Protein 8GF3 (pdb70)

Sequence (353 aa):
MASPFVETAGTSSSFTLNGKEEFYFAGTNNYYFHYKSSKKMVVDDVFEEDMKKAMNLKVIRIWGFLDGQPQQENNTVMQPRPGIYDESGFSSKKLDYAIYKAGQTGIIKKLVIPFVNNWDDFGGMNQYVRWFQQADGHDAFYTHPDIKKEAYKNYVSYMMLNRVNTYNGVKKYKDDPAIMAWELANEPRVQSDDRTGNTLVEWADEMMSEFIKKSIDQNHLVAVGDEGFYHIEGHPDWHYNGGEEGVDWKRRLTALKHIIDYGTYHLYPDHWGKTAEWGNQWITDHICDGKEEIGKPVVLEEYGYQQDKSRRRDYVYRTWLEELIIEKQQSSGAGSQFWILTGIQQDDGTLYPDYDGFRIIVYPSSAASVISSEHAERMNEKKSAAS

Structure (mmCIF, N/CA/C/O backbone):
data_8GF3
#
_entry.id   8GF3
#
_cell.length_a   59.722
_cell.length_b   164.744
_cell.length_c   84.711
_cell.angle_alpha   90.00
_cell.angle_beta   90.00
_cell.angle_gamma   90.00
#
_symmetry.space_group_name_H-M   'C 2 2 21'
#
loop_
_entity.id
_entity.type
_entity.pdbx_description
1 polymer 'GH5 Mannanase'
2 non-polymer 2-AMINO-2-HYDROXYMETHYL-PROPANE-1,3-DIOL
3 non-polymer 1,2-ETHANEDIOL
4 non-polymer GLYCEROL
5 water water
#
loop_
_atom_site.group_PDB
_atom_site.id
_atom_site.type_symbol
_atom_site.label_atom_id
_atom_site.label_alt_id
_atom_site.label_comp_id
_atom_site.label_asym_id
_atom_site.label_entity_id
_atom_site.label_seq_id
_atom_site.pdbx_PDB_ins_code
_atom_site.Cartn_x
_atom_site.Cartn_y
_atom_site.Cartn_z
_atom_site.occupancy
_atom_site.B_iso_or_equiv
_atom_site.auth_seq_id
_atom_site.auth_comp_id
_atom_site.auth_asym_id
_atom_site.auth_atom_id
_atom_site.pdbx_PDB_model_num
ATOM 1 N N . MET A 1 1 ? 41.992 62.859 23.630 1.00 40.73 1 MET A N 1
ATOM 2 C CA . MET A 1 1 ? 41.105 61.690 23.756 1.00 40.76 1 MET A CA 1
ATOM 3 C C . MET A 1 1 ? 40.787 61.331 25.220 1.00 38.36 1 MET A C 1
ATOM 4 O O . MET A 1 1 ? 41.684 61.364 26.080 1.00 39.16 1 MET A O 1
ATOM 6 N N . ALA A 1 2 ? 39.524 60.983 25.502 1.00 33.48 2 ALA A N 1
ATOM 7 C CA . ALA A 1 2 ? 39.164 60.549 26.850 1.00 31.67 2 ALA A CA 1
ATOM 8 C C . ALA A 1 2 ? 39.930 59.280 27.209 1.00 30.93 2 ALA A C 1
ATOM 9 O O . ALA A 1 2 ? 40.102 58.381 26.380 1.00 31.87 2 ALA A O 1
ATOM 11 N N . SER A 1 3 ? 40.370 59.197 28.458 1.00 24.95 3 SER A N 1
ATOM 12 C CA . SER A 1 3 ? 41.196 58.089 28.932 1.00 22.45 3 SER A CA 1
ATOM 13 C C . SER A 1 3 ? 40.660 57.625 30.276 1.00 21.56 3 SER A C 1
ATOM 14 O O . SER A 1 3 ? 40.308 58.464 31.125 1.00 20.73 3 SER A O 1
ATOM 17 N N . PRO A 1 4 ? 40.675 56.310 30.554 1.00 21.79 4 PRO A N 1
ATOM 18 C CA . PRO A 1 4 ? 40.364 55.849 31.910 1.00 21.65 4 PRO A CA 1
ATOM 19 C C . PRO A 1 4 ? 41.507 56.026 32.870 1.00 16.83 4 PRO A C 1
ATOM 20 O O . PRO A 1 4 ? 41.284 55.826 34.061 1.00 17.84 4 PRO A O 1
ATOM 24 N N . PHE A 1 5 ? 42.713 56.415 32.397 1.00 16.58 5 PHE A N 1
ATOM 25 C CA . PHE A 1 5 ? 43.811 56.744 33.312 1.00 14.78 5 PHE A CA 1
ATOM 26 C C . PHE A 1 5 ? 43.744 58.218 33.657 1.00 13.96 5 PHE A C 1
ATOM 27 O O . PHE A 1 5 ? 43.473 59.052 32.780 1.00 15.22 5 PHE A O 1
ATOM 35 N N . VAL A 1 6 ? 44.074 58.559 34.908 1.00 13.63 6 VAL A N 1
ATOM 36 C CA . VAL A 1 6 ? 44.173 59.971 35.259 1.00 12.98 6 VAL A CA 1
ATOM 37 C C . VAL A 1 6 ? 45.301 60.570 34.454 1.00 13.74 6 VAL A C 1
ATOM 38 O O . VAL A 1 6 ? 46.390 59.977 34.347 1.00 14.02 6 VAL A O 1
ATOM 42 N N . GLU A 1 7 ? 45.049 61.731 33.862 1.00 13.41 7 GLU A N 1
ATOM 43 C CA . GLU A 1 7 ? 46.040 62.468 33.069 1.00 13.78 7 GLU A CA 1
ATOM 44 C C . GLU A 1 7 ? 46.112 63.888 33.592 1.00 13.89 7 GLU A C 1
ATOM 45 O O . GLU A 1 7 ? 45.439 64.242 34.555 1.00 14.82 7 GLU A O 1
ATOM 51 N N . THR A 1 8 ? 46.953 64.706 32.983 1.00 15.86 8 THR A N 1
ATOM 52 C CA . THR A 1 8 ? 46.995 66.124 33.351 1.00 15.59 8 THR A CA 1
ATOM 53 C C . THR A 1 8 ? 46.647 67.000 32.143 1.00 18.55 8 THR A C 1
ATOM 54 O O . THR A 1 8 ? 46.852 66.625 30.989 1.00 19.48 8 THR A O 1
ATOM 58 N N . ALA A 1 9 ? 46.108 68.191 32.425 1.00 18.08 9 ALA A N 1
ATOM 59 C CA . ALA A 1 9 ? 45.866 69.249 31.418 1.00 20.99 9 ALA A CA 1
ATOM 60 C C . ALA A 1 9 ? 46.124 70.575 32.138 1.00 19.30 9 ALA A C 1
ATOM 61 O O . ALA A 1 9 ? 45.325 70.970 32.991 1.00 20.67 9 ALA A O 1
ATOM 63 N N . GLY A 1 10 ? 47.286 71.173 31.922 1.00 19.80 10 GLY A N 1
ATOM 64 C CA . GLY A 1 10 ? 47.633 72.405 32.660 1.00 18.86 10 GLY A CA 1
ATOM 65 C C . GLY A 1 10 ? 47.735 72.140 34.146 1.00 17.10 10 GLY A C 1
ATOM 66 O O . GLY A 1 10 ? 48.439 71.205 34.567 1.00 18.25 10 GLY A O 1
ATOM 67 N N . THR A 1 11 ? 47.024 72.916 34.975 1.00 17.59 11 THR A N 1
ATOM 68 C CA . THR A 1 11 ? 47.083 72.788 36.434 1.00 17.18 11 THR A CA 1
ATOM 69 C C . THR A 1 11 ? 46.062 71.848 37.022 1.00 16.59 11 THR A C 1
ATOM 70 O O . THR A 1 11 ? 45.922 71.792 38.258 1.00 17.71 11 THR A O 1
ATOM 74 N N A SER A 1 12 ? 45.373 71.082 36.175 0.37 17.27 12 SER A N 1
ATOM 75 N N B SER A 1 12 ? 45.338 71.091 36.211 0.44 17.27 12 SER A N 1
ATOM 76 N N C SER A 1 12 ? 45.330 71.118 36.176 0.19 17.09 12 SER A N 1
ATOM 77 C CA A SER A 1 12 ? 44.311 70.185 36.592 0.37 17.24 12 SER A CA 1
ATOM 78 C CA B SER A 1 12 ? 44.390 70.157 36.788 0.44 17.20 12 SER A CA 1
ATOM 79 C CA C SER A 1 12 ? 44.291 70.186 36.589 0.19 17.14 12 SER A CA 1
ATOM 80 C C A SER A 1 12 ? 44.608 68.762 36.135 0.37 17.08 12 SER A C 1
ATOM 81 C C B SER A 1 12 ? 44.570 68.786 36.159 0.44 16.99 12 SER A C 1
ATOM 82 C C C SER A 1 12 ? 44.670 68.767 36.192 0.19 16.97 12 SER A C 1
ATOM 83 O O A SER A 1 12 ? 45.332 68.524 35.163 0.37 17.15 12 SER A O 1
ATOM 84 O O B SER A 1 12 ? 45.162 68.618 35.089 0.44 16.32 12 SER A O 1
ATOM 85 O O C SER A 1 12 ? 45.504 68.541 35.311 0.19 17.27 12 SER A O 1
ATOM 92 N N . PHE A 1 13 ? 44.024 67.810 36.849 1.00 16.75 13 PHE A N 1
ATOM 93 C CA . PHE A 1 13 ? 43.973 66.437 36.359 1.00 16.31 13 PHE A CA 1
ATOM 94 C C . PHE A 1 13 ? 42.739 66.268 35.479 1.00 17.34 13 PHE A C 1
ATOM 95 O O . PHE A 1 13 ? 41.780 67.060 35.548 1.00 17.78 13 PHE A O 1
ATOM 103 N N . THR A 1 14 ? 42.770 65.237 34.636 1.00 15.85 14 THR A N 1
ATOM 104 C CA . THR A 1 14 ? 41.591 64.842 33.873 1.00 16.46 14 THR A CA 1
ATOM 105 C C . THR A 1 14 ? 41.379 63.344 34.075 1.00 15.02 14 THR A C 1
ATOM 106 O O . THR A 1 14 ? 42.311 62.593 34.408 1.00 14.84 14 THR A O 1
ATOM 110 N N . LEU A 1 15 ? 40.146 62.929 33.851 1.00 15.17 15 LEU A N 1
ATOM 111 C CA . LEU A 1 15 ? 39.770 61.507 33.983 1.00 15.40 15 LEU A CA 1
ATOM 112 C C . LEU A 1 15 ? 38.542 61.307 33.121 1.00 16.77 15 LEU A C 1
ATOM 113 O O . LEU A 1 15 ? 37.553 62.038 33.265 1.00 17.62 15 LEU A O 1
ATOM 118 N N . ASN A 1 16 ? 38.596 60.355 32.200 1.00 18.92 16 ASN A N 1
ATOM 119 C CA . ASN A 1 16 ? 37.417 60.029 31.387 1.00 23.10 1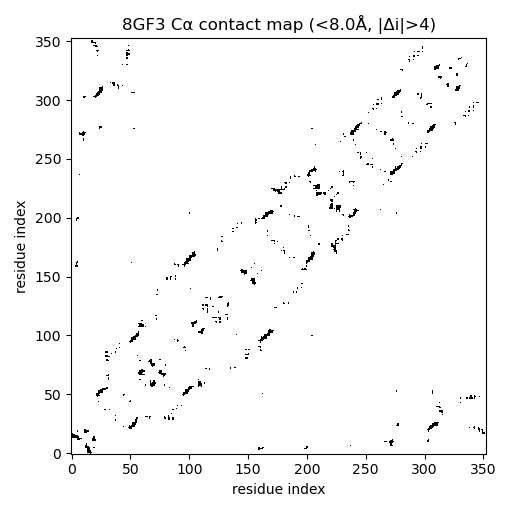6 ASN A CA 1
ATOM 120 C C . ASN A 1 16 ? 36.832 61.273 30.722 1.00 22.09 16 ASN A C 1
ATOM 121 O O . ASN A 1 16 ? 35.606 61.437 30.602 1.00 24.14 16 ASN A O 1
ATOM 126 N N . GLY A 1 17 ? 37.714 62.143 30.221 1.00 21.32 17 GLY A N 1
ATOM 127 C CA . GLY A 1 17 ? 37.264 63.274 29.424 1.00 23.20 17 GLY A CA 1
ATOM 128 C C . GLY A 1 17 ? 36.747 64.459 30.209 1.00 22.94 17 GLY A C 1
ATOM 129 O O . GLY A 1 17 ? 36.230 65.411 29.592 1.00 27.35 17 GLY A O 1
ATOM 130 N N . LYS A 1 18 ? 36.856 64.445 31.525 1.00 20.94 18 LYS A N 1
ATOM 131 C CA . LYS A 1 18 ? 36.415 65.552 32.363 1.00 22.29 18 LYS A CA 1
ATOM 132 C C . LYS A 1 18 ? 37.560 65.970 33.293 1.00 20.16 18 LYS A C 1
ATOM 133 O O . LYS A 1 18 ? 38.513 65.204 33.517 1.00 18.69 18 LYS A O 1
ATOM 135 N N A GLU A 1 19 ? 37.513 67.204 33.807 0.54 20.30 19 GLU A N 1
ATOM 136 N N B GLU A 1 19 ? 37.469 67.193 33.823 0.46 20.30 19 GLU A N 1
ATOM 137 C CA A GLU A 1 19 ? 38.480 67.571 34.837 0.54 21.25 19 GLU A CA 1
ATOM 138 C CA B GLU A 1 19 ? 38.378 67.590 34.888 0.46 20.65 19 GLU A CA 1
ATOM 139 C C A GLU A 1 19 ? 38.241 66.742 36.086 0.54 19.39 19 GLU A C 1
ATOM 140 C C B GLU A 1 19 ? 38.225 66.662 36.078 0.46 19.12 19 GLU A C 1
ATOM 141 O O A GLU A 1 19 ? 37.118 66.331 36.373 0.54 20.50 19 GLU A O 1
ATOM 142 O O B GLU A 1 19 ? 37.161 66.073 36.300 0.46 20.67 19 GLU A O 1
ATOM 153 N N . PHE A 1 20 ? 39.318 66.501 36.836 1.00 16.43 20 PHE A N 1
ATOM 154 C CA . PHE A 1 20 ? 39.324 65.616 38.004 1.00 15.83 20 PHE A CA 1
ATOM 155 C C . PHE A 1 20 ? 39.920 66.399 39.158 1.00 15.65 20 PHE A C 1
ATOM 156 O O . PHE A 1 20 ? 41.101 66.287 39.465 1.00 18.23 20 PHE A O 1
ATOM 164 N N . TYR A 1 21 ? 39.099 67.206 39.806 1.00 14.46 21 TYR A N 1
ATOM 165 C CA . TYR A 1 21 ? 39.433 67.822 41.098 1.00 13.40 21 TYR A CA 1
ATOM 166 C C . TYR A 1 21 ? 38.960 66.895 42.203 1.00 13.66 21 TYR A C 1
ATOM 167 O O . TYR A 1 21 ? 37.852 66.365 42.111 1.00 16.87 21 TYR A O 1
ATOM 176 N N . PHE A 1 22 ? 39.767 66.706 43.243 1.00 13.19 22 PHE A N 1
ATOM 177 C CA . PHE A 1 22 ? 39.400 65.683 44.205 1.00 12.53 22 PHE A CA 1
ATOM 178 C C . PHE A 1 22 ? 39.845 66.082 45.602 1.00 13.01 22 PHE A C 1
ATOM 179 O O . PHE A 1 22 ? 40.769 66.892 45.787 1.00 13.52 22 PHE A O 1
ATOM 187 N N . ALA A 1 23 ? 39.203 65.452 46.581 1.00 12.65 23 ALA A N 1
ATOM 188 C CA . ALA A 1 23 ? 39.737 65.284 47.912 1.00 11.90 23 ALA A CA 1
ATOM 189 C C . ALA A 1 23 ? 39.984 63.813 48.170 1.00 12.03 23 ALA A C 1
ATOM 190 O O . ALA A 1 23 ? 39.281 62.920 47.685 1.00 13.60 23 ALA A O 1
ATOM 192 N N . GLY A 1 24 ? 41.017 63.545 48.927 1.00 11.35 24 GLY A N 1
ATOM 193 C CA . GLY A 1 24 ? 41.428 62.170 49.176 1.00 11.61 24 GLY A CA 1
ATOM 194 C C . GLY A 1 24 ? 42.101 62.047 50.526 1.00 10.99 24 GLY A C 1
ATOM 195 O O . GLY A 1 24 ? 41.955 62.911 51.409 1.00 10.98 24 GLY A O 1
ATOM 196 N N . THR A 1 25 ? 42.852 60.947 50.688 1.00 10.26 25 THR A N 1
ATOM 197 C CA . THR A 1 25 ? 43.455 60.659 51.974 1.00 10.50 25 THR A CA 1
ATOM 198 C C . THR A 1 25 ? 44.681 59.771 51.799 1.00 9.98 25 THR A C 1
ATOM 199 O O . THR A 1 25 ? 45.147 59.552 50.671 1.00 10.42 25 THR A O 1
ATOM 203 N N . ASN A 1 26 ? 45.192 59.290 52.928 1.00 9.80 26 ASN A N 1
ATOM 204 C CA . ASN A 1 26 ? 46.347 58.412 53.016 1.00 10.25 26 ASN A CA 1
ATOM 205 C C . ASN A 1 26 ? 45.995 57.301 53.987 1.00 9.54 26 ASN A C 1
ATOM 206 O O . ASN A 1 26 ? 45.233 57.509 54.941 1.00 10.68 26 ASN A O 1
ATOM 211 N N . ASN A 1 27 ? 46.595 56.127 53.784 1.00 9.52 27 ASN A N 1
ATOM 212 C CA . ASN A 1 27 ? 46.544 55.062 54.788 1.00 10.25 27 ASN A CA 1
ATOM 213 C C . ASN A 1 27 ? 47.735 54.123 54.565 1.00 10.02 27 ASN A C 1
ATOM 214 O O . ASN A 1 27 ? 47.989 53.745 53.423 1.00 12.41 27 ASN A O 1
ATOM 219 N N . TYR A 1 28 ? 48.455 53.780 55.626 1.00 9.97 28 TYR A N 1
ATOM 220 C CA . TYR A 1 28 ? 49.684 52.998 55.489 1.00 11.15 28 TYR A CA 1
ATOM 221 C C . TYR A 1 28 ? 49.500 51.499 55.709 1.00 10.21 28 TYR A C 1
ATOM 222 O O . TYR A 1 28 ? 50.504 50.792 55.614 1.00 11.87 28 TYR A O 1
ATOM 231 N N . TYR A 1 29 ? 48.312 51.024 56.063 1.00 10.57 29 TYR A N 1
ATOM 232 C CA . TYR A 1 29 ? 48.159 49.634 56.484 1.00 10.76 29 TYR A CA 1
ATOM 233 C C . TYR A 1 29 ? 47.489 48.737 55.471 1.00 11.25 29 TYR A C 1
ATOM 234 O O . TYR A 1 29 ? 47.249 47.548 55.774 1.00 12.32 29 TYR A O 1
ATOM 243 N N . PHE A 1 30 ? 47.209 49.217 54.269 1.00 12.17 30 PHE A N 1
ATOM 244 C CA . PHE A 1 30 ? 46.517 48.376 53.295 1.00 14.11 30 PHE A CA 1
ATOM 245 C C . PHE A 1 30 ? 47.338 47.173 52.856 1.00 14.94 30 PHE A C 1
ATOM 246 O O . PHE A 1 30 ? 46.755 46.195 52.390 1.00 18.52 30 PHE A O 1
ATOM 254 N N . HIS A 1 31 ? 48.641 47.216 52.959 1.00 12.73 31 HIS A N 1
ATOM 255 C CA . HIS A 1 31 ? 49.481 46.123 52.509 1.00 12.78 31 HIS A CA 1
ATOM 256 C C . HIS A 1 31 ? 49.791 45.112 53.600 1.00 11.97 31 HIS A C 1
ATOM 257 O O . HIS A 1 31 ? 50.560 44.190 53.347 1.00 13.07 31 HIS A O 1
ATOM 264 N N . TYR A 1 32 ? 49.194 45.218 54.792 1.00 12.53 32 TYR A N 1
ATOM 265 C CA . TYR A 1 32 ? 49.357 44.161 55.784 1.00 13.36 32 TYR A CA 1
ATOM 266 C C . TYR A 1 32 ? 48.124 43.862 56.613 1.00 13.22 32 TYR A C 1
ATOM 267 O O . TYR A 1 32 ? 48.144 42.883 57.357 1.00 18.94 32 TYR A O 1
ATOM 276 N N . LYS A 1 33 ? 47.047 44.593 56.496 1.00 12.76 33 LYS A N 1
ATOM 277 C CA . LYS A 1 33 ? 45.845 44.309 57.275 1.00 12.64 33 LYS A CA 1
ATOM 278 C C . LYS A 1 33 ? 44.835 43.504 56.465 1.00 13.23 33 LYS A C 1
ATOM 279 O O . LYS A 1 33 ? 45.000 43.306 55.253 1.00 13.98 33 LYS A O 1
ATOM 285 N N A SER A 1 34 ? 43.781 43.050 57.149 0.96 12.34 34 SER A N 1
ATOM 286 N N B SER A 1 34 ? 43.772 43.073 57.136 0.04 12.83 34 SER A N 1
ATOM 287 C CA A SER A 1 34 ? 42.777 42.165 56.546 0.96 11.90 34 SER A CA 1
ATOM 288 C CA B SER A 1 34 ? 42.798 42.177 56.533 0.04 12.57 34 SER A CA 1
ATOM 289 C C A SER A 1 34 ? 41.954 42.898 55.486 0.96 11.75 34 SER A C 1
ATOM 290 C C B SER A 1 34 ? 41.962 42.902 55.478 0.04 12.48 34 SER A C 1
ATOM 291 O O A SER A 1 34 ? 41.800 44.123 55.501 0.96 12.60 34 SER A O 1
ATOM 292 O O B SER A 1 34 ? 41.943 44.131 55.383 0.04 12.53 34 SER A O 1
ATOM 297 N N . LYS A 1 35 ? 41.263 42.102 54.668 1.00 12.24 35 LYS A N 1
ATOM 298 C CA . LYS A 1 35 ? 40.311 42.646 53.729 1.00 12.95 35 LYS A CA 1
ATOM 299 C C . LYS A 1 35 ? 39.197 43.372 54.451 1.00 13.90 35 LYS A C 1
ATOM 300 O O . LYS A 1 35 ? 38.741 44.427 53.992 1.00 13.36 35 LYS A O 1
ATOM 306 N N . LYS A 1 36 ? 38.783 42.884 55.629 1.00 12.97 36 LYS A N 1
ATOM 307 C CA . LYS A 1 36 ? 37.732 43.579 56.382 1.00 13.14 36 LYS A CA 1
ATOM 308 C C . LYS A 1 36 ? 38.194 44.991 56.737 1.00 13.39 36 LYS A C 1
ATOM 309 O O . LYS A 1 36 ? 37.433 45.955 56.588 1.00 13.64 36 LYS A O 1
ATOM 315 N N . MET A 1 37 ? 39.445 45.149 57.213 1.00 12.45 37 MET A N 1
ATOM 316 C CA . MET A 1 37 ? 39.934 46.476 57.612 1.00 12.30 37 MET A CA 1
ATOM 317 C C . MET A 1 37 ? 40.108 47.377 56.397 1.00 11.21 37 MET A C 1
ATOM 318 O O . MET A 1 37 ? 39.756 48.570 56.451 1.00 11.86 37 MET A O 1
ATOM 323 N N A VAL A 1 38 ? 40.634 46.848 55.305 0.90 11.66 38 VAL A N 1
ATOM 324 N N B VAL A 1 38 ? 40.615 46.844 55.288 0.10 11.28 38 VAL A N 1
ATOM 325 C CA A VAL A 1 38 ? 40.837 47.620 54.084 0.90 11.13 38 VAL A CA 1
ATOM 326 C CA B VAL A 1 38 ? 40.829 47.693 54.119 0.10 11.28 38 VAL A CA 1
ATOM 327 C C A VAL A 1 38 ? 39.491 48.056 53.513 0.90 12.57 38 VAL A C 1
ATOM 328 C C B VAL A 1 38 ? 39.517 48.029 53.412 0.10 11.95 38 VAL A C 1
ATOM 329 O O A VAL A 1 38 ? 39.267 49.239 53.182 0.90 11.96 38 VAL A O 1
ATOM 330 O O B VAL A 1 38 ? 39.368 49.130 52.866 0.10 12.13 38 VAL A O 1
ATOM 337 N N . ASP A 1 39 ? 38.554 47.101 53.399 1.00 12.32 39 ASP A N 1
ATOM 338 C CA . ASP A 1 39 ? 37.238 47.406 52.859 1.00 12.43 39 ASP A CA 1
ATOM 339 C C . ASP A 1 39 ? 36.553 48.502 53.674 1.00 12.92 39 ASP A C 1
ATOM 340 O O . ASP A 1 39 ? 35.834 49.358 53.134 1.00 12.84 39 ASP A O 1
ATOM 345 N N . ASP A 1 40 ? 36.735 48.483 54.994 1.00 12.50 40 ASP A N 1
ATOM 346 C CA . ASP A 1 40 ? 36.082 49.492 55.814 1.00 12.55 40 ASP A CA 1
ATOM 347 C C . ASP A 1 40 ? 36.592 50.895 55.472 1.00 11.93 40 ASP A C 1
ATOM 348 O O . ASP A 1 40 ? 35.813 51.866 55.452 1.00 12.28 40 ASP A O 1
ATOM 353 N N . VAL A 1 41 ? 37.904 51.046 55.182 1.00 11.49 41 VAL A N 1
ATOM 354 C CA . VAL A 1 41 ? 38.435 52.367 54.797 1.00 10.88 41 VAL A CA 1
ATOM 355 C C . VAL A 1 41 ? 37.865 52.763 53.440 1.00 11.17 41 VAL A C 1
ATOM 356 O O . VAL A 1 41 ? 37.453 53.929 53.243 1.00 11.32 41 VAL A O 1
ATOM 360 N N . PHE A 1 42 ? 37.794 51.828 52.478 1.00 11.57 42 PHE A N 1
ATOM 361 C CA . PHE A 1 42 ? 37.172 52.172 51.196 1.00 12.44 42 PHE A CA 1
ATOM 362 C C . PHE A 1 42 ? 35.724 52.615 51.387 1.00 12.46 42 PHE A C 1
ATOM 363 O O . PHE A 1 42 ? 35.259 53.560 50.734 1.00 13.07 42 PHE A O 1
ATOM 371 N N A GLU A 1 43 ? 34.997 51.951 52.277 0.56 13.34 43 GLU A N 1
ATOM 372 N N B GLU A 1 43 ? 34.995 51.951 52.281 0.44 13.21 43 GLU A N 1
ATOM 373 C CA A GLU A 1 43 ? 33.609 52.324 52.517 0.56 14.57 43 GLU A CA 1
ATOM 374 C CA B GLU A 1 43 ? 33.607 52.326 52.526 0.44 14.39 43 GLU A CA 1
ATOM 375 C C A GLU A 1 43 ? 33.529 53.718 53.139 0.56 13.14 43 GLU A C 1
ATOM 376 C C B GLU A 1 43 ? 33.530 53.719 53.142 0.44 13.02 43 GLU A C 1
ATOM 377 O O A GLU A 1 43 ? 32.680 54.540 52.764 0.56 14.10 43 GLU A O 1
ATOM 378 O O B GLU A 1 43 ? 32.682 54.540 52.764 0.44 13.60 43 GLU A O 1
ATOM 389 N N . ASP A 1 44 ? 34.426 54.014 54.082 1.00 12.39 44 ASP A N 1
ATOM 390 C CA . ASP A 1 44 ? 34.493 55.382 54.608 1.00 13.41 44 ASP A CA 1
ATOM 391 C C . ASP A 1 44 ? 34.754 56.397 53.493 1.00 12.49 44 ASP A C 1
ATOM 392 O O . ASP A 1 44 ? 34.148 57.474 53.483 1.00 12.41 44 ASP A O 1
ATOM 397 N N . MET A 1 45 ? 35.642 56.066 52.553 1.00 12.74 45 MET A N 1
ATOM 398 C CA . MET A 1 45 ? 35.928 57.005 51.461 1.00 12.11 45 MET A CA 1
ATOM 399 C C . MET A 1 45 ? 34.679 57.296 50.661 1.00 11.88 45 MET A C 1
ATOM 400 O O . MET A 1 45 ? 34.417 58.451 50.288 1.00 13.01 45 MET A O 1
ATOM 405 N N A LYS A 1 46 ? 33.891 56.267 50.351 0.58 13.04 46 LYS A N 1
ATOM 406 N N B LYS A 1 46 ? 33.893 56.262 50.355 0.42 13.15 46 LYS A N 1
ATOM 407 C CA A LYS A 1 46 ? 32.688 56.521 49.576 0.58 13.32 46 LYS A CA 1
ATOM 408 C CA B LYS A 1 46 ? 32.679 56.480 49.583 0.42 13.85 46 LYS A CA 1
ATOM 409 C C A LYS A 1 46 ? 31.741 57.424 50.347 0.58 14.22 46 LYS A C 1
ATOM 410 C C B LYS A 1 46 ? 31.717 57.382 50.338 0.42 14.64 46 LYS A C 1
ATOM 411 O O A LYS A 1 46 ? 31.154 58.379 49.786 0.58 15.55 46 LYS A O 1
ATOM 412 O O B LYS A 1 46 ? 31.102 58.298 49.755 0.42 15.86 46 LYS A O 1
ATOM 423 N N . ALA A 1 47 ? 31.582 57.150 51.648 1.00 14.38 47 ALA A N 1
ATOM 424 C CA . ALA A 1 47 ? 30.677 57.981 52.451 1.00 15.06 47 ALA A CA 1
ATOM 425 C C . ALA A 1 47 ? 31.157 59.418 52.514 1.00 14.23 47 ALA A C 1
ATOM 426 O O . ALA A 1 47 ? 30.339 60.333 52.647 1.00 16.22 47 ALA A O 1
ATOM 428 N N . MET A 1 48 ? 32.476 59.637 52.453 1.00 12.55 48 MET A N 1
ATOM 429 C CA . MET A 1 48 ? 33.095 60.962 52.536 1.00 13.42 48 MET A CA 1
ATOM 430 C C . MET A 1 48 ? 33.326 61.601 51.181 1.00 13.16 48 MET A C 1
ATOM 431 O O . MET A 1 48 ? 33.909 62.708 51.125 1.00 13.38 48 MET A O 1
ATOM 436 N N . ASN A 1 49 ? 32.881 60.977 50.086 1.00 12.50 49 ASN A N 1
ATOM 437 C CA . ASN A 1 49 ? 33.055 61.511 48.731 1.00 12.28 49 ASN A CA 1
ATOM 438 C C . ASN A 1 49 ? 34.502 61.614 48.312 1.00 12.33 49 ASN A C 1
ATOM 439 O O . ASN A 1 49 ? 34.828 62.440 47.437 1.00 13.32 49 ASN A O 1
ATOM 444 N N . LEU A 1 50 ? 35.387 60.803 48.912 1.00 11.90 50 LEU A N 1
ATOM 445 C CA . LEU A 1 50 ? 36.804 60.862 48.564 1.00 11.90 50 LEU A CA 1
ATOM 446 C C . LEU A 1 50 ? 37.089 59.989 47.353 1.00 12.36 50 LEU A C 1
ATOM 447 O O . LEU A 1 50 ? 36.592 58.864 47.247 1.00 15.27 50 LEU A O 1
ATOM 452 N N . LYS A 1 51 ? 37.967 60.455 46.467 1.00 11.48 51 LYS A N 1
ATOM 453 C CA . LYS A 1 51 ? 38.245 59.775 45.218 1.00 12.25 51 LYS A CA 1
ATOM 454 C C . LYS A 1 51 ? 39.626 59.157 45.113 1.00 11.20 51 LYS A C 1
ATOM 455 O O . LYS A 1 51 ? 39.846 58.384 44.178 1.00 12.29 51 LYS A O 1
ATOM 461 N N . VAL A 1 52 ? 40.559 59.530 45.990 1.00 11.21 52 VAL A N 1
ATOM 462 C CA . VAL A 1 52 ? 41.964 59.138 45.830 1.00 11.26 52 VAL A CA 1
ATOM 463 C C . VAL A 1 52 ? 42.487 58.759 47.200 1.00 9.84 52 VAL A C 1
ATOM 464 O O . VAL A 1 52 ? 42.246 59.482 48.179 1.00 10.81 52 VAL A O 1
ATOM 468 N N . ILE A 1 53 ? 43.242 57.663 47.273 1.00 9.85 53 ILE A N 1
ATOM 469 C CA . ILE A 1 53 ? 43.970 57.341 48.495 1.00 9.88 53 ILE A CA 1
ATOM 470 C C . ILE A 1 53 ? 45.410 56.983 48.177 1.00 9.66 53 ILE A C 1
ATOM 471 O O . ILE A 1 53 ? 45.695 56.268 47.204 1.00 10.16 53 ILE A O 1
ATOM 476 N N . ARG A 1 54 ? 46.315 57.543 48.972 1.00 9.62 54 ARG A N 1
ATOM 477 C CA . ARG A 1 54 ? 47.743 57.293 48.888 1.00 9.85 54 ARG A CA 1
ATOM 478 C C . ARG A 1 54 ? 48.119 56.204 49.878 1.00 9.70 54 ARG A C 1
ATOM 479 O O . ARG A 1 54 ? 47.828 56.321 51.069 1.00 10.08 54 ARG A O 1
ATOM 487 N N . ILE A 1 55 ? 48.729 55.127 49.365 1.00 9.86 55 ILE A N 1
ATOM 488 C CA . ILE A 1 55 ? 49.039 53.951 50.194 1.00 10.11 55 ILE A CA 1
ATOM 489 C C . ILE A 1 55 ? 50.488 53.556 49.917 1.00 9.81 55 ILE A C 1
ATOM 490 O O . ILE A 1 55 ? 51.040 53.841 48.852 1.00 11.20 55 ILE A O 1
ATOM 495 N N . TRP A 1 56 ? 51.125 52.886 50.893 1.00 10.63 56 TRP A N 1
ATOM 496 C CA . 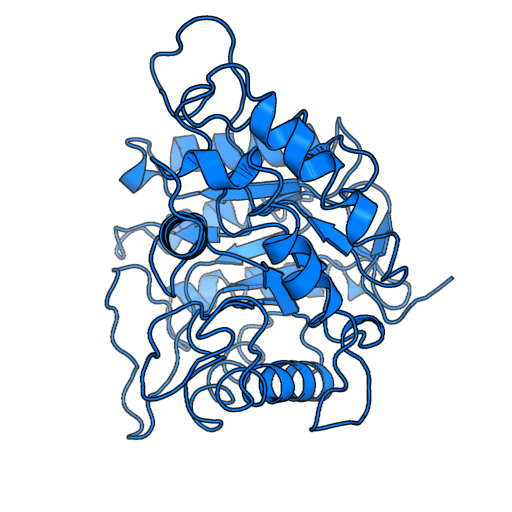TRP A 1 56 ? 52.507 52.491 50.684 1.00 10.84 56 TRP A CA 1
ATOM 497 C C . TRP A 1 56 ? 52.645 51.300 49.730 1.00 11.11 56 TRP A C 1
ATOM 498 O O . TRP A 1 56 ? 51.908 50.297 49.844 1.00 12.43 56 TRP A O 1
ATOM 509 N N . GLY A 1 57 ? 53.603 51.404 48.813 1.00 10.45 57 GLY A N 1
ATOM 510 C CA . GLY A 1 57 ? 53.934 50.296 47.928 1.00 11.38 57 GLY A CA 1
ATOM 511 C C . GLY A 1 57 ? 55.199 49.592 48.312 1.00 10.58 57 GLY A C 1
ATOM 512 O O . GLY A 1 57 ? 55.889 49.094 47.437 1.00 11.88 57 GLY A O 1
ATOM 513 N N . PHE A 1 58 ? 55.525 49.573 49.601 1.00 10.71 58 PHE A N 1
ATOM 514 C CA . PHE A 1 58 ? 56.816 49.065 50.071 1.00 10.70 58 PHE A CA 1
ATOM 515 C C . PHE A 1 58 ? 56.634 48.423 51.445 1.00 10.63 58 PHE A C 1
ATOM 516 O O . PHE A 1 58 ? 55.829 48.863 52.288 1.00 10.25 58 PHE A O 1
ATOM 524 N N . LEU A 1 59 ? 57.426 47.376 51.667 1.00 10.40 59 LEU A N 1
ATOM 525 C CA . LEU A 1 59 ? 57.516 46.739 52.983 1.00 9.81 59 LEU A CA 1
ATOM 526 C C . LEU A 1 59 ? 58.838 45.968 52.946 1.00 10.15 59 LEU A C 1
ATOM 527 O O . LEU A 1 59 ? 58.891 44.786 52.526 1.00 10.65 59 LEU A O 1
ATOM 532 N N . ASP A 1 60 ? 59.936 46.694 53.217 1.00 9.85 60 ASP A N 1
ATOM 533 C CA . ASP A 1 60 ? 61.299 46.270 52.927 1.00 10.09 60 ASP A CA 1
ATOM 534 C C . ASP A 1 60 ? 61.929 45.741 54.205 1.00 10.53 60 ASP A C 1
ATOM 535 O O . ASP A 1 60 ? 61.963 46.433 55.238 1.00 11.63 60 ASP A O 1
ATOM 540 N N . GLY A 1 61 ? 62.529 44.543 54.103 1.00 10.90 61 GLY A N 1
ATOM 541 C CA . GLY A 1 61 ? 63.305 44.024 55.231 1.00 12.30 61 GLY A CA 1
ATOM 542 C C . GLY A 1 61 ? 62.442 43.229 56.210 1.00 12.53 61 GLY A C 1
ATOM 543 O O . GLY A 1 61 ? 61.977 42.134 55.876 1.00 13.94 61 GLY A O 1
ATOM 544 N N . GLN A 1 62 ? 62.222 43.777 57.382 1.00 13.35 62 GLN A N 1
ATOM 545 C CA . GLN A 1 62 ? 61.526 43.075 58.451 1.00 15.52 62 GLN A CA 1
ATOM 546 C C . GLN A 1 62 ? 60.027 42.983 58.184 1.00 14.84 62 GLN A C 1
ATOM 547 O O . GLN A 1 62 ? 59.382 43.984 57.845 1.00 14.76 62 GLN A O 1
ATOM 553 N N . PRO A 1 63 ? 59.418 41.819 58.369 1.00 14.15 63 PRO A N 1
ATOM 554 C CA . PRO A 1 63 ? 57.961 41.729 58.189 1.00 13.92 63 PRO A CA 1
ATOM 555 C C . PRO A 1 63 ? 57.223 42.528 59.248 1.00 14.56 63 PRO A C 1
ATOM 556 O O . PRO A 1 63 ? 57.722 42.772 60.340 1.00 16.95 63 PRO A O 1
ATOM 560 N N A GLN A 1 64 ? 56.003 42.908 58.911 0.49 14.45 64 GLN A N 1
ATOM 561 N N B GLN A 1 64 ? 55.997 42.938 58.901 0.51 13.56 64 GLN A N 1
ATOM 562 C CA A GLN A 1 64 ? 55.084 43.479 59.873 0.49 15.90 64 GLN A CA 1
ATOM 563 C CA B GLN A 1 64 ? 55.032 43.524 59.823 0.51 14.36 64 GLN A CA 1
ATOM 564 C C A GLN A 1 64 ? 53.841 42.610 59.872 0.49 15.13 64 GLN A C 1
ATOM 565 C C B GLN A 1 64 ? 53.846 42.578 59.853 0.51 13.97 64 GLN A C 1
ATOM 566 O O A GLN A 1 64 ? 53.227 42.402 58.820 0.49 15.33 64 GLN A O 1
ATOM 567 O O B GLN A 1 64 ? 53.263 42.296 58.803 0.51 13.74 64 GLN A O 1
ATOM 578 N N . GLU A 1 65 ? 53.502 42.087 60.970 1.00 15.71 65 GLU A N 1
ATOM 579 C CA . GLU A 1 65 ? 52.359 41.142 61.111 1.00 16.76 65 GLU A CA 1
ATOM 580 C C . GLU A 1 65 ? 52.453 40.034 60.046 1.00 16.70 65 GLU A C 1
ATOM 581 O O . GLU A 1 65 ? 51.477 39.806 59.373 1.00 17.42 65 GLU A O 1
ATOM 587 N N A ASN A 1 66 ? 53.668 39.455 60.076 0.66 15.94 66 ASN A N 1
ATOM 588 N N B ASN A 1 66 ? 53.649 39.420 60.080 0.34 16.48 66 ASN A N 1
ATOM 589 C CA A ASN A 1 66 ? 53.954 38.303 59.220 0.66 16.63 66 ASN A CA 1
ATOM 590 C CA B ASN A 1 66 ? 53.853 38.268 59.200 0.34 17.25 66 ASN A CA 1
ATOM 591 C C A ASN A 1 66 ? 53.828 38.591 57.732 0.66 15.91 66 ASN A C 1
ATOM 592 C C B ASN A 1 66 ? 53.625 38.612 57.730 0.34 16.30 66 ASN A C 1
ATOM 593 O O A ASN A 1 66 ? 53.706 37.661 56.925 0.66 17.23 66 ASN A O 1
ATOM 594 O O B ASN A 1 66 ? 53.182 37.762 56.945 0.34 17.18 66 ASN A O 1
ATOM 603 N N . THR A 1 67 ? 53.919 39.863 57.336 1.00 13.94 67 THR A N 1
ATOM 604 C CA . THR A 1 67 ? 53.717 40.283 55.949 1.00 13.44 67 THR A CA 1
ATOM 605 C C . THR A 1 67 ? 54.944 41.086 55.525 1.00 11.52 67 THR A C 1
ATOM 606 O O . THR A 1 67 ? 55.454 41.927 56.282 1.00 12.36 67 THR A O 1
ATOM 610 N N . VAL A 1 68 ? 55.405 40.852 54.302 1.00 12.47 68 VAL A N 1
ATOM 611 C CA . VAL A 1 68 ? 56.567 41.555 53.780 1.00 12.10 68 VAL A CA 1
ATOM 612 C C . VAL A 1 68 ? 56.443 41.601 52.261 1.00 11.18 68 VAL A C 1
ATOM 613 O O . VAL A 1 68 ? 55.779 40.753 51.655 1.00 12.24 68 VAL A O 1
ATOM 617 N N . MET A 1 69 ? 57.102 42.595 51.634 1.00 11.13 69 MET A N 1
ATOM 618 C CA . MET A 1 69 ? 57.136 42.687 50.180 1.00 11.55 69 MET A CA 1
ATOM 619 C C . MET A 1 69 ? 58.513 42.403 49.625 1.00 11.11 69 MET A C 1
ATOM 620 O O . MET A 1 69 ? 58.641 41.685 48.622 1.00 12.47 69 MET A O 1
ATOM 625 N N . GLN A 1 70 ? 59.551 42.941 50.244 1.00 10.65 70 GLN A N 1
ATOM 626 C CA . GLN A 1 70 ? 60.932 42.708 49.781 1.00 11.20 70 GLN A CA 1
ATOM 627 C C . GLN A 1 70 ? 61.789 42.387 50.986 1.00 10.68 70 GLN A C 1
ATOM 628 O O . GLN A 1 70 ? 62.429 43.273 51.562 1.00 11.77 70 GLN A O 1
ATOM 634 N N . PRO A 1 71 ? 61.825 41.117 51.408 1.00 11.03 71 PRO A N 1
ATOM 635 C CA . PRO A 1 71 ? 62.601 40.786 52.630 1.00 11.71 71 PRO A CA 1
ATOM 636 C C . PRO A 1 71 ? 64.101 40.907 52.421 1.00 12.32 71 PRO A C 1
ATOM 637 O O . PRO A 1 71 ? 64.831 41.151 53.377 1.00 13.42 71 PRO A O 1
ATOM 641 N N . ARG A 1 72 ? 64.543 40.702 51.189 1.00 12.18 72 ARG A N 1
ATOM 642 C CA . ARG A 1 72 ? 65.973 40.804 50.813 1.00 12.65 72 ARG A CA 1
ATOM 643 C C . ARG A 1 72 ? 66.005 41.372 49.403 1.00 12.43 72 ARG A C 1
ATOM 644 O O . ARG A 1 72 ? 65.016 41.254 48.707 1.00 12.36 72 ARG A O 1
ATOM 652 N N . PRO A 1 73 ? 67.121 41.975 48.963 1.00 12.72 73 PRO A N 1
ATOM 653 C CA . PRO A 1 73 ? 67.117 42.618 47.638 1.00 12.97 73 PRO A CA 1
ATOM 654 C C . PRO A 1 73 ? 66.701 41.655 46.527 1.00 13.18 73 PRO A C 1
ATOM 655 O O . PRO A 1 73 ? 67.305 40.602 46.341 1.00 13.62 73 PRO A O 1
ATOM 659 N N . GLY A 1 74 ? 65.697 42.026 45.748 1.00 12.41 74 GLY A N 1
ATOM 660 C CA . GLY A 1 74 ? 65.304 41.205 44.621 1.00 12.76 74 GLY A CA 1
ATOM 661 C C . GLY A 1 74 ? 64.440 40.017 44.964 1.00 12.17 74 GLY A C 1
ATOM 662 O O . GLY A 1 74 ? 64.099 39.253 44.052 1.00 12.81 74 GLY A O 1
ATOM 663 N N . ILE A 1 75 ? 64.088 39.840 46.240 1.00 12.55 75 ILE A N 1
ATOM 664 C CA . ILE A 1 75 ? 63.246 38.725 46.673 1.00 12.48 75 ILE A CA 1
ATOM 665 C C . ILE A 1 75 ? 61.880 39.331 46.980 1.00 11.66 75 ILE A C 1
ATOM 666 O O . ILE A 1 75 ? 61.751 40.178 47.887 1.00 12.68 75 ILE A O 1
ATOM 671 N N . TYR A 1 76 ? 60.898 39.002 46.150 1.00 12.58 76 TYR A N 1
ATOM 672 C CA . TYR A 1 76 ? 59.604 39.693 46.149 1.00 12.83 76 TYR A CA 1
ATOM 673 C C . TYR A 1 76 ? 58.575 38.711 46.690 1.00 13.63 76 TYR A C 1
ATOM 674 O O . TYR A 1 76 ? 58.374 37.615 46.120 1.00 15.63 76 TYR A O 1
ATOM 683 N N . ASP A 1 77 ? 57.937 39.054 47.805 1.00 12.88 77 ASP A N 1
ATOM 684 C CA . ASP A 1 77 ? 57.166 38.094 48.610 1.00 13.41 77 ASP A CA 1
ATOM 685 C C . ASP A 1 77 ? 55.665 38.278 48.387 1.00 12.94 77 ASP A C 1
ATOM 686 O O . ASP A 1 77 ? 55.154 39.411 48.406 1.00 13.14 77 ASP A O 1
ATOM 691 N N . GLU A 1 78 ? 54.937 37.172 48.195 1.00 12.77 78 GLU A N 1
ATOM 692 C CA . GLU A 1 78 ? 53.520 37.216 47.947 1.00 13.01 78 GLU A CA 1
ATOM 693 C C . GLU A 1 78 ? 52.733 37.672 49.143 1.00 13.07 78 GLU A C 1
ATOM 694 O O . GLU A 1 78 ? 51.608 38.133 48.944 1.00 14.34 78 GLU A O 1
ATOM 700 N N . SER A 1 79 ? 53.245 37.576 50.371 1.00 13.47 79 SER A N 1
ATOM 701 C CA . SER A 1 79 ? 52.402 37.970 51.511 1.00 12.81 79 SER A CA 1
ATOM 702 C C . SER A 1 79 ? 51.986 39.445 51.409 1.00 13.24 79 SER A C 1
ATOM 703 O O . SER A 1 79 ? 50.796 39.789 51.461 1.00 14.73 79 SER A O 1
ATOM 706 N N . GLY A 1 80 ? 52.952 40.370 51.207 1.00 12.08 80 GLY A N 1
ATOM 707 C CA . GLY A 1 80 ? 52.601 41.794 51.046 1.00 11.75 80 GLY A CA 1
ATOM 708 C C . GLY A 1 80 ? 52.107 42.088 49.644 1.00 11.39 80 GLY A C 1
ATOM 709 O O . GLY A 1 80 ? 51.186 42.893 49.455 1.00 11.65 80 GLY A O 1
ATOM 710 N N . PHE A 1 81 ? 52.694 41.482 48.591 1.00 11.11 81 PHE A N 1
ATOM 711 C CA . PHE A 1 81 ? 52.223 41.814 47.249 1.00 11.24 81 PHE A CA 1
ATOM 712 C C . PHE A 1 81 ? 50.784 41.385 47.015 1.00 11.73 81 PHE A C 1
ATOM 713 O O . PHE A 1 81 ? 50.059 42.057 46.289 1.00 12.15 81 PHE A O 1
ATOM 721 N N A SER A 1 82 ? 50.338 40.262 47.601 0.71 10.78 82 SER A N 1
ATOM 722 N N B SER A 1 82 ? 50.349 40.263 47.613 0.29 13.33 82 SER A N 1
ATOM 723 C CA A SER A 1 82 ? 48.933 39.884 47.432 0.71 11.84 82 SER A CA 1
ATOM 724 C CA B SER A 1 82 ? 48.946 39.867 47.484 0.29 15.60 82 SER A CA 1
ATOM 725 C C A SER A 1 82 ? 47.988 40.923 48.032 0.71 9.97 82 SER A C 1
ATOM 726 C C B SER A 1 82 ? 48.023 40.902 48.110 0.29 13.91 82 SER A C 1
ATOM 727 O O A SER A 1 82 ? 46.875 41.129 47.540 0.71 11.51 82 SER A O 1
ATOM 728 O O B SER A 1 82 ? 46.905 41.126 47.632 0.29 13.82 82 SER A O 1
ATOM 733 N N A LYS A 1 83 ? 48.363 41.496 49.166 0.71 9.87 83 LYS A N 1
ATOM 734 N N B LYS A 1 83 ? 48.458 41.510 49.214 0.29 13.35 83 LYS A N 1
ATOM 735 C CA A LYS A 1 83 ? 47.548 42.543 49.761 0.71 10.98 83 LYS A CA 1
ATOM 736 C CA B LYS A 1 83 ? 47.668 42.557 49.847 0.29 12.22 83 LYS A CA 1
ATOM 737 C C A LYS A 1 83 ? 47.554 43.814 48.934 0.71 10.56 83 LYS A C 1
ATOM 738 C C B LYS A 1 83 ? 47.578 43.785 48.954 0.29 11.56 83 LYS A C 1
ATOM 739 O O A LYS A 1 83 ? 46.516 44.473 48.808 0.71 11.23 83 LYS A O 1
ATOM 740 O O B LYS A 1 83 ? 46.498 44.356 48.768 0.29 12.12 83 LYS A O 1
ATOM 751 N N . LEU A 1 84 ? 48.701 44.192 48.370 1.00 10.98 84 LEU A N 1
ATOM 752 C CA . LEU A 1 84 ? 48.680 45.333 47.449 1.00 10.59 84 LEU A CA 1
ATOM 753 C C . LEU A 1 84 ? 47.820 45.023 46.223 1.00 10.76 84 LEU A C 1
ATOM 754 O O . LEU A 1 84 ? 47.038 45.881 45.782 1.00 11.00 84 LEU A O 1
ATOM 759 N N . ASP A 1 85 ? 47.901 43.779 45.692 1.00 10.79 85 ASP A N 1
ATOM 760 C CA . ASP A 1 85 ? 47.033 43.400 44.586 1.00 10.94 85 ASP A CA 1
ATOM 761 C C . ASP A 1 85 ? 45.569 43.642 44.978 1.00 10.79 85 ASP A C 1
ATOM 762 O O . ASP A 1 85 ? 44.785 44.165 44.186 1.00 10.89 85 ASP A O 1
ATOM 767 N N . TYR A 1 86 ? 45.197 43.202 46.183 1.00 10.57 86 TYR A N 1
ATOM 768 C CA . TYR A 1 86 ? 43.801 43.326 46.619 1.00 11.36 86 TYR A CA 1
ATOM 769 C C . TYR A 1 86 ? 43.394 44.804 46.682 1.00 10.77 86 TYR A C 1
ATOM 770 O O . TYR A 1 86 ? 42.316 45.176 46.255 1.00 11.44 86 TYR A O 1
ATOM 779 N N . ALA A 1 87 ? 44.274 45.677 47.189 1.00 11.17 87 ALA A N 1
ATOM 780 C CA . ALA A 1 87 ? 43.937 47.097 47.262 1.00 11.04 87 ALA A CA 1
ATOM 781 C C . ALA A 1 87 ? 43.704 47.667 45.884 1.00 10.76 87 ALA A C 1
ATOM 782 O O . ALA A 1 87 ? 42.768 48.459 45.692 1.00 10.83 87 ALA A O 1
ATOM 784 N N . ILE A 1 88 ? 44.534 47.281 44.906 1.00 10.43 88 ILE A N 1
ATOM 785 C CA . ILE A 1 88 ? 44.358 47.766 43.548 1.00 10.33 88 ILE A CA 1
ATOM 786 C C . ILE A 1 88 ? 43.062 47.270 42.966 1.00 10.64 88 ILE A C 1
ATOM 787 O O . ILE A 1 88 ? 42.322 48.016 42.283 1.00 10.98 88 ILE A O 1
ATOM 792 N N . TYR A 1 89 ? 42.773 45.983 43.195 1.00 11.00 89 TYR A N 1
ATOM 793 C CA . TYR A 1 89 ? 41.522 45.372 42.724 1.00 10.72 89 TYR A CA 1
ATOM 794 C C . TYR A 1 89 ? 40.298 46.067 43.320 1.00 10.62 89 TYR A C 1
ATOM 795 O O . TYR A 1 89 ? 39.349 46.387 42.599 1.00 11.61 89 TYR A O 1
ATOM 804 N N . LYS A 1 90 ? 40.309 46.282 44.638 1.00 11.08 90 LYS A N 1
ATOM 805 C CA . LYS A 1 90 ? 39.188 46.904 45.335 1.00 11.27 90 LYS A CA 1
ATOM 806 C C . LYS A 1 90 ? 39.021 48.358 44.908 1.00 11.09 90 LYS A C 1
ATOM 807 O O . LYS A 1 90 ? 37.886 48.819 44.713 1.00 11.42 90 LYS A O 1
ATOM 813 N N . ALA A 1 91 ? 40.131 49.089 44.689 1.00 11.66 91 ALA A N 1
ATOM 814 C CA . ALA A 1 91 ? 40.029 50.446 44.152 1.00 11.73 91 ALA A CA 1
ATOM 815 C C . ALA A 1 91 ? 39.316 50.421 42.799 1.00 11.50 91 ALA A C 1
ATOM 816 O O . ALA A 1 91 ? 38.418 51.246 42.532 1.00 12.27 91 ALA A O 1
ATOM 818 N N . GLY A 1 92 ? 39.672 49.458 41.941 1.00 11.78 92 GLY A N 1
ATOM 819 C CA . GLY A 1 92 ? 39.027 49.364 40.652 1.00 11.90 92 GLY A CA 1
ATOM 820 C C . GLY A 1 92 ? 37.544 49.048 40.771 1.00 12.71 92 GLY A C 1
ATOM 821 O O . GLY A 1 92 ? 36.720 49.579 40.010 1.00 14.21 92 GLY A O 1
ATOM 822 N N . GLN A 1 93 ? 37.170 48.189 41.720 1.00 11.38 93 GLN A N 1
ATOM 823 C CA . GLN A 1 93 ? 35.763 47.857 41.900 1.00 11.89 93 GLN A CA 1
ATOM 824 C C . GLN A 1 93 ? 34.966 49.061 42.355 1.00 12.28 93 GLN A C 1
ATOM 825 O O . GLN A 1 93 ? 33.779 49.137 42.060 1.00 14.48 93 GLN A O 1
ATOM 831 N N . THR A 1 94 ? 35.555 49.963 43.146 1.00 13.02 94 THR A N 1
ATOM 832 C CA . THR A 1 94 ? 34.820 51.022 43.816 1.00 13.59 94 THR A CA 1
ATOM 833 C C . THR A 1 94 ? 35.005 52.379 43.143 1.00 14.99 94 THR A C 1
ATOM 834 O O . THR A 1 94 ? 34.477 53.368 43.641 1.00 16.85 94 THR A O 1
ATOM 838 N N . GLY A 1 95 ? 35.750 52.474 42.048 1.00 14.61 95 GLY A N 1
ATOM 839 C CA . GLY A 1 95 ? 35.935 53.754 41.385 1.00 15.78 95 GLY A CA 1
ATOM 840 C C . GLY A 1 95 ? 36.815 54.737 42.158 1.00 14.47 95 GLY A C 1
ATOM 841 O O . GLY A 1 95 ? 36.663 55.948 42.043 1.00 18.63 95 GLY A O 1
ATOM 842 N N A ILE A 1 96 ? 37.742 54.241 42.931 0.55 12.02 96 ILE A N 1
ATOM 843 N N B ILE A 1 96 ? 37.729 54.214 42.971 0.45 12.47 96 ILE A N 1
ATOM 844 C CA A ILE A 1 96 ? 38.717 55.054 43.631 0.55 10.66 96 ILE A CA 1
ATOM 845 C CA B ILE A 1 96 ? 38.664 54.961 43.808 0.45 11.71 96 ILE A CA 1
ATOM 846 C C A ILE A 1 96 ? 40.065 54.853 42.969 0.55 11.64 96 ILE A C 1
ATOM 847 C C B ILE A 1 96 ? 40.058 54.792 43.228 0.45 11.04 96 ILE A C 1
ATOM 848 O O A ILE A 1 96 ? 40.322 53.810 42.344 0.55 11.08 96 ILE A O 1
ATOM 849 O O B ILE A 1 96 ? 40.422 53.684 42.811 0.45 11.03 96 ILE A O 1
ATOM 858 N N A LYS A 1 97 ? 40.897 55.901 43.024 0.55 12.26 97 LYS A N 1
ATOM 859 N N B LYS A 1 97 ? 40.844 55.876 43.203 0.45 10.40 97 LYS A N 1
ATOM 860 C CA A LYS A 1 97 ? 42.254 55.863 42.485 0.55 11.98 97 LYS A CA 1
ATOM 861 C CA B LYS A 1 97 ? 42.184 55.846 42.610 0.45 10.95 97 LYS A CA 1
ATOM 862 C C A LYS A 1 97 ? 43.302 55.840 43.587 0.55 10.78 97 LYS A C 1
ATOM 863 C C B LYS A 1 97 ? 43.268 55.761 43.677 0.45 11.09 97 LYS A C 1
ATOM 864 O O A LYS A 1 97 ? 43.144 56.449 44.650 0.55 11.11 97 LYS A O 1
ATOM 865 O O B LYS A 1 97 ? 43.093 56.220 44.816 0.45 10.70 97 LYS A O 1
ATOM 876 N N . LEU A 1 98 ? 44.405 55.156 43.308 1.00 11.11 98 LEU A N 1
ATOM 877 C CA . LEU A 1 98 ? 45.529 54.999 44.224 1.00 10.52 98 LEU A CA 1
ATOM 878 C C . LEU A 1 98 ? 46.769 55.794 43.799 1.00 10.08 98 LEU A C 1
ATOM 879 O O . LEU A 1 98 ? 47.097 55.879 42.612 1.00 11.11 98 LEU A O 1
ATOM 884 N N . VAL A 1 99 ? 47.464 56.333 44.781 1.00 9.99 99 VAL A N 1
ATOM 885 C CA . VAL A 1 99 ? 48.785 56.911 44.586 1.00 9.68 99 VAL A CA 1
ATOM 886 C C . VAL A 1 99 ? 49.761 56.064 45.401 1.00 9.77 99 VAL A C 1
ATOM 887 O O . VAL A 1 99 ? 49.528 55.861 46.602 1.00 10.42 99 VAL A O 1
ATOM 891 N N . ILE A 1 100 ? 50.816 55.552 44.747 1.00 10.29 100 ILE A N 1
ATOM 892 C CA . ILE A 1 100 ? 51.638 54.521 45.397 1.00 10.39 100 ILE A CA 1
ATOM 893 C C . ILE A 1 100 ? 53.121 54.902 45.322 1.00 9.55 100 ILE A C 1
ATOM 894 O O . ILE A 1 100 ? 53.724 54.776 44.254 1.00 10.23 100 ILE A O 1
ATOM 899 N N . PRO A 1 101 ? 53.751 55.304 46.433 1.00 9.55 101 PRO A N 1
ATOM 900 C CA . PRO A 1 101 ? 55.210 55.475 46.451 1.00 9.55 101 PRO A CA 1
ATOM 901 C C . PRO A 1 101 ? 55.940 54.142 46.587 1.00 10.07 101 PRO A C 1
ATOM 902 O O . PRO A 1 101 ? 55.473 53.194 47.255 1.00 10.74 101 PRO A O 1
ATOM 906 N N . PHE A 1 102 ? 57.147 54.096 45.991 1.00 9.88 102 PHE A N 1
ATOM 907 C CA . PHE A 1 102 ? 57.947 52.867 45.916 1.00 9.84 102 PHE A CA 1
ATOM 908 C C . PHE A 1 102 ? 58.848 52.642 47.102 1.00 9.97 102 PHE A C 1
ATOM 909 O O . PHE A 1 102 ? 59.286 51.483 47.284 1.00 10.56 102 PHE A O 1
ATOM 917 N N . VAL A 1 103 ? 59.193 53.668 47.894 1.00 10.24 103 VAL A N 1
ATOM 918 C CA . VAL A 1 103 ? 60.116 53.493 49.026 1.00 10.39 103 VAL A CA 1
ATOM 919 C C . VAL A 1 103 ? 59.778 54.568 50.035 1.00 9.47 103 VAL A C 1
ATOM 920 O O . VAL A 1 103 ? 59.289 55.643 49.670 1.00 10.43 103 VAL A O 1
ATOM 924 N N . ASN A 1 104 ? 60.117 54.341 51.296 1.00 9.58 104 ASN A N 1
ATOM 925 C CA . ASN A 1 104 ? 59.965 55.359 52.343 1.00 10.63 104 ASN A CA 1
ATOM 926 C C . ASN A 1 104 ? 61.269 56.106 52.570 1.00 9.08 104 ASN A C 1
ATOM 927 O O . ASN A 1 104 ? 62.329 55.496 52.673 1.00 10.29 104 ASN A O 1
ATOM 932 N N . ASN A 1 105 ? 61.205 57.451 52.700 1.00 9.73 105 ASN A N 1
ATOM 933 C CA . ASN A 1 105 ? 62.378 58.145 53.232 1.00 9.43 105 ASN A CA 1
ATOM 934 C C . ASN A 1 105 ? 62.691 57.667 54.634 1.00 10.42 105 ASN A C 1
ATOM 935 O O . ASN A 1 105 ? 63.863 57.622 55.043 1.00 9.96 105 ASN A O 1
ATOM 940 N N . TRP A 1 106 ? 61.637 57.382 55.414 1.00 9.80 106 TRP A N 1
ATOM 941 C CA . TRP A 1 106 ? 61.719 57.056 56.839 1.00 9.97 106 TRP A CA 1
ATOM 942 C C . TRP A 1 106 ? 61.875 55.551 57.042 1.00 10.09 106 TRP A C 1
ATOM 943 O O . TRP A 1 106 ? 61.706 54.750 56.116 1.00 11.22 106 TRP A O 1
ATOM 954 N N . ASP A 1 107 ? 62.117 55.195 58.289 1.00 10.08 107 ASP A N 1
ATOM 955 C CA . ASP A 1 107 ? 62.467 53.800 58.566 1.00 10.52 107 ASP A CA 1
ATOM 956 C C . ASP A 1 107 ? 61.232 52.903 58.724 1.00 10.97 107 ASP A C 1
ATOM 957 O O . ASP A 1 107 ? 61.360 51.659 58.730 1.00 11.29 107 ASP A O 1
ATOM 962 N N . ASP A 1 108 ? 60.027 53.459 58.748 1.00 10.88 108 ASP A N 1
ATOM 963 C CA . ASP A 1 108 ? 58.828 52.640 58.874 1.00 11.31 108 ASP A CA 1
ATOM 964 C C . ASP A 1 108 ? 58.686 51.842 57.608 1.00 10.11 108 ASP A C 1
ATOM 965 O O . ASP A 1 108 ? 58.734 52.351 56.489 1.00 11.02 108 ASP A O 1
ATOM 970 N N . PHE A 1 109 ? 58.557 50.523 57.785 1.00 10.02 109 PHE A N 1
ATOM 971 C CA . PHE A 1 109 ? 58.458 49.596 56.645 1.00 9.68 109 PHE A CA 1
ATOM 972 C C . PHE A 1 109 ? 59.768 49.525 55.863 1.00 9.48 109 PHE A C 1
ATOM 973 O O . PHE A 1 109 ? 59.804 49.219 54.670 1.00 10.74 109 PHE A O 1
ATOM 981 N N . GLY A 1 110 ? 60.865 49.772 56.568 1.00 10.15 110 GLY A N 1
ATOM 982 C CA . GLY A 1 110 ? 62.222 49.514 56.108 1.00 10.57 110 GLY A CA 1
ATOM 983 C C . GLY A 1 110 ? 62.865 50.782 55.568 1.00 10.45 110 GLY A C 1
ATOM 984 O O . GLY A 1 110 ? 63.837 51.299 56.124 1.00 10.93 110 GLY A O 1
ATOM 985 N N . GLY A 1 111 ? 62.338 51.328 54.454 1.00 10.41 111 GLY A N 1
ATOM 986 C CA . GLY A 1 111 ? 62.811 52.626 53.950 1.00 10.99 111 GLY A CA 1
ATOM 987 C C . GLY A 1 111 ? 64.136 52.539 53.229 1.00 9.52 111 GLY A C 1
ATOM 988 O O . GLY A 1 111 ? 64.776 51.488 53.052 1.00 10.19 111 GLY A O 1
ATOM 989 N N . MET A 1 112 ? 64.614 53.735 52.858 1.00 9.75 112 MET A N 1
ATOM 990 C CA . MET A 1 112 ? 65.903 53.876 52.221 1.00 9.71 112 MET A CA 1
ATOM 991 C C . MET A 1 112 ? 66.991 53.293 53.096 1.00 9.39 112 MET A C 1
ATOM 992 O O . MET A 1 112 ? 67.965 52.700 52.573 1.00 10.45 112 MET A O 1
ATOM 997 N N . ASN A 1 113 ? 66.861 53.421 54.424 1.00 9.73 113 ASN A N 1
ATOM 998 C CA . ASN A 1 113 ? 67.877 52.880 55.318 1.00 9.89 113 ASN A CA 1
ATOM 999 C C . ASN A 1 113 ? 67.982 51.355 55.268 1.00 10.06 113 ASN A C 1
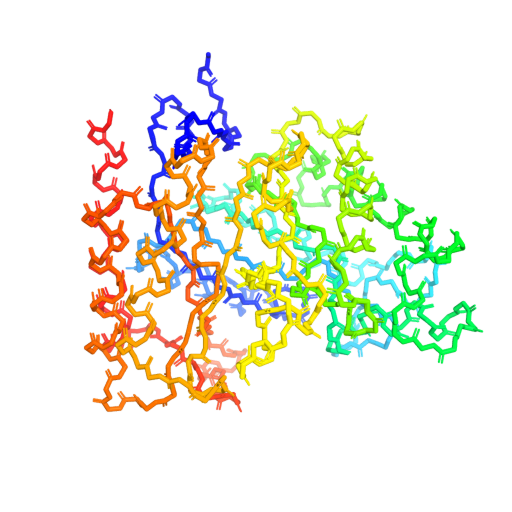ATOM 1000 O O . ASN A 1 113 ? 69.073 50.814 55.528 1.00 10.43 113 ASN A O 1
ATOM 1005 N N . GLN A 1 114 ? 66.888 50.654 54.955 1.00 9.99 114 GLN A N 1
ATOM 1006 C CA . GLN A 1 114 ? 66.988 49.213 54.717 1.00 10.47 114 GLN A CA 1
ATOM 1007 C C . GLN A 1 114 ? 67.869 48.930 53.491 1.00 10.04 114 GLN A C 1
ATOM 1008 O O . GLN A 1 114 ? 68.656 47.975 53.510 1.00 10.18 114 GLN A O 1
ATOM 1014 N N . TYR A 1 115 ? 67.756 49.738 52.419 1.00 10.38 115 TYR A N 1
ATOM 1015 C CA . TYR A 1 115 ? 68.655 49.551 51.281 1.00 10.08 115 TYR A CA 1
ATOM 1016 C C . TYR A 1 115 ? 70.095 49.844 51.676 1.00 10.17 115 TYR A C 1
ATOM 1017 O O . TYR A 1 115 ? 71.028 49.142 51.261 1.00 11.21 115 TYR A O 1
ATOM 1026 N N . VAL A 1 116 ? 70.304 50.901 52.474 1.00 10.68 116 VAL A N 1
ATOM 1027 C CA . VAL A 1 116 ? 71.648 51.238 52.954 1.00 11.14 116 VAL A CA 1
ATOM 1028 C C . VAL A 1 116 ? 72.233 50.046 53.733 1.00 10.88 116 VAL A C 1
ATOM 1029 O O . VAL A 1 116 ? 73.404 49.660 53.550 1.00 12.01 116 VAL A O 1
ATOM 1033 N N . ARG A 1 117 ? 71.414 49.432 54.595 1.00 11.28 117 ARG A N 1
ATOM 1034 C CA . ARG A 1 117 ? 71.864 48.283 55.364 1.00 11.61 117 ARG A CA 1
ATOM 1035 C C . ARG A 1 117 ? 72.181 47.091 54.453 1.00 11.89 117 ARG A C 1
ATOM 1036 O O . ARG A 1 117 ? 73.250 46.490 54.550 1.00 13.01 117 ARG A O 1
ATOM 1044 N N . TRP A 1 118 ? 71.270 46.757 53.542 1.00 11.79 118 TRP A N 1
ATOM 1045 C CA . TRP A 1 118 ? 71.499 45.623 52.648 1.00 10.96 118 TRP A CA 1
ATOM 1046 C C . TRP A 1 118 ? 72.803 45.782 51.865 1.00 11.55 118 TRP A C 1
ATOM 1047 O O . TRP A 1 118 ? 73.541 44.814 51.654 1.00 13.16 118 TRP A O 1
ATOM 1058 N N . PHE A 1 119 ? 73.081 46.991 51.391 1.00 12.15 119 PHE A N 1
ATOM 1059 C CA . PHE A 1 119 ? 74.205 47.276 50.506 1.00 11.94 119 PHE A CA 1
ATOM 1060 C C . PHE A 1 119 ? 75.414 47.804 51.230 1.00 14.51 119 PHE A C 1
ATOM 1061 O O . PHE A 1 119 ? 76.357 48.257 50.570 1.00 16.90 119 PHE A O 1
ATOM 1069 N N A GLN A 1 120 ? 75.446 47.712 52.557 0.56 15.21 120 GLN A N 1
ATOM 1070 N N B GLN A 1 120 ? 75.426 47.734 52.557 0.44 15.09 120 GLN A N 1
ATOM 1071 C CA A GLN A 1 120 ? 76.668 48.006 53.321 0.56 15.88 120 GLN A CA 1
ATOM 1072 C CA B GLN A 1 120 ? 76.651 47.976 53.310 0.44 15.98 120 GLN A CA 1
ATOM 1073 C C A GLN A 1 120 ? 77.147 49.444 53.146 0.56 15.63 120 GLN A C 1
ATOM 1074 C C B GLN A 1 120 ? 77.144 49.423 53.160 0.44 15.67 120 GLN A C 1
ATOM 1075 O O A GLN A 1 120 ? 78.340 49.709 53.197 0.56 16.83 120 GLN A O 1
ATOM 1076 O O B GLN A 1 120 ? 78.342 49.678 53.228 0.44 16.57 120 GLN A O 1
ATOM 1087 N N . ALA A 1 121 ? 76.226 50.393 52.999 1.00 13.96 121 ALA A N 1
ATOM 1088 C CA . ALA A 1 121 ? 76.602 51.793 52.816 1.00 12.82 121 ALA A CA 1
ATOM 1089 C C . ALA A 1 121 ? 76.657 52.471 54.171 1.00 12.86 121 ALA A C 1
ATOM 1090 O O . ALA A 1 121 ? 76.287 51.922 55.196 1.00 13.78 121 ALA A O 1
ATOM 1092 N N . ASP A 1 122 ? 77.118 53.713 54.169 1.00 12.59 122 ASP A N 1
ATOM 1093 C CA . ASP A 1 122 ? 77.529 54.358 55.417 1.00 12.78 122 ASP A CA 1
ATOM 1094 C C . ASP A 1 122 ? 76.537 55.382 55.935 1.00 11.37 122 ASP A C 1
ATOM 1095 O O . ASP A 1 122 ? 76.752 55.889 57.034 1.00 12.26 122 ASP A O 1
ATOM 1100 N N . GLY A 1 123 ? 75.423 55.607 55.249 1.00 11.92 123 GLY A N 1
ATOM 1101 C CA . GLY A 1 123 ? 74.414 56.524 55.790 1.00 12.48 123 GLY A CA 1
ATOM 1102 C C . GLY A 1 123 ? 73.248 56.639 54.829 1.00 10.80 123 GLY A C 1
ATOM 1103 O O . GLY A 1 123 ? 73.319 56.218 53.667 1.00 11.71 123 GLY A O 1
ATOM 1104 N N . HIS A 1 124 ? 72.145 57.210 55.355 1.00 10.61 124 HIS A N 1
ATOM 1105 C CA . HIS A 1 124 ? 70.882 57.329 54.633 1.00 10.37 124 HIS A CA 1
ATOM 1106 C C . HIS A 1 124 ? 71.052 57.818 53.205 1.00 10.45 124 HIS A C 1
ATOM 1107 O O . HIS A 1 124 ? 70.475 57.268 52.260 1.00 11.28 124 HIS A O 1
ATOM 1114 N N . ASP A 1 125 ? 71.795 58.912 53.032 1.00 11.12 125 ASP A N 1
ATOM 1115 C CA . ASP A 1 125 ? 71.781 59.584 51.734 1.00 12.34 125 ASP A CA 1
ATOM 1116 C C . ASP A 1 125 ? 72.565 58.845 50.664 1.00 11.25 125 ASP A C 1
ATOM 1117 O O . ASP A 1 125 ? 72.430 59.168 49.472 1.00 12.73 125 ASP A O 1
ATOM 1122 N N . ALA A 1 126 ? 73.291 57.783 51.042 1.00 11.72 126 ALA A N 1
ATOM 1123 C CA . ALA A 1 126 ? 73.895 56.910 50.034 1.00 12.97 126 ALA A CA 1
ATOM 1124 C C . ALA A 1 126 ? 72.853 56.292 49.129 1.00 12.06 126 ALA A C 1
ATOM 1125 O O . ALA A 1 126 ? 73.164 55.873 47.997 1.00 12.74 126 ALA A O 1
ATOM 1127 N N . PHE A 1 127 ? 71.606 56.155 49.617 1.00 11.79 127 PHE A N 1
ATOM 1128 C CA . PHE A 1 127 ? 70.538 55.594 48.807 1.00 11.84 127 PHE A CA 1
ATOM 1129 C C . PHE A 1 127 ? 70.436 56.265 47.446 1.00 11.81 127 PHE A C 1
ATOM 1130 O O . PHE A 1 127 ? 70.127 55.622 46.443 1.00 12.05 127 PHE A O 1
ATOM 1138 N N . TYR A 1 128 ? 70.695 57.580 47.371 1.00 11.26 128 TYR A N 1
ATOM 1139 C CA . TYR A 1 128 ? 70.442 58.333 46.147 1.00 11.85 128 TYR A CA 1
ATOM 1140 C C . TYR A 1 128 ? 71.598 58.255 45.169 1.00 13.40 128 TYR A C 1
ATOM 1141 O O . TYR A 1 128 ? 71.399 58.540 43.984 1.00 15.56 128 TYR A O 1
ATOM 1150 N N . THR A 1 129 ? 72.800 57.929 45.625 1.00 12.98 129 THR A N 1
ATOM 1151 C CA . THR A 1 129 ? 73.981 58.063 44.780 1.00 15.08 129 THR A CA 1
ATOM 1152 C C . THR A 1 129 ? 74.694 56.766 44.508 1.00 14.07 129 THR A C 1
ATOM 1153 O O . THR A 1 129 ? 75.436 56.681 43.528 1.00 16.22 129 THR A O 1
ATOM 1157 N N . HIS A 1 130 ? 74.560 55.762 45.362 1.00 12.26 130 HIS A N 1
ATOM 1158 C CA . HIS A 1 130 ? 75.346 54.544 45.131 1.00 12.87 130 HIS A CA 1
ATOM 1159 C C . HIS A 1 130 ? 74.734 53.751 44.005 1.00 12.91 130 HIS A C 1
ATOM 1160 O O . HIS A 1 130 ? 73.549 53.421 44.073 1.00 12.76 130 HIS A O 1
ATOM 1167 N N . PRO A 1 131 ? 75.509 53.399 42.976 1.00 14.49 131 PRO A N 1
ATOM 1168 C CA . PRO A 1 131 ? 74.913 52.631 41.861 1.00 14.62 131 PRO A CA 1
ATOM 1169 C C . PRO A 1 131 ? 74.253 51.323 42.268 1.00 13.95 131 PRO A C 1
ATOM 1170 O O . PRO A 1 131 ? 73.216 50.985 41.699 1.00 15.38 131 PRO A O 1
ATOM 1174 N N . ASP A 1 132 ? 74.780 50.603 43.244 1.00 14.47 132 ASP A N 1
ATOM 1175 C CA . ASP A 1 132 ? 74.187 49.298 43.657 1.00 15.02 132 ASP A CA 1
ATOM 1176 C C . ASP A 1 132 ? 72.769 49.544 44.211 1.00 12.63 132 ASP A C 1
ATOM 1177 O O . ASP A 1 132 ? 71.858 48.790 43.876 1.00 12.43 132 ASP A O 1
ATOM 1182 N N . ILE A 1 133 ? 72.626 50.588 45.031 1.00 12.42 133 ILE A N 1
ATOM 1183 C CA . ILE A 1 133 ? 71.315 50.857 45.605 1.00 11.54 133 ILE A CA 1
ATOM 1184 C C . ILE A 1 133 ? 70.352 51.365 44.549 1.00 11.55 133 ILE A C 1
ATOM 1185 O O . ILE A 1 133 ? 69.190 50.934 44.502 1.00 11.75 133 ILE A O 1
ATOM 1190 N N A LYS A 1 134 ? 70.820 52.239 43.656 0.58 11.78 134 LYS A N 1
ATOM 1191 N N B LYS A 1 134 ? 70.826 52.236 43.658 0.42 11.81 134 LYS A N 1
ATOM 1192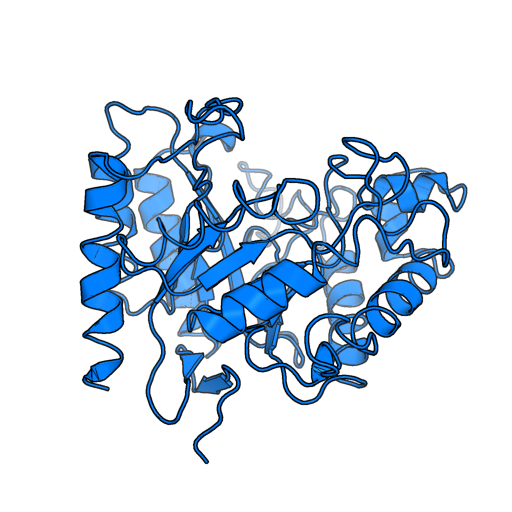 C CA A LYS A 1 134 ? 69.944 52.729 42.600 0.58 11.60 134 LYS A CA 1
ATOM 1193 C CA B LYS A 1 134 ? 69.970 52.740 42.592 0.42 11.73 134 LYS A CA 1
ATOM 1194 C C A LYS A 1 134 ? 69.452 51.575 41.735 0.58 11.08 134 LYS A C 1
ATOM 1195 C C B LYS A 1 134 ? 69.470 51.598 41.712 0.42 11.32 134 LYS A C 1
ATOM 1196 O O A LYS A 1 134 ? 68.269 51.524 41.362 0.58 11.60 134 LYS A O 1
ATOM 1197 O O B LYS A 1 134 ? 68.299 51.578 41.306 0.42 11.81 134 LYS A O 1
ATOM 1208 N N . GLU A 1 135 ? 70.332 50.613 41.432 1.00 12.35 135 GLU A N 1
ATOM 1209 C CA . GLU A 1 135 ? 69.895 49.479 40.615 1.00 13.07 135 GLU A CA 1
ATOM 1210 C C . GLU A 1 135 ? 68.921 48.571 41.372 1.00 11.42 135 GLU A C 1
ATOM 1211 O O . GLU A 1 135 ? 67.967 48.039 40.775 1.00 12.33 135 GLU A O 1
ATOM 1217 N N . ALA A 1 136 ? 69.102 48.419 42.690 1.00 11.47 136 ALA A N 1
ATOM 1218 C CA . ALA A 1 136 ? 68.139 47.634 43.453 1.00 11.14 136 ALA A CA 1
ATOM 1219 C C . ALA A 1 136 ? 66.781 48.314 43.446 1.00 10.52 136 ALA A C 1
ATOM 1220 O O . ALA A 1 136 ? 65.744 47.654 43.346 1.00 11.37 136 ALA A O 1
ATOM 1222 N N . TYR A 1 137 ? 66.745 49.646 43.610 1.00 10.69 137 TYR A N 1
ATOM 1223 C CA . TYR A 1 137 ? 65.498 50.394 43.553 1.00 11.49 137 TYR A CA 1
ATOM 1224 C C . TYR A 1 137 ? 64.866 50.216 42.176 1.00 11.28 137 TYR A C 1
ATOM 1225 O O . TYR A 1 137 ? 63.669 49.937 42.074 1.00 10.92 137 TYR A O 1
ATOM 1234 N N . LYS A 1 138 ? 65.645 50.356 41.102 1.00 11.23 138 LYS A N 1
ATOM 1235 C CA . LYS A 1 138 ? 65.115 50.143 39.757 1.00 11.88 138 LYS A CA 1
ATOM 1236 C C . LYS A 1 138 ? 64.550 48.739 39.594 1.00 11.25 138 LYS A C 1
ATOM 1237 O O . LYS A 1 138 ? 63.500 48.554 38.955 1.00 12.74 138 LYS A O 1
ATOM 1243 N N . ASN A 1 139 ? 65.256 47.716 40.104 1.00 11.98 139 ASN A N 1
ATOM 1244 C CA . ASN A 1 139 ? 64.748 46.363 39.945 1.00 12.34 139 ASN A CA 1
ATOM 1245 C C . ASN A 1 139 ? 63.425 46.206 40.668 1.00 11.99 139 ASN A C 1
ATOM 1246 O O . ASN A 1 139 ? 62.533 45.541 40.167 1.00 12.29 139 ASN A O 1
ATOM 1251 N N . TYR A 1 140 ? 63.280 46.818 41.842 1.00 11.58 140 TYR A N 1
ATOM 1252 C CA . TYR A 1 140 ? 62.021 46.747 42.564 1.00 11.86 140 TYR A CA 1
ATOM 1253 C C . TYR A 1 140 ? 60.909 47.449 41.807 1.00 11.73 140 TYR A C 1
ATOM 1254 O O . TYR A 1 140 ? 59.804 46.901 41.637 1.00 12.31 140 TYR A O 1
ATOM 1263 N N . VAL A 1 141 ? 61.205 48.648 41.295 1.00 11.87 141 VAL A N 1
ATOM 1264 C CA . VAL A 1 141 ? 60.206 49.400 40.522 1.00 12.33 141 VAL A CA 1
ATOM 1265 C C . VAL A 1 141 ? 59.775 48.591 39.308 1.00 12.01 141 VAL A C 1
ATOM 1266 O O . VAL A 1 141 ? 58.591 48.487 38.977 1.00 12.44 141 VAL A O 1
ATOM 1270 N N . SER A 1 142 ? 60.745 48.062 38.571 1.00 12.08 142 SER A N 1
ATOM 1271 C CA . SER A 1 142 ? 60.407 47.322 37.362 1.00 12.92 142 SER A CA 1
ATOM 1272 C C . SER A 1 142 ? 59.588 46.062 37.679 1.00 13.14 142 SER A C 1
ATOM 1273 O O . SER A 1 142 ? 58.648 45.723 36.955 1.00 13.61 142 SER A O 1
ATOM 1276 N N . TYR A 1 143 ? 59.920 45.382 38.781 1.00 12.79 143 TYR A N 1
ATOM 1277 C CA . TYR A 1 143 ? 59.110 44.240 39.193 1.00 12.79 143 TYR A CA 1
ATOM 1278 C C . TYR A 1 143 ? 57.678 44.678 39.459 1.00 12.40 143 TYR A C 1
ATOM 1279 O O . TYR A 1 143 ? 56.725 44.045 38.998 1.00 12.99 143 TYR A O 1
ATOM 1288 N N A MET A 1 144 ? 57.492 45.766 40.215 0.66 11.61 144 MET A N 1
ATOM 1289 N N B MET A 1 144 ? 57.508 45.774 40.196 0.34 12.26 144 MET A N 1
ATOM 1290 C CA A MET A 1 144 ? 56.144 46.196 40.533 0.66 12.34 144 MET A CA 1
ATOM 1291 C CA B MET A 1 144 ? 56.169 46.195 40.555 0.34 13.01 144 MET A CA 1
ATOM 1292 C C A MET A 1 144 ? 55.390 46.560 39.276 0.66 12.38 144 MET A C 1
ATOM 1293 C C B MET A 1 144 ? 55.379 46.609 39.323 0.34 12.46 144 MET A C 1
ATOM 1294 O O A MET A 1 144 ? 54.242 46.142 39.087 0.66 13.43 144 MET A O 1
ATOM 1295 O O B MET A 1 144 ? 54.206 46.245 39.181 0.34 12.11 144 MET A O 1
ATOM 1304 N N . LEU A 1 145 ? 55.998 47.388 38.424 1.00 12.56 145 LEU A N 1
ATOM 1305 C CA . LEU A 1 145 ? 55.262 47.861 37.249 1.00 12.14 145 LEU A CA 1
ATOM 1306 C C . LEU A 1 145 ? 54.790 46.687 36.405 1.00 11.98 145 LEU A C 1
ATOM 1307 O O . LEU A 1 145 ? 53.710 46.724 35.805 1.00 12.87 145 LEU A O 1
ATOM 1312 N N . ASN A 1 146 ? 55.600 45.638 36.326 1.00 13.04 146 ASN A N 1
ATOM 1313 C CA . ASN A 1 146 ? 55.318 44.472 35.489 1.00 13.06 146 ASN A CA 1
ATOM 1314 C C . ASN A 1 146 ? 54.545 43.379 36.200 1.00 13.64 146 ASN A C 1
ATOM 1315 O O . ASN A 1 146 ? 54.169 42.387 35.543 1.00 14.86 146 ASN A O 1
ATOM 1320 N N . ARG A 1 147 ? 54.262 43.540 37.488 1.00 12.80 147 ARG A N 1
ATOM 1321 C CA . ARG A 1 147 ? 53.604 42.442 38.196 1.00 13.46 147 ARG A CA 1
ATOM 1322 C C . ARG A 1 147 ? 52.179 42.246 37.728 1.00 13.51 147 ARG A C 1
ATOM 1323 O O . ARG A 1 147 ? 51.398 43.204 37.621 1.00 13.41 147 ARG A O 1
ATOM 1331 N N . VAL A 1 148 ? 51.792 40.996 37.518 1.00 13.03 148 VAL A N 1
ATOM 1332 C CA . VAL A 1 148 ? 50.408 40.644 37.227 1.00 14.42 148 VAL A CA 1
ATOM 1333 C C . VAL A 1 148 ? 49.622 40.585 38.529 1.00 13.26 148 VAL A C 1
ATOM 1334 O O . VAL A 1 148 ? 49.959 39.840 39.451 1.00 15.53 148 VAL A O 1
ATOM 1338 N N . ASN A 1 149 ? 48.591 41.421 38.647 1.00 12.13 149 ASN A N 1
ATOM 1339 C CA . ASN A 1 149 ? 47.749 41.417 39.830 1.00 11.84 149 ASN A CA 1
ATOM 1340 C C . ASN A 1 149 ? 46.999 40.079 39.916 1.00 11.96 149 ASN A C 1
ATOM 1341 O O . ASN A 1 149 ? 46.240 39.716 39.013 1.00 13.08 149 ASN A O 1
ATOM 1346 N N . THR A 1 150 ? 47.205 39.361 41.022 1.00 11.68 150 THR A N 1
ATOM 1347 C CA . THR A 1 150 ? 46.612 38.034 41.191 1.00 12.34 150 THR A CA 1
ATOM 1348 C C . THR A 1 150 ? 45.113 38.083 41.296 1.00 12.71 150 THR A C 1
ATOM 1349 O O . THR A 1 150 ? 44.490 37.019 41.108 1.00 14.38 150 THR A O 1
ATOM 1353 N N . TYR A 1 151 ? 44.504 39.240 41.529 1.00 11.63 151 TYR A N 1
ATOM 1354 C CA . TYR A 1 151 ? 43.048 39.342 41.621 1.00 12.70 151 TYR A CA 1
ATOM 1355 C C . TYR A 1 151 ? 42.379 39.600 40.288 1.00 13.09 151 TYR A C 1
ATOM 1356 O O . TYR A 1 151 ? 41.167 39.402 40.183 1.00 13.75 151 TYR A O 1
ATOM 1365 N N . ASN A 1 152 ? 43.100 40.025 39.249 1.00 13.13 152 ASN A N 1
ATOM 1366 C CA . ASN A 1 152 ? 42.427 40.318 37.989 1.00 13.82 152 ASN A CA 1
ATOM 1367 C C . ASN A 1 152 ? 43.229 40.045 36.735 1.00 14.69 152 ASN A C 1
ATOM 1368 O O . ASN A 1 152 ? 42.683 40.226 35.649 1.00 16.02 152 ASN A O 1
ATOM 1373 N N . GLY A 1 153 ? 44.458 39.574 36.821 1.00 13.60 153 GLY A N 1
ATOM 1374 C CA . GLY A 1 153 ? 45.261 39.306 35.656 1.00 14.11 153 GLY A CA 1
ATOM 1375 C C . GLY A 1 153 ? 45.797 40.510 34.920 1.00 15.18 153 GLY A C 1
ATOM 1376 O O . GLY A 1 153 ? 46.340 40.339 33.820 1.00 16.88 153 GLY A O 1
ATOM 1377 N N . VAL A 1 154 ? 45.676 41.727 35.493 1.00 14.26 154 VAL A N 1
ATOM 1378 C CA . VAL A 1 154 ? 46.113 42.961 34.835 1.00 13.61 154 VAL A CA 1
ATOM 1379 C C . VAL A 1 154 ? 47.451 43.372 35.471 1.00 12.47 154 VAL A C 1
ATOM 1380 O O . VAL A 1 154 ? 47.567 43.439 36.698 1.00 12.79 154 VAL A O 1
ATOM 1384 N N A LYS A 1 155 ? 48.448 43.666 34.639 0.23 12.98 155 LYS A N 1
ATOM 1385 N N B LYS A 1 155 ? 48.456 43.660 34.643 0.77 13.47 155 LYS A N 1
ATOM 1386 C CA A LYS A 1 155 ? 49.704 44.179 35.167 0.23 12.82 155 LYS A CA 1
ATOM 1387 C CA B LYS A 1 155 ? 49.710 44.161 35.184 0.77 12.61 155 LYS A CA 1
ATOM 1388 C C A LYS A 1 155 ? 49.479 45.538 35.826 0.23 12.27 155 LYS A C 1
ATOM 1389 C C B LYS A 1 155 ? 49.505 45.546 35.808 0.77 12.44 155 LYS A C 1
ATOM 1390 O O A LYS A 1 155 ? 48.627 46.326 35.398 0.23 12.28 155 LYS A O 1
ATOM 1391 O O B LYS A 1 155 ? 48.708 46.365 35.321 0.77 13.12 155 LYS A O 1
ATOM 1402 N N . TYR A 1 156 ? 50.251 45.820 36.881 1.00 11.73 156 TYR A N 1
ATOM 1403 C CA . TYR A 1 156 ? 50.088 47.113 37.547 1.00 11.74 156 TYR A CA 1
ATOM 1404 C C . TYR A 1 156 ? 50.213 48.279 36.553 1.00 11.90 156 TYR A C 1
ATOM 1405 O O . TYR A 1 156 ? 49.404 49.223 36.603 1.00 12.35 156 TYR A O 1
ATOM 1414 N N . LYS A 1 157 ? 51.182 48.225 35.632 1.00 12.31 157 LYS A N 1
ATOM 1415 C CA . LYS A 1 157 ? 51.382 49.343 34.694 1.00 12.53 157 LYS A CA 1
ATOM 1416 C C . LYS A 1 157 ? 50.201 49.540 33.757 1.00 13.19 157 LYS A C 1
ATOM 1417 O O . LYS A 1 157 ? 50.140 50.593 33.093 1.00 13.71 157 LYS A O 1
ATOM 1423 N N . ASP A 1 158 ? 49.289 48.558 33.679 1.00 12.02 158 ASP A N 1
ATOM 1424 C CA . ASP A 1 158 ? 48.115 48.649 32.820 1.00 14.11 158 ASP A CA 1
ATOM 1425 C C . ASP A 1 158 ? 46.815 48.910 33.576 1.00 13.82 158 ASP A C 1
ATOM 1426 O O . ASP A 1 158 ? 45.758 48.996 32.916 1.00 15.22 158 ASP A O 1
ATOM 1431 N N . ASP A 1 159 ? 46.853 49.135 34.888 1.00 12.20 159 ASP A N 1
ATOM 1432 C CA . ASP A 1 159 ? 45.615 49.188 35.647 1.00 12.70 159 ASP A CA 1
ATOM 1433 C C . ASP A 1 159 ? 45.218 50.643 35.884 1.00 11.94 159 ASP A C 1
ATOM 1434 O O . ASP A 1 159 ? 45.949 51.347 36.617 1.00 11.86 159 ASP A O 1
ATOM 1439 N N . PRO A 1 160 ? 44.070 51.107 35.354 1.00 12.38 160 PRO A N 1
ATOM 1440 C CA . PRO A 1 160 ? 43.663 52.515 35.575 1.00 12.73 160 PRO A CA 1
ATOM 1441 C C . PRO A 1 160 ? 43.163 52.816 36.973 1.00 12.54 160 PRO A C 1
ATOM 1442 O O . PRO A 1 160 ? 42.861 53.986 37.253 1.00 13.00 160 PRO A O 1
ATOM 1446 N N . ALA A 1 161 ? 43.064 51.850 37.879 1.00 12.09 161 ALA A N 1
ATOM 1447 C CA . ALA A 1 161 ? 42.767 52.159 39.271 1.00 11.51 161 ALA A CA 1
ATOM 1448 C C . ALA A 1 161 ? 43.935 52.848 39.962 1.00 11.20 161 ALA A C 1
ATOM 1449 O O . ALA A 1 161 ? 43.737 53.474 41.004 1.00 11.76 161 ALA A O 1
ATOM 1451 N N . ILE A 1 162 ? 45.137 52.754 39.415 1.00 11.03 162 ILE A N 1
ATOM 1452 C CA . ILE A 1 162 ? 46.281 53.500 39.929 1.00 11.51 162 ILE A CA 1
ATOM 1453 C C . ILE A 1 162 ? 46.336 54.854 39.221 1.00 11.29 162 ILE A C 1
ATOM 1454 O O . ILE A 1 162 ? 46.418 54.904 37.988 1.00 12.17 162 ILE A O 1
ATOM 1459 N N . MET A 1 163 ? 46.258 55.948 40.007 1.00 10.98 163 MET A N 1
ATOM 1460 C CA . MET A 1 163 ? 46.405 57.297 39.486 1.00 11.69 163 MET A CA 1
ATOM 1461 C C . MET A 1 163 ? 47.874 57.623 39.211 1.00 10.96 163 MET A C 1
ATOM 1462 O O . MET A 1 163 ? 48.178 58.274 38.208 1.00 12.36 163 MET A O 1
ATOM 1467 N N . ALA A 1 164 ? 48.756 57.308 40.146 1.00 10.66 164 ALA A N 1
ATOM 1468 C CA . ALA A 1 164 ? 50.136 57.744 39.996 1.00 10.92 164 ALA A CA 1
ATOM 1469 C C . ALA A 1 164 ? 51.063 56.833 40.766 1.00 10.85 164 ALA A C 1
ATOM 1470 O O . ALA A 1 164 ? 50.733 56.371 41.868 1.00 11.17 164 ALA A O 1
ATOM 1472 N N . TRP A 1 165 ? 52.271 56.671 40.215 1.00 11.03 165 TRP A N 1
ATOM 1473 C CA . TRP A 1 165 ? 53.410 56.167 40.962 1.00 10.94 165 TRP A CA 1
ATOM 1474 C C . TRP A 1 165 ? 54.123 57.352 41.596 1.00 10.91 165 TRP A C 1
ATOM 1475 O O . TRP A 1 165 ? 54.151 58.468 41.045 1.00 11.97 165 TRP A O 1
ATOM 1486 N N . GLU A 1 166 ? 54.755 57.088 42.729 1.00 10.02 166 GLU A N 1
ATOM 1487 C CA . GLU A 1 166 ? 55.551 58.139 43.402 1.00 10.27 166 GLU A CA 1
ATOM 1488 C C . GLU A 1 166 ? 56.941 57.592 43.699 1.00 9.47 166 GLU A C 1
ATOM 1489 O O . GLU A 1 166 ? 57.078 56.461 44.114 1.00 10.29 166 GLU A O 1
ATOM 1495 N N . LEU A 1 167 ? 57.935 58.436 43.473 1.00 10.08 167 LEU A N 1
ATOM 1496 C CA . LEU A 1 167 ? 59.306 57.957 43.639 1.00 10.01 167 LEU A CA 1
ATOM 1497 C C . LEU A 1 167 ? 59.559 57.530 45.077 1.00 9.61 167 LEU A C 1
ATOM 1498 O O . LEU A 1 167 ? 60.225 56.508 45.327 1.00 10.60 167 LEU A O 1
ATOM 1503 N N . ALA A 1 168 ? 59.079 58.296 46.061 1.00 9.99 168 ALA A N 1
ATOM 1504 C CA . ALA A 1 168 ? 59.353 57.996 47.462 1.00 9.99 168 ALA A CA 1
ATOM 1505 C C . ALA A 1 168 ? 58.348 58.724 48.334 1.00 10.23 168 ALA A C 1
ATOM 1506 O O . ALA A 1 168 ? 57.729 59.699 47.898 1.00 11.50 168 ALA A O 1
ATOM 1508 N N . ASN A 1 169 ? 58.198 58.292 49.577 1.00 9.73 169 ASN A N 1
ATOM 1509 C CA . ASN A 1 169 ? 57.450 59.057 50.576 1.00 10.13 169 ASN A CA 1
ATOM 1510 C C . ASN A 1 169 ? 58.425 60.028 51.247 1.00 9.74 169 ASN A C 1
ATOM 1511 O O . ASN A 1 169 ? 59.306 59.598 52.005 1.00 10.15 169 ASN A O 1
ATOM 1516 N N . GLU A 1 170 ? 58.231 61.334 51.020 1.00 9.79 170 GLU A N 1
ATOM 1517 C CA . GLU A 1 170 ? 58.979 62.377 51.728 1.00 9.59 170 GLU A CA 1
ATOM 1518 C C . GLU A 1 170 ? 60.497 62.270 51.577 1.00 9.45 170 GLU A C 1
ATOM 1519 O O . GLU A 1 170 ? 61.199 62.424 52.556 1.00 10.19 170 GLU A O 1
ATOM 1525 N N . PRO A 1 171 ? 61.019 62.024 50.381 1.00 9.86 171 PRO A N 1
ATOM 1526 C CA . PRO A 1 171 ? 62.493 61.949 50.235 1.00 9.77 171 PRO A CA 1
ATOM 1527 C C . PRO A 1 171 ? 63.156 63.248 50.691 1.00 10.39 171 PRO A C 1
ATOM 1528 O O . PRO A 1 171 ? 62.740 64.371 50.326 1.00 11.29 171 PRO A O 1
ATOM 1532 N N . ARG A 1 172 ? 64.198 63.086 51.482 1.00 10.54 172 ARG A N 1
ATOM 1533 C CA . ARG A 1 172 ? 65.062 64.191 51.902 1.00 11.51 172 ARG A CA 1
ATOM 1534 C C . ARG A 1 172 ? 66.522 63.780 51.672 1.00 11.24 172 ARG A C 1
ATOM 1535 O O . ARG A 1 172 ? 66.867 62.586 51.683 1.00 12.25 172 ARG A O 1
ATOM 1543 N N . VAL A 1 173 ? 67.367 64.775 51.445 1.00 12.56 173 VAL A N 1
ATOM 1544 C CA . VAL A 1 173 ? 68.820 64.592 51.341 1.00 12.93 173 VAL A CA 1
ATOM 1545 C C . VAL A 1 173 ? 69.456 65.665 52.209 1.00 14.49 173 VAL A C 1
ATOM 1546 O O . VAL A 1 173 ? 69.978 66.696 51.724 1.00 15.17 173 VAL A O 1
ATOM 1550 N N . GLN A 1 174 ? 69.442 65.462 53.511 1.00 14.54 174 GLN A N 1
ATOM 1551 C CA . GLN A 1 174 ? 69.904 66.504 54.423 1.00 17.77 174 GLN A CA 1
ATOM 1552 C C . GLN A 1 174 ? 71.352 66.804 54.243 1.00 17.31 174 GLN A C 1
ATOM 1553 O O . GLN A 1 174 ? 71.799 67.914 54.591 1.00 22.25 174 GLN A O 1
ATOM 1558 N N . SER A 1 175 ? 72.129 65.859 53.721 1.00 15.32 175 SER A N 1
ATOM 1559 C CA . SER A 1 175 ? 73.539 66.130 53.541 1.00 17.15 175 SER A CA 1
ATOM 1560 C C . SER A 1 175 ? 73.841 66.958 52.287 1.00 17.61 175 SER A C 1
ATOM 1561 O O . SER A 1 175 ? 75.009 67.275 52.063 1.00 20.18 175 SER A O 1
ATOM 1564 N N A ASP A 1 176 ? 72.877 67.297 51.437 0.35 17.24 176 ASP A N 1
ATOM 1565 N N B ASP A 1 176 ? 72.830 67.300 51.494 0.65 17.25 176 ASP A N 1
ATOM 1566 C CA A ASP A 1 176 ? 73.190 68.076 50.232 0.35 18.22 176 ASP A CA 1
ATOM 1567 C CA B ASP A 1 176 ? 72.999 68.049 50.255 0.65 18.26 176 ASP A CA 1
ATOM 1568 C C A ASP A 1 176 ? 72.315 69.327 50.181 0.35 19.64 176 ASP A C 1
ATOM 1569 C C B ASP A 1 176 ? 72.215 69.355 50.293 0.65 17.96 176 ASP A C 1
ATOM 1570 O O A ASP A 1 176 ? 71.197 69.286 49.660 0.35 20.60 176 ASP A O 1
ATOM 1571 O O B ASP A 1 176 ? 71.048 69.373 49.891 0.65 20.84 176 ASP A O 1
ATOM 1580 N N . ARG A 1 177 ? 72.878 70.440 50.656 1.00 22.98 177 ARG A N 1
ATOM 1581 C CA . ARG A 1 177 ? 72.180 71.734 50.704 1.00 29.33 177 ARG A CA 1
ATOM 1582 C C . ARG A 1 177 ? 71.835 72.291 49.328 1.00 25.53 177 ARG A C 1
ATOM 1583 O O . ARG A 1 177 ? 71.030 73.230 49.238 1.00 28.21 177 ARG A O 1
ATOM 1591 N N . THR A 1 178 ? 72.435 71.798 48.266 1.00 21.01 178 THR A N 1
ATOM 1592 C CA . THR A 1 178 ? 72.167 72.360 46.940 1.00 19.92 178 THR A CA 1
ATOM 1593 C C . THR A 1 178 ? 70.825 71.916 46.370 1.00 18.06 178 THR A C 1
ATOM 1594 O O . THR A 1 178 ? 70.266 72.607 45.520 1.00 19.49 178 THR A O 1
ATOM 1598 N N . GLY A 1 179 ? 70.296 70.764 46.802 1.00 16.42 179 GLY A N 1
ATOM 1599 C CA . GLY A 1 179 ? 69.132 70.127 46.193 1.00 15.69 179 GLY A CA 1
ATOM 1600 C C . GLY A 1 179 ? 69.463 69.350 44.923 1.00 15.44 179 GLY A C 1
ATOM 1601 O O . GLY A 1 179 ? 68.573 68.707 44.336 1.00 15.22 179 GLY A O 1
ATOM 1602 N N . ASN A 1 180 ? 70.736 69.349 44.507 1.00 15.10 180 ASN A N 1
ATOM 1603 C CA . ASN A 1 180 ? 71.095 68.683 43.258 1.00 16.50 180 ASN A CA 1
ATOM 1604 C C . ASN A 1 180 ? 70.934 67.179 43.333 1.00 14.60 180 ASN A C 1
ATOM 1605 O O . ASN A 1 180 ? 70.536 66.551 42.344 1.00 15.63 180 ASN A O 1
ATOM 1610 N N . THR A 1 181 ? 71.304 66.576 44.457 1.00 13.97 181 THR A N 1
ATOM 1611 C CA . THR A 1 181 ? 71.271 65.104 44.530 1.00 14.19 181 THR A CA 1
ATOM 1612 C C . THR A 1 181 ? 69.867 64.580 44.289 1.00 14.57 181 THR A C 1
ATOM 1613 O O . THR A 1 181 ? 69.681 63.651 43.488 1.00 14.89 181 THR A O 1
ATOM 1617 N N . LEU A 1 182 ? 68.868 65.157 44.971 1.00 12.71 182 LEU A N 1
ATOM 1618 C CA . LEU A 1 182 ? 67.523 64.647 44.807 1.00 12.22 182 LEU A CA 1
ATOM 1619 C C . LEU A 1 182 ? 66.978 64.959 43.424 1.00 12.33 182 LEU A C 1
ATOM 1620 O O . LEU A 1 182 ? 66.250 64.133 42.840 1.00 13.08 182 LEU A O 1
ATOM 1625 N N . VAL A 1 183 ? 67.312 66.121 42.867 1.00 13.38 183 VAL A N 1
ATOM 1626 C CA . VAL A 1 183 ? 66.848 66.414 41.507 1.00 13.83 183 VAL A CA 1
ATOM 1627 C C . VAL A 1 183 ? 67.414 65.410 40.502 1.00 13.78 183 VAL A C 1
ATOM 1628 O O . VAL A 1 183 ? 66.705 64.904 39.629 1.00 13.93 183 VAL A O 1
ATOM 1632 N N . GLU A 1 184 ? 68.704 65.117 40.611 1.00 14.00 184 GLU A N 1
ATOM 1633 C CA . GLU A 1 184 ? 69.328 64.171 39.685 1.00 14.45 184 GLU A CA 1
ATOM 1634 C C . GLU A 1 184 ? 68.731 62.774 39.846 1.00 13.34 184 GLU A C 1
ATOM 1635 O O . GLU A 1 184 ? 68.411 62.115 38.856 1.00 14.79 184 GLU A O 1
ATOM 1641 N N . TRP A 1 185 ? 68.545 62.332 41.089 1.00 12.96 185 TRP A N 1
ATOM 1642 C CA . TRP A 1 185 ? 67.949 61.022 41.322 1.00 13.18 185 TRP A CA 1
ATOM 1643 C C . TRP A 1 185 ? 66.533 60.979 40.800 1.00 13.43 185 TRP A C 1
ATOM 1644 O O . TRP A 1 185 ? 66.135 60.007 40.150 1.00 12.41 185 TRP A O 1
ATOM 1655 N N . ALA A 1 186 ? 65.756 62.028 41.060 1.00 12.41 186 ALA A N 1
ATOM 1656 C CA . ALA A 1 186 ? 64.364 62.046 40.629 1.00 12.78 186 ALA A CA 1
ATOM 1657 C C . ALA A 1 186 ? 64.264 62.088 39.126 1.00 12.84 186 ALA A C 1
ATOM 1658 O O . ALA A 1 186 ? 63.351 61.473 38.549 1.00 12.83 186 ALA A O 1
ATOM 1660 N N . ASP A 1 187 ? 65.178 62.792 38.460 1.00 13.22 187 ASP A N 1
ATOM 1661 C CA . ASP A 1 187 ? 65.189 62.812 36.997 1.00 13.87 187 ASP A CA 1
ATOM 1662 C C . ASP A 1 187 ? 65.431 61.401 36.460 1.00 13.23 187 ASP A C 1
ATOM 1663 O O . ASP A 1 187 ? 64.714 60.914 35.578 1.00 13.96 187 ASP A O 1
ATOM 1668 N N . GLU A 1 188 ? 66.440 60.721 37.020 1.00 14.32 188 GLU A N 1
ATOM 1669 C CA . GLU A 1 188 ? 66.754 59.375 36.562 1.00 14.47 188 GLU A CA 1
ATOM 1670 C C . GLU A 1 188 ? 65.588 58.417 36.802 1.00 12.86 188 GLU A C 1
ATOM 1671 O O . GLU A 1 188 ? 65.221 57.618 35.913 1.00 13.98 188 GLU A O 1
ATOM 1677 N N A MET A 1 189 ? 64.979 58.465 37.987 0.50 12.78 189 MET A N 1
ATOM 1678 N N B MET A 1 189 ? 65.019 58.441 38.008 0.50 12.55 189 MET A N 1
ATOM 1679 C CA A MET A 1 189 ? 63.992 57.441 38.342 0.50 12.60 189 MET A CA 1
ATOM 1680 C CA B MET A 1 189 ? 64.000 57.451 38.347 0.50 12.32 189 MET A CA 1
ATOM 1681 C C A MET A 1 189 ? 62.630 57.688 37.725 0.50 13.27 189 MET A C 1
ATOM 1682 C C B MET A 1 189 ? 62.719 57.687 37.572 0.50 11.27 189 MET A C 1
ATOM 1683 O O A MET A 1 189 ? 61.885 56.738 37.463 0.50 13.16 189 MET A O 1
ATOM 1684 O O B MET A 1 189 ? 62.118 56.737 37.054 0.50 9.53 189 MET A O 1
ATOM 1693 N N . SER A 1 190 ? 62.269 58.957 37.492 1.00 12.02 190 SER A N 1
ATOM 1694 C CA . SER A 1 190 ? 61.053 59.238 36.748 1.00 11.81 190 SER A CA 1
ATOM 1695 C C . SER A 1 190 ? 61.200 58.871 35.289 1.00 13.71 190 SER A C 1
ATOM 1696 O O . SER A 1 190 ? 60.283 58.306 34.685 1.00 14.14 190 SER A O 1
ATOM 1699 N N . GLU A 1 191 ? 62.356 59.165 34.695 1.00 12.89 191 GLU A N 1
ATOM 1700 C CA . GLU A 1 191 ? 62.607 58.682 33.335 1.00 14.77 191 GLU A CA 1
ATOM 1701 C C . GLU A 1 191 ? 62.510 57.156 33.248 1.00 13.55 191 GLU A C 1
ATOM 1702 O O . GLU A 1 191 ? 61.930 56.608 32.309 1.00 14.47 191 GLU A O 1
ATOM 1708 N N . PHE A 1 192 ? 63.099 56.456 34.222 1.00 13.42 192 PHE A N 1
ATOM 1709 C CA . PHE A 1 192 ? 63.060 54.987 34.225 1.00 14.08 192 PHE A CA 1
ATOM 1710 C C . PHE A 1 192 ? 61.615 54.489 34.265 1.00 14.10 192 PHE A C 1
ATOM 1711 O O . PHE A 1 192 ? 61.240 53.587 33.504 1.00 14.32 192 PHE A O 1
ATOM 1719 N N . ILE A 1 193 ? 60.787 55.025 35.172 1.00 13.14 193 ILE A N 1
ATOM 1720 C CA . ILE A 1 193 ? 59.403 54.566 35.257 1.00 13.18 193 ILE A CA 1
ATOM 1721 C C . ILE A 1 193 ? 58.688 54.801 33.932 1.00 12.84 193 ILE A C 1
ATOM 1722 O O . ILE A 1 193 ? 57.979 53.917 33.433 1.00 13.59 193 ILE A O 1
ATOM 1727 N N A LYS A 1 194 ? 58.869 55.998 33.346 0.66 14.34 194 LYS A N 1
ATOM 1728 N N B LYS A 1 194 ? 58.867 55.995 33.353 0.34 13.97 194 LYS A N 1
ATOM 1729 C CA A LYS A 1 194 ? 58.175 56.320 32.108 0.66 14.63 194 LYS A CA 1
ATOM 1730 C CA B LYS A 1 194 ? 58.175 56.332 32.119 0.34 14.45 194 LYS A CA 1
ATOM 1731 C C A LYS A 1 194 ? 58.653 55.450 30.954 0.66 14.96 194 LYS A C 1
ATOM 1732 C C B LYS A 1 194 ? 58.685 55.533 30.927 0.34 14.48 194 LYS A C 1
ATOM 1733 O O A LYS A 1 194 ? 57.876 55.190 30.027 0.66 16.42 194 LYS A O 1
ATOM 1734 O O B LYS A 1 194 ? 57.969 55.450 29.922 0.34 15.46 194 LYS A O 1
ATOM 1745 N N . SER A 1 195 ? 59.892 54.953 31.018 1.00 14.62 195 SER A N 1
ATOM 1746 C CA . SER A 1 195 ? 60.389 54.074 29.956 1.00 16.29 195 SER A CA 1
ATOM 1747 C C . SER A 1 195 ? 59.653 52.733 29.940 1.00 16.76 195 SER A C 1
ATOM 1748 O O . SER A 1 195 ? 59.700 52.013 28.946 1.00 19.49 195 SER A O 1
ATOM 1751 N N . ILE A 1 196 ? 59.034 52.367 31.049 1.00 14.38 196 ILE A N 1
ATOM 1752 C CA . ILE A 1 196 ? 58.289 51.106 31.199 1.00 14.31 196 ILE A CA 1
ATOM 1753 C C . ILE A 1 196 ? 56.783 51.319 31.124 1.00 14.71 196 ILE A C 1
ATOM 1754 O O . ILE A 1 196 ? 56.059 50.559 30.465 1.00 17.21 196 ILE A O 1
ATOM 1759 N N . ASP A 1 197 ? 56.278 52.310 31.836 1.00 14.36 197 ASP A N 1
ATOM 1760 C CA . ASP A 1 197 ? 54.842 52.548 31.987 1.00 14.00 197 ASP A CA 1
ATOM 1761 C C . ASP A 1 197 ? 54.499 53.871 31.299 1.00 15.39 197 ASP A C 1
ATOM 1762 O O . ASP A 1 197 ? 54.835 54.959 31.796 1.00 15.60 197 ASP A O 1
ATOM 1767 N N . GLN A 1 198 ? 53.824 53.755 30.152 1.00 16.66 198 GLN A N 1
ATOM 1768 C CA . GLN A 1 198 ? 53.372 54.898 29.391 1.00 19.09 198 GLN A CA 1
ATOM 1769 C C . GLN A 1 198 ? 51.920 55.235 29.663 1.00 18.47 198 GLN A C 1
ATOM 1770 O O . GLN A 1 198 ? 51.378 56.091 28.978 1.00 20.21 198 GLN A O 1
ATOM 1776 N N . ASN A 1 199 ? 51.303 54.620 30.672 1.00 13.50 199 ASN A N 1
ATOM 1777 C CA . ASN A 1 199 ? 49.919 54.933 31.015 1.00 14.15 199 ASN A CA 1
ATOM 1778 C C . ASN A 1 199 ? 49.805 55.885 32.191 1.00 13.67 199 ASN A C 1
ATOM 1779 O O . ASN A 1 199 ? 48.842 56.672 32.252 1.00 14.17 199 ASN A O 1
ATOM 1784 N N . HIS A 1 200 ? 50.662 55.788 33.192 1.00 12.25 200 HIS A N 1
ATOM 1785 C CA . HIS A 1 200 ? 50.442 56.418 34.494 1.00 11.92 200 HIS A CA 1
ATOM 1786 C C . HIS A 1 200 ? 51.251 57.691 34.699 1.00 11.55 200 HIS A C 1
ATOM 1787 O O . HIS A 1 200 ? 52.384 57.847 34.219 1.00 13.71 200 HIS A O 1
ATOM 1794 N N . LEU A 1 201 ? 50.696 58.538 35.557 1.00 12.11 201 LEU A N 1
ATOM 1795 C CA . LEU A 1 201 ? 51.386 59.709 36.074 1.00 12.27 201 LEU A CA 1
ATOM 1796 C C . LEU A 1 201 ? 52.470 59.281 37.040 1.00 11.41 201 LEU A C 1
ATOM 1797 O O . LEU A 1 201 ? 52.385 58.228 37.696 1.00 11.48 201 LEU A O 1
ATOM 1802 N N . VAL A 1 202 ? 53.467 60.164 37.195 1.00 11.75 202 VAL A N 1
ATOM 1803 C CA . VAL A 1 202 ? 54.559 60.001 38.160 1.00 11.79 202 VAL A CA 1
ATOM 1804 C C . VAL A 1 202 ? 54.732 61.319 38.916 1.00 10.79 202 VAL A C 1
ATOM 1805 O O . VAL A 1 202 ? 54.752 62.414 38.300 1.00 11.55 202 VAL A O 1
ATOM 1809 N N . ALA A 1 203 ? 54.878 61.216 40.236 1.00 10.76 203 ALA A N 1
ATOM 1810 C CA . ALA A 1 203 ? 55.212 62.365 41.076 1.00 11.39 203 ALA A CA 1
ATOM 1811 C C . ALA A 1 203 ? 56.377 61.977 41.993 1.00 10.61 203 ALA A C 1
ATOM 1812 O O . ALA A 1 203 ? 56.717 60.793 42.148 1.00 10.89 203 ALA A O 1
ATOM 1814 N N . VAL A 1 204 ? 57.020 62.982 42.581 1.00 11.05 204 VAL A N 1
ATOM 1815 C CA . VAL A 1 204 ? 58.165 62.745 43.442 1.00 10.57 204 VAL A CA 1
ATOM 1816 C C . VAL A 1 204 ? 57.758 62.202 44.807 1.00 10.37 204 VAL A C 1
ATOM 1817 O O . VAL A 1 204 ? 58.335 61.231 45.314 1.00 11.69 204 VAL A O 1
ATOM 1821 N N . GLY A 1 205 ? 56.751 62.834 45.435 1.00 10.16 205 GLY A N 1
ATOM 1822 C CA . GLY A 1 205 ? 56.365 62.553 46.792 1.00 10.38 205 GLY A CA 1
ATOM 1823 C C . GLY A 1 205 ? 57.075 63.348 47.854 1.00 9.98 205 GLY A C 1
ATOM 1824 O O . GLY A 1 205 ? 56.930 63.055 49.058 1.00 10.58 205 GLY A O 1
ATOM 1825 N N . ASP A 1 206 ? 57.819 64.366 47.451 1.00 10.55 206 ASP A N 1
ATOM 1826 C CA . ASP A 1 206 ? 58.474 65.248 48.411 1.00 10.78 206 ASP A CA 1
ATOM 1827 C C . ASP A 1 206 ? 57.466 66.156 49.120 1.00 10.91 206 ASP A C 1
ATOM 1828 O O . ASP A 1 206 ? 56.298 66.333 48.705 1.00 10.85 206 ASP A O 1
ATOM 1833 N N . GLU A 1 207 ? 57.965 66.792 50.200 1.00 10.85 207 GLU A N 1
ATOM 1834 C CA . GLU A 1 207 ? 57.148 67.621 51.076 1.00 10.68 207 GLU A CA 1
ATOM 1835 C C . GLU A 1 207 ? 56.922 69.039 50.580 1.00 10.07 207 GLU A C 1
ATOM 1836 O O . GLU A 1 207 ? 56.097 69.749 51.170 1.00 10.61 207 GLU A O 1
ATOM 1842 N N . GLY A 1 208 ? 57.611 69.465 49.523 1.00 10.26 208 GLY A N 1
ATOM 1843 C CA . GLY A 1 208 ? 57.316 70.779 48.934 1.00 11.67 208 GLY A CA 1
ATOM 1844 C C . GLY A 1 208 ? 58.269 71.890 49.340 1.00 11.91 208 GLY A C 1
ATOM 1845 O O . GLY A 1 208 ? 58.062 73.057 48.971 1.00 11.52 208 GLY A O 1
ATOM 1846 N N . PHE A 1 209 ? 59.308 71.580 50.117 1.00 11.75 209 PHE A N 1
ATOM 1847 C CA . PHE A 1 209 ? 60.222 72.633 50.583 1.00 11.50 209 PHE A CA 1
ATOM 1848 C C . PHE A 1 209 ? 60.892 73.329 49.413 1.00 12.61 209 PHE A C 1
ATOM 1849 O O . PHE A 1 209 ? 61.230 72.740 48.384 1.00 13.16 209 PHE A O 1
ATOM 1857 N N . TYR A 1 210 ? 61.070 74.632 49.589 1.00 12.72 210 TYR A N 1
ATOM 1858 C CA . TYR A 1 210 ? 61.753 75.462 48.608 1.00 12.75 210 TYR A CA 1
ATOM 1859 C C . TYR A 1 210 ? 63.256 75.493 48.850 1.00 14.64 210 TYR A C 1
ATOM 1860 O O . TYR A 1 210 ? 63.743 75.258 49.946 1.00 18.20 210 TYR A O 1
ATOM 1869 N N . HIS A 1 211 ? 64.012 75.744 47.801 1.00 17.03 211 HIS A N 1
ATOM 1870 C CA . HIS A 1 211 ? 65.437 76.055 47.935 1.00 19.03 211 HIS A CA 1
ATOM 1871 C C . HIS A 1 211 ? 65.589 77.560 48.016 1.00 25.49 211 HIS A C 1
ATOM 1872 O O . HIS A 1 211 ? 65.481 78.249 47.009 1.00 29.92 211 HIS A O 1
ATOM 1879 N N . ILE A 1 212 ? 65.850 78.051 49.206 1.00 31.06 212 ILE A N 1
ATOM 1880 C CA . ILE A 1 212 ? 66.042 79.473 49.450 1.00 34.94 212 ILE A CA 1
ATOM 1881 C C . ILE A 1 212 ? 67.549 79.672 49.591 1.00 41.67 212 ILE A C 1
ATOM 1882 O O . ILE A 1 212 ? 68.190 79.022 50.428 1.00 41.83 212 ILE A O 1
ATOM 1887 N N . GLU A 1 213 ? 68.143 80.496 48.734 1.00 47.40 213 GLU A N 1
ATOM 1888 C CA . GLU A 1 213 ? 69.602 80.545 48.737 1.00 52.89 213 GLU A CA 1
ATOM 1889 C C . GLU A 1 213 ? 70.117 81.288 49.970 1.00 54.45 213 GLU A C 1
ATOM 1890 O O . GLU A 1 213 ? 69.398 82.055 50.621 1.00 54.20 213 GLU A O 1
ATOM 1896 N N . GLY A 1 214 ? 71.380 81.029 50.297 1.00 54.60 214 GLY A N 1
ATOM 1897 C CA . GLY A 1 214 ? 71.968 81.526 51.519 1.00 54.54 214 GLY A CA 1
ATOM 1898 C C . GLY A 1 214 ? 71.698 80.575 52.667 1.00 53.92 214 GLY A C 1
ATOM 1899 O O . GLY A 1 214 ? 71.793 79.344 52.525 1.00 54.62 214 GLY A O 1
ATOM 1900 N N . HIS A 1 215 ? 71.323 81.140 53.808 1.00 52.05 215 HIS A N 1
ATOM 1901 C CA . HIS A 1 215 ? 71.128 80.371 55.034 1.00 50.42 215 HIS A CA 1
ATOM 1902 C C . HIS A 1 215 ? 69.848 80.794 55.729 1.00 45.69 215 HIS A C 1
ATOM 1903 O O . HIS A 1 215 ? 69.878 81.483 56.757 1.00 44.74 215 HIS A O 1
ATOM 1910 N N . PRO A 1 216 ? 68.689 80.385 55.192 1.00 41.60 216 PRO A N 1
ATOM 1911 C CA . PRO A 1 216 ? 67.414 80.810 55.783 1.00 39.79 216 PRO A CA 1
ATOM 1912 C C . PRO A 1 216 ? 67.290 80.313 57.217 1.00 38.69 216 PRO A C 1
ATOM 1913 O O . PRO A 1 216 ? 67.816 79.252 57.581 1.00 39.04 216 PRO A O 1
ATOM 1917 N N . ASP A 1 217 ? 66.603 81.113 58.039 1.00 33.94 217 ASP A N 1
ATOM 1918 C CA . ASP A 1 217 ? 66.376 80.724 59.428 1.00 31.40 217 ASP A CA 1
ATOM 1919 C C . ASP A 1 217 ? 65.571 79.425 59.539 1.00 27.30 217 ASP A C 1
ATOM 1920 O O . ASP A 1 217 ? 65.836 78.615 60.436 1.00 28.01 217 ASP A O 1
ATOM 1925 N N . TRP A 1 218 ? 64.591 79.211 58.653 1.00 23.51 218 TRP A N 1
ATOM 1926 C CA . TRP A 1 218 ? 63.749 78.009 58.695 1.00 19.78 218 TRP A CA 1
ATOM 1927 C C . TRP A 1 218 ? 64.426 76.980 57.810 1.00 19.76 218 TRP A C 1
ATOM 1928 O O . TRP A 1 218 ? 64.342 77.045 56.565 1.00 20.21 218 TRP A O 1
ATOM 1939 N N . HIS A 1 219 ? 65.115 76.024 58.473 1.00 20.07 219 HIS A N 1
ATOM 1940 C CA . HIS A 1 219 ? 66.069 75.156 57.796 1.00 22.30 219 HIS A CA 1
ATOM 1941 C C . HIS A 1 219 ? 65.389 74.231 56.797 1.00 21.34 219 HIS A C 1
ATOM 1942 O O . HIS A 1 219 ? 66.065 73.716 55.886 1.00 24.19 219 HIS A O 1
ATOM 1949 N N . TYR A 1 220 ? 64.071 74.020 56.928 1.00 18.01 220 TYR A N 1
ATOM 1950 C CA . TYR A 1 220 ? 63.354 73.155 55.983 1.00 16.74 220 TYR A CA 1
ATOM 1951 C C . TYR A 1 220 ? 63.473 73.650 54.547 1.00 17.61 220 TYR A C 1
ATOM 1952 O O . TYR A 1 220 ? 63.539 72.830 53.620 1.00 18.43 220 TYR A O 1
ATOM 1961 N N . ASN A 1 221 ? 63.565 74.972 54.336 1.00 17.92 221 ASN A N 1
ATOM 1962 C CA . ASN A 1 221 ? 63.668 75.558 52.980 1.00 17.33 221 ASN A CA 1
ATOM 1963 C C . ASN A 1 221 ? 65.125 75.668 52.491 1.00 22.09 221 ASN A C 1
ATOM 1964 O O . ASN A 1 221 ? 65.688 76.741 52.222 1.00 28.12 221 ASN A O 1
ATOM 1969 N N . GLY A 1 222 ? 65.689 74.525 52.225 1.00 22.50 222 GLY A N 1
ATOM 1970 C CA . GLY A 1 222 ? 67.017 74.433 51.662 1.00 27.44 222 GLY A CA 1
ATOM 1971 C C . GLY A 1 222 ? 67.720 73.271 52.323 1.00 27.55 222 GLY A C 1
ATOM 1972 O O . GLY A 1 222 ? 68.293 72.380 51.637 1.00 28.15 222 GLY A O 1
ATOM 1973 N N . GLY A 1 223 ? 67.645 73.239 53.664 1.00 23.25 223 GLY A N 1
ATOM 1974 C CA . GLY A 1 223 ? 68.425 72.325 54.493 1.00 22.28 223 GLY A CA 1
ATOM 1975 C C . GLY A 1 223 ? 68.005 70.871 54.448 1.00 19.94 223 GLY A C 1
ATOM 1976 O O . GLY A 1 223 ? 68.721 70.014 54.979 1.00 24.88 223 GLY A O 1
ATOM 1977 N N A GLU A 1 224 ? 66.879 70.554 53.826 0.42 17.57 224 GLU A N 1
ATOM 1978 N N B GLU A 1 224 ? 66.891 70.536 53.817 0.58 16.93 224 GLU A N 1
ATOM 1979 C CA A GLU A 1 224 ? 66.484 69.160 53.713 0.42 17.32 224 GLU A CA 1
ATOM 1980 C CA B GLU A 1 224 ? 66.510 69.136 53.722 0.58 17.09 224 GLU A CA 1
ATOM 1981 C C A GLU A 1 224 ? 66.932 68.538 52.411 0.42 14.66 224 GLU A C 1
ATOM 1982 C C B GLU A 1 224 ? 66.852 68.550 52.375 0.58 14.54 224 GLU A C 1
ATOM 1983 O O A GLU A 1 224 ? 66.648 67.369 52.182 0.42 16.07 224 GLU A O 1
ATOM 1984 O O B GLU A 1 224 ? 66.410 67.431 52.071 0.58 14.97 224 GLU A O 1
ATOM 1995 N N . GLY A 1 225 ? 67.567 69.278 51.517 1.00 14.31 225 GLY A N 1
ATOM 1996 C CA . GLY A 1 225 ? 67.953 68.730 50.227 1.00 14.89 225 GLY A CA 1
ATOM 1997 C C . GLY A 1 225 ? 66.843 68.696 49.214 1.00 13.58 225 GLY A C 1
ATOM 1998 O O . GLY A 1 225 ? 67.012 68.074 48.147 1.00 14.18 225 GLY A O 1
ATOM 1999 N N . VAL A 1 226 ? 65.725 69.350 49.496 1.00 13.27 226 VAL A N 1
ATOM 2000 C CA . VAL A 1 226 ? 64.537 69.336 48.645 1.00 12.86 226 VAL A CA 1
ATOM 2001 C C . VAL A 1 226 ? 64.433 70.708 47.969 1.00 13.27 226 VAL A C 1
ATOM 2002 O O . VAL A 1 226 ? 64.396 71.748 48.656 1.00 15.14 226 VAL A O 1
ATOM 2006 N N . ASP A 1 227 ? 64.366 70.720 46.638 1.00 12.64 227 ASP A N 1
ATOM 2007 C CA . ASP A 1 227 ? 64.162 71.951 45.845 1.00 12.98 227 ASP A CA 1
ATOM 2008 C C . ASP A 1 227 ? 62.890 71.658 45.031 1.00 12.17 227 ASP A C 1
ATOM 2009 O O . ASP A 1 227 ? 62.926 71.147 43.900 1.00 12.94 227 ASP A O 1
ATOM 2014 N N . TRP A 1 228 ? 61.730 72.015 45.601 1.00 12.24 228 TRP A N 1
ATOM 2015 C CA . TRP A 1 228 ? 60.475 71.577 45.038 1.00 12.41 228 TRP A CA 1
ATOM 2016 C C . TRP A 1 228 ? 60.222 72.185 43.669 1.00 12.29 228 TRP A C 1
ATOM 2017 O O . TRP A 1 228 ? 59.658 71.532 42.786 1.00 12.55 228 TRP A O 1
ATOM 2028 N N . LYS A 1 229 ? 60.617 73.447 43.454 1.00 13.17 229 LYS A N 1
ATOM 2029 C CA . LYS A 1 229 ? 60.338 74.019 42.131 1.00 13.95 229 LYS A CA 1
ATOM 2030 C C . LYS A 1 229 ? 61.103 73.254 41.046 1.00 13.79 229 LYS A C 1
ATOM 2031 O O . LYS A 1 229 ? 60.560 72.989 39.955 1.00 14.88 229 LYS A O 1
ATOM 2037 N N A ARG A 1 230 ? 62.363 72.875 41.319 0.59 14.13 230 ARG A N 1
ATOM 2038 N N B ARG A 1 230 ? 62.364 72.883 41.314 0.41 14.07 230 ARG A N 1
ATOM 2039 C CA A ARG A 1 230 ? 63.139 72.137 40.321 0.59 14.83 230 ARG A CA 1
ATOM 2040 C CA B ARG A 1 230 ? 63.123 72.126 40.318 0.41 14.59 230 ARG A CA 1
ATOM 2041 C C A ARG A 1 230 ? 62.623 70.711 40.156 0.59 13.71 230 ARG A C 1
ATOM 2042 C C B ARG A 1 230 ? 62.561 70.721 40.153 0.41 13.72 230 ARG A C 1
ATOM 2043 O O A ARG A 1 230 ? 62.601 70.187 39.042 0.59 14.96 230 ARG A O 1
ATOM 2044 O O B ARG A 1 230 ? 62.419 70.230 39.032 0.41 13.87 230 ARG A O 1
ATOM 2059 N N . LEU A 1 231 ? 62.232 70.062 41.263 1.00 12.89 231 LEU A N 1
ATOM 2060 C CA . LEU A 1 231 ? 61.681 68.703 41.184 1.00 12.70 231 LEU A CA 1
ATOM 2061 C C . LEU A 1 231 ? 60.406 68.702 40.366 1.00 13.25 231 LEU A C 1
ATOM 2062 O O . LEU A 1 231 ? 60.230 67.835 39.488 1.00 13.62 231 LEU A O 1
ATOM 2067 N N . THR A 1 232 ? 59.506 69.680 40.612 1.00 13.22 232 THR A N 1
ATOM 2068 C CA . THR A 1 232 ? 58.219 69.686 39.920 1.00 13.12 232 THR A CA 1
ATOM 2069 C C . THR A 1 232 ? 58.393 69.976 38.451 1.00 13.26 232 THR A C 1
ATOM 2070 O O . THR A 1 232 ? 57.584 69.522 37.637 1.00 14.89 232 THR A O 1
ATOM 2074 N N . ALA A 1 233 ? 59.449 70.733 38.093 1.00 14.11 233 ALA A N 1
ATOM 2075 C CA . ALA A 1 233 ? 59.689 71.097 36.710 1.00 14.47 233 ALA A CA 1
ATOM 2076 C C . ALA A 1 233 ? 60.358 69.973 35.905 1.00 13.71 233 ALA A C 1
ATOM 2077 O O . ALA A 1 233 ? 60.492 70.111 34.673 1.00 16.75 233 ALA A O 1
ATOM 2079 N N . LEU A 1 234 ? 60.721 68.838 36.523 1.00 14.16 234 LEU A N 1
ATOM 2080 C CA . LEU A 1 234 ? 61.395 67.774 35.773 1.00 14.36 234 LEU A CA 1
ATOM 2081 C C . LEU A 1 234 ? 60.479 67.238 34.677 1.00 13.87 234 LEU A C 1
ATOM 2082 O O . LEU A 1 234 ? 59.258 67.135 34.848 1.00 14.51 234 LEU A O 1
ATOM 2087 N N . LYS A 1 235 ? 61.065 66.881 33.541 1.00 15.26 235 LYS A N 1
ATOM 2088 C CA . LYS A 1 235 ? 60.280 66.513 32.364 1.00 16.75 235 LYS A CA 1
ATOM 2089 C C . LYS A 1 235 ? 59.331 65.355 32.620 1.00 16.16 235 LYS A C 1
ATOM 2090 O O . LYS A 1 235 ? 58.192 65.363 32.114 1.00 17.32 235 LYS A O 1
ATOM 2096 N N . HIS A 1 236 ? 59.773 64.344 33.375 1.00 13.85 236 HIS A N 1
ATOM 2097 C CA . HIS A 1 236 ? 58.967 63.139 33.553 1.00 13.52 236 HIS A CA 1
ATOM 2098 C C . HIS A 1 236 ? 58.221 63.120 34.861 1.00 13.07 236 HIS A C 1
ATOM 2099 O O . HIS A 1 236 ? 57.743 62.058 35.287 1.00 15.13 236 HIS A O 1
ATOM 2106 N N A ILE A 1 237 ? 58.088 64.280 35.497 0.67 12.74 237 ILE A N 1
ATOM 2107 N N B ILE A 1 237 ? 58.063 64.286 35.494 0.33 12.72 237 ILE A N 1
ATOM 2108 C CA A ILE A 1 237 ? 57.232 64.466 36.665 0.67 12.25 237 ILE A CA 1
ATOM 2109 C CA B ILE A 1 237 ? 57.233 64.466 36.687 0.33 12.41 237 ILE A CA 1
ATOM 2110 C C A ILE A 1 237 ? 55.961 65.173 36.196 0.67 12.36 237 ILE A C 1
ATOM 2111 C C B ILE A 1 237 ? 55.967 65.213 36.275 0.33 12.61 237 ILE A C 1
ATOM 2112 O O A ILE A 1 237 ? 56.027 66.195 35.496 0.67 14.82 237 ILE A O 1
ATOM 2113 O O B ILE A 1 237 ? 56.038 66.341 35.763 0.33 13.94 237 ILE A O 1
ATOM 2122 N N . ASP A 1 238 ? 54.808 64.613 36.527 1.00 11.88 238 ASP A N 1
ATOM 2123 C CA . ASP A 1 238 ? 53.560 65.163 35.984 1.00 12.60 238 ASP A CA 1
ATOM 2124 C C . ASP A 1 238 ? 52.859 66.165 36.896 1.00 11.95 238 ASP A C 1
ATOM 2125 O O . ASP A 1 238 ? 52.069 66.998 36.414 1.00 12.65 238 ASP A O 1
ATOM 2130 N N . TYR A 1 239 ? 53.120 66.121 38.199 1.00 11.82 239 TYR A N 1
ATOM 2131 C CA . TYR A 1 239 ? 52.476 67.030 39.131 1.00 11.34 239 TYR A CA 1
ATOM 2132 C C . TYR A 1 239 ? 53.382 67.216 40.329 1.00 11.53 239 TYR A C 1
ATOM 2133 O O . TYR A 1 239 ? 54.223 66.359 40.607 1.00 11.54 239 TYR A O 1
ATOM 2142 N N . GLY A 1 240 ? 53.236 68.354 41.021 1.00 11.17 240 GLY A N 1
ATOM 2143 C CA . GLY A 1 240 ? 53.992 68.579 42.228 1.00 11.27 240 GLY A CA 1
ATOM 2144 C C . GLY A 1 240 ? 53.269 68.150 43.471 1.00 10.48 240 GLY A C 1
ATOM 2145 O O . GLY A 1 240 ? 52.037 68.255 43.555 1.00 11.46 240 GLY A O 1
ATOM 2146 N N . THR A 1 241 ? 54.036 67.664 44.456 1.00 10.33 241 THR A N 1
ATOM 2147 C CA . THR A 1 241 ? 53.479 67.255 45.728 1.00 10.54 241 THR A CA 1
ATOM 2148 C C . THR A 1 241 ? 53.973 68.184 46.824 1.00 10.27 241 THR A C 1
ATOM 2149 O O . THR A 1 241 ? 55.120 68.635 46.801 1.00 11.14 241 THR A O 1
ATOM 2153 N N . TYR A 1 242 ? 53.106 68.470 47.788 1.00 10.31 242 TYR A N 1
ATOM 2154 C CA . TYR A 1 242 ? 53.556 69.258 48.947 1.00 10.78 242 TYR A CA 1
ATOM 2155 C C . TYR A 1 242 ? 52.776 68.742 50.151 1.00 9.89 242 TYR A C 1
ATOM 2156 O O . TYR A 1 242 ? 51.621 68.290 50.009 1.00 10.36 242 TYR A O 1
ATOM 2165 N N . HIS A 1 243 ? 53.428 68.705 51.315 1.00 10.43 243 HIS A N 1
ATOM 2166 C CA . HIS A 1 243 ? 52.855 68.192 52.559 1.00 9.64 243 HIS A CA 1
ATOM 2167 C C . HIS A 1 243 ? 52.775 69.366 53.544 1.00 10.20 243 HIS A C 1
ATOM 2168 O O . HIS A 1 243 ? 53.351 70.417 53.285 1.00 10.88 243 HIS A O 1
ATOM 2175 N N . LEU A 1 244 ? 52.034 69.196 54.626 1.00 10.16 244 LEU A N 1
ATOM 2176 C CA . LEU A 1 244 ? 51.833 70.337 55.512 1.00 10.51 244 LEU A CA 1
ATOM 2177 C C . LEU A 1 244 ? 51.589 69.847 56.929 1.00 9.94 244 LEU A C 1
ATOM 2178 O O . LEU A 1 244 ? 50.529 69.280 57.235 1.00 10.80 244 LEU A O 1
ATOM 2183 N N . TYR A 1 245 ? 52.547 70.116 57.818 1.00 10.45 245 TYR A N 1
ATOM 2184 C CA . TYR A 1 245 ? 52.459 69.745 59.232 1.00 11.54 245 TYR A CA 1
ATOM 2185 C C . TYR A 1 245 ? 53.009 70.919 60.030 1.00 11.95 245 TYR A C 1
ATOM 2186 O O . TYR A 1 245 ? 54.155 70.889 60.517 1.00 12.38 245 TYR A O 1
ATOM 2195 N N . PRO A 1 246 ? 52.237 72.015 60.129 1.00 12.41 246 PRO A N 1
ATOM 2196 C CA . PRO A 1 246 ? 52.855 73.259 60.624 1.00 16.22 246 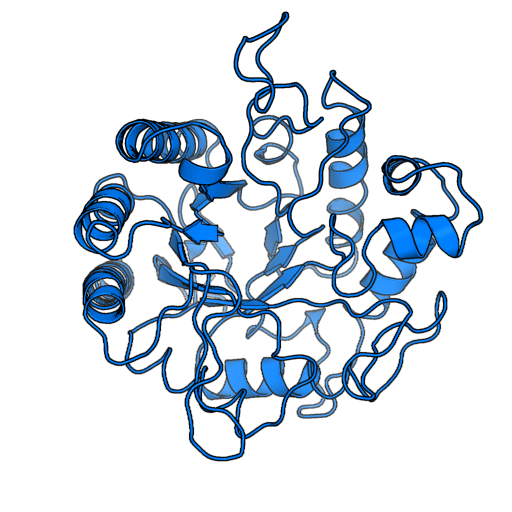PRO A CA 1
ATOM 2197 C C . PRO A 1 246 ? 53.270 73.117 62.052 1.00 19.04 246 PRO A C 1
ATOM 2198 O O . PRO A 1 246 ? 54.261 73.749 62.452 1.00 20.42 246 PRO A O 1
ATOM 2202 N N . ASP A 1 247 ? 52.597 72.269 62.841 1.00 21.09 247 ASP A N 1
ATOM 2203 C CA . ASP A 1 247 ? 52.941 72.156 64.247 1.00 26.87 247 ASP A CA 1
ATOM 2204 C C . ASP A 1 247 ? 54.354 71.661 64.372 1.00 24.76 247 ASP A C 1
ATOM 2205 O O . ASP A 1 247 ? 55.186 72.328 65.019 1.00 25.00 247 ASP A O 1
ATOM 2210 N N . HIS A 1 248 ? 54.612 70.476 63.762 1.00 23.76 248 HIS A N 1
ATOM 2211 C CA . HIS A 1 248 ? 55.903 69.789 63.696 1.00 27.92 248 HIS A CA 1
ATOM 2212 C C . HIS A 1 248 ? 56.969 70.742 63.288 1.00 19.83 248 HIS A C 1
ATOM 2213 O O . HIS A 1 248 ? 58.101 70.659 63.757 1.00 23.02 248 HIS A O 1
ATOM 2220 N N . TRP A 1 249 ? 56.668 71.562 62.291 1.00 16.50 249 TRP A N 1
ATOM 2221 C CA . TRP A 1 249 ? 57.710 72.347 61.637 1.00 15.75 249 TRP A CA 1
ATOM 2222 C C . TRP A 1 249 ? 57.950 73.652 62.358 1.00 14.58 249 TRP A C 1
ATOM 2223 O O . TRP A 1 249 ? 58.756 74.446 61.888 1.00 15.00 249 TRP A O 1
ATOM 2234 N N . GLY A 1 250 ? 57.298 73.890 63.503 1.00 14.64 250 GLY A N 1
ATOM 2235 C CA . GLY A 1 250 ? 57.483 75.133 64.239 1.00 15.32 250 GLY A CA 1
ATOM 2236 C C . GLY A 1 250 ? 56.760 76.313 63.625 1.00 14.75 250 GLY A C 1
ATOM 2237 O O . GLY A 1 250 ? 57.180 77.440 63.859 1.00 17.11 250 GLY A O 1
ATOM 2238 N N . LYS A 1 251 ? 55.686 76.093 62.869 1.00 14.82 251 LYS A N 1
ATOM 2239 C CA . LYS A 1 251 ? 54.906 77.091 62.147 1.00 14.47 251 LYS A CA 1
ATOM 2240 C C . LYS A 1 251 ? 53.479 77.099 62.695 1.00 15.66 251 LYS A C 1
ATOM 2241 O O . LYS A 1 251 ? 53.091 76.318 63.569 1.00 20.47 251 LYS A O 1
ATOM 2247 N N . THR A 1 252 ? 52.637 77.938 62.131 1.00 14.57 252 THR A N 1
ATOM 2248 C CA . THR A 1 252 ? 51.252 78.091 62.576 1.00 14.07 252 THR A CA 1
ATOM 2249 C C . THR A 1 252 ? 50.304 77.673 61.448 1.00 13.95 252 THR A C 1
ATOM 2250 O O . THR A 1 252 ? 50.696 77.504 60.308 1.00 14.29 252 THR A O 1
ATOM 2254 N N . ALA A 1 253 ? 49.001 77.612 61.782 1.00 14.76 253 ALA A N 1
ATOM 2255 C CA . ALA A 1 253 ? 47.982 77.310 60.765 1.00 15.79 253 ALA A CA 1
ATOM 2256 C C . ALA A 1 253 ? 47.944 78.401 59.710 1.00 15.07 253 ALA A C 1
ATOM 2257 O O . ALA A 1 253 ? 47.771 78.118 58.524 1.00 14.21 253 ALA A O 1
ATOM 2259 N N . GLU A 1 254 ? 48.149 79.670 60.132 1.00 15.30 254 GLU A N 1
ATOM 2260 C CA . GLU A 1 254 ? 48.133 80.766 59.176 1.00 16.85 254 GLU A CA 1
ATOM 2261 C C . GLU A 1 254 ? 49.330 80.734 58.253 1.00 14.87 254 GLU A C 1
ATOM 2262 O O . GLU A 1 254 ? 49.195 81.004 57.061 1.00 15.06 254 GLU A O 1
ATOM 2268 N N . TRP A 1 255 ? 50.508 80.352 58.766 1.00 15.07 255 TRP A N 1
ATOM 2269 C CA . TRP A 1 255 ? 51.613 80.059 57.862 1.00 14.41 255 TRP A CA 1
ATOM 2270 C C . TRP A 1 255 ? 51.221 78.971 56.868 1.00 12.75 255 TRP A C 1
ATOM 2271 O O . TRP A 1 255 ? 51.563 79.047 55.676 1.00 12.98 255 TRP A O 1
ATOM 2282 N N . GLY A 1 256 ? 50.480 77.958 57.334 1.00 12.27 256 GLY A N 1
ATOM 2283 C CA . GLY A 1 256 ? 49.996 76.899 56.439 1.00 12.16 256 GLY A CA 1
ATOM 2284 C C . GLY A 1 256 ? 49.105 77.423 55.324 1.00 10.90 256 GLY A C 1
ATOM 2285 O O . GLY A 1 256 ? 49.176 76.969 54.170 1.00 11.71 256 GLY A O 1
ATOM 2286 N N . ASN A 1 257 ? 48.270 78.448 55.628 1.00 11.49 257 ASN A N 1
ATOM 2287 C CA . ASN A 1 257 ? 47.448 79.065 54.583 1.00 12.37 257 ASN A CA 1
ATOM 2288 C C . ASN A 1 257 ? 48.354 79.592 53.476 1.00 11.33 257 ASN A C 1
ATOM 2289 O O . ASN A 1 257 ? 48.111 79.394 52.283 1.00 12.17 257 ASN A O 1
ATOM 2294 N N . GLN A 1 258 ? 49.409 80.337 53.884 1.00 12.70 258 GLN A N 1
ATOM 2295 C CA . GLN A 1 258 ? 50.330 80.935 52.925 1.00 13.23 258 GLN A CA 1
ATOM 2296 C C . GLN A 1 258 ? 51.114 79.865 52.160 1.00 12.07 258 GLN A C 1
ATOM 2297 O O . GLN A 1 258 ? 51.362 80.001 50.949 1.00 12.63 258 GLN A O 1
ATOM 2303 N N . TRP A 1 259 ? 51.447 78.741 52.829 1.00 11.96 259 TRP A N 1
ATOM 2304 C CA . TRP A 1 259 ? 52.164 77.638 52.190 1.00 12.05 259 TRP A CA 1
ATOM 2305 C C . TRP A 1 259 ? 51.315 77.033 51.082 1.00 11.79 259 TRP A C 1
ATOM 2306 O O . TRP A 1 259 ? 51.813 76.723 49.994 1.00 11.71 259 TRP A O 1
ATOM 2317 N N . ILE A 1 260 ? 50.009 76.849 51.353 1.00 11.59 260 ILE A N 1
ATOM 2318 C CA . ILE A 1 260 ? 49.108 76.317 50.329 1.00 12.28 260 ILE A CA 1
ATOM 2319 C C . ILE A 1 260 ? 49.012 77.298 49.180 1.00 11.63 260 ILE A C 1
ATOM 2320 O O . ILE A 1 260 ? 49.194 76.932 48.020 1.00 12.75 260 ILE A O 1
ATOM 2325 N N . THR A 1 261 ? 48.743 78.584 49.484 1.00 12.53 261 THR A N 1
ATOM 2326 C CA . THR A 1 261 ? 48.625 79.574 48.430 1.00 12.62 261 THR A CA 1
ATOM 2327 C C . THR A 1 261 ? 49.896 79.615 47.583 1.00 12.01 261 THR A C 1
ATOM 2328 O O . THR A 1 261 ? 49.826 79.648 46.353 1.00 12.85 261 THR A O 1
ATOM 2332 N N . ASP A 1 262 ? 51.068 79.585 48.225 1.00 12.47 262 ASP A N 1
ATOM 2333 C CA . ASP A 1 262 ? 52.327 79.644 47.460 1.00 12.89 262 ASP A CA 1
ATOM 2334 C C . ASP A 1 262 ? 52.480 78.443 46.528 1.00 11.89 262 ASP A C 1
ATOM 2335 O O . ASP A 1 262 ? 52.917 78.584 45.370 1.00 12.55 262 ASP A O 1
ATOM 2340 N N . HIS A 1 263 ? 52.157 77.227 47.017 1.00 11.92 263 HIS A N 1
ATOM 2341 C CA . HIS A 1 263 ? 52.328 76.058 46.150 1.00 11.72 263 HIS A CA 1
ATOM 2342 C C . HIS A 1 263 ? 51.320 76.044 45.021 1.00 11.55 263 HIS A C 1
ATOM 2343 O O . HIS A 1 263 ? 51.668 75.691 43.895 1.00 12.01 263 HIS A O 1
ATOM 2350 N N . ILE A 1 264 ? 50.061 76.436 45.288 1.00 11.65 264 ILE A N 1
ATOM 2351 C CA . ILE A 1 264 ? 49.081 76.502 44.194 1.00 12.90 264 ILE A CA 1
ATOM 2352 C C . ILE A 1 264 ? 49.545 77.526 43.157 1.00 13.46 264 ILE A C 1
ATOM 2353 O O . ILE A 1 264 ? 49.495 77.280 41.931 1.00 13.57 264 ILE A O 1
ATOM 2358 N N . CYS A 1 265 ? 49.955 78.729 43.618 1.00 12.20 265 CYS A N 1
ATOM 2359 C CA . CYS A 1 265 ? 50.490 79.741 42.708 1.00 12.79 265 CYS A CA 1
ATOM 2360 C C . CYS A 1 265 ? 51.653 79.206 41.892 1.00 12.68 265 CYS A C 1
ATOM 2361 O O . CYS A 1 265 ? 51.707 79.408 40.676 1.00 13.16 265 CYS A O 1
ATOM 2364 N N . ASP A 1 266 ? 52.587 78.508 42.536 1.00 12.91 266 ASP A N 1
ATOM 2365 C CA . ASP A 1 266 ? 53.718 77.999 41.765 1.00 13.17 266 ASP A CA 1
ATOM 2366 C C . ASP A 1 266 ? 53.278 76.936 40.766 1.00 13.89 266 ASP A C 1
ATOM 2367 O O . ASP A 1 266 ? 53.844 76.875 39.686 1.00 14.60 266 ASP A O 1
ATOM 2372 N N . GLY A 1 267 ? 52.225 76.156 41.067 1.00 12.77 267 GLY A N 1
ATOM 2373 C CA . GLY A 1 267 ? 51.692 75.269 40.042 1.00 13.65 267 GLY A CA 1
ATOM 2374 C C . GLY A 1 267 ? 51.162 76.053 38.850 1.00 13.01 267 GLY A C 1
ATOM 2375 O O . GLY A 1 267 ? 51.359 75.649 37.695 1.00 13.91 267 GLY A O 1
ATOM 2376 N N . LYS A 1 268 ? 50.486 77.204 39.103 1.00 13.69 268 LYS A N 1
ATOM 2377 C CA . LYS A 1 268 ? 50.015 78.021 37.973 1.00 13.11 268 LYS A CA 1
ATOM 2378 C C . LYS A 1 268 ? 51.199 78.536 37.146 1.00 13.33 268 LYS A C 1
ATOM 2379 O O . LYS A 1 268 ? 51.127 78.646 35.912 1.00 15.22 268 LYS A O 1
ATOM 2385 N N A GLU A 1 269 ? 52.299 78.905 37.805 0.58 13.24 269 GLU A N 1
ATOM 2386 N N B GLU A 1 269 ? 52.284 78.898 37.829 0.42 13.54 269 GLU A N 1
ATOM 2387 C CA A GLU A 1 269 ? 53.417 79.481 37.051 0.58 14.20 269 GLU A CA 1
ATOM 2388 C CA B GLU A 1 269 ? 53.445 79.473 37.157 0.42 14.62 269 GLU A CA 1
ATOM 2389 C C A GLU A 1 269 ? 54.188 78.398 36.317 0.58 13.70 269 GLU A C 1
ATOM 2390 C C B GLU A 1 269 ? 54.181 78.412 36.353 0.42 14.30 269 GLU A C 1
ATOM 2391 O O A GLU A 1 269 ? 54.583 78.596 35.175 0.58 16.05 269 GLU A O 1
ATOM 2392 O O B GLU A 1 269 ? 54.546 78.648 35.205 0.42 15.77 269 GLU A O 1
ATOM 2403 N N . ILE A 1 270 ? 54.366 77.212 36.928 1.00 15.50 270 ILE A N 1
ATOM 2404 C CA . ILE A 1 270 ? 55.073 76.114 36.255 1.00 16.66 270 ILE A CA 1
ATOM 2405 C C . ILE A 1 270 ? 54.150 75.489 35.191 1.00 16.36 270 ILE A C 1
ATOM 2406 O O . ILE A 1 270 ? 54.619 74.954 34.177 1.00 18.85 270 ILE A O 1
ATOM 2411 N N . GLY A 1 271 ? 52.833 75.548 35.392 1.00 16.20 271 GLY A N 1
ATOM 2412 C CA . GLY A 1 271 ? 51.902 74.926 34.471 1.00 16.29 271 GLY A CA 1
ATOM 2413 C C . GLY A 1 271 ? 51.664 73.442 34.708 1.00 14.79 271 GLY A C 1
ATOM 2414 O O . GLY A 1 271 ? 51.396 72.713 33.752 1.00 15.56 271 GLY A O 1
ATOM 2415 N N . LYS A 1 272 ? 51.690 72.993 35.955 1.00 13.40 272 LYS A N 1
ATOM 2416 C CA . LYS A 1 272 ? 51.383 71.594 36.279 1.00 12.60 272 LYS A CA 1
ATOM 2417 C C . LYS A 1 272 ? 50.478 71.596 37.494 1.00 12.13 272 LYS A C 1
ATOM 2418 O O . LYS A 1 272 ? 50.489 72.549 38.298 1.00 12.85 272 LYS A O 1
ATOM 2424 N N . PRO A 1 273 ? 49.697 70.537 37.665 1.00 12.55 273 PRO A N 1
ATOM 2425 C CA . PRO A 1 273 ? 48.892 70.428 38.890 1.00 11.47 273 PRO A CA 1
ATOM 2426 C C . PRO A 1 273 ? 49.773 70.280 40.113 1.00 11.15 273 PRO A C 1
ATOM 2427 O O . PRO A 1 273 ? 50.898 69.757 40.028 1.00 11.59 273 PRO A O 1
ATOM 2431 N N . VAL A 1 274 ? 49.241 70.674 41.267 1.00 11.54 274 VAL A N 1
ATOM 2432 C CA . VAL A 1 274 ? 49.881 70.430 42.545 1.00 11.36 274 VAL A CA 1
ATOM 2433 C C . VAL A 1 274 ? 48.870 69.879 43.521 1.00 10.87 274 VAL A C 1
ATOM 2434 O O . VAL A 1 274 ? 47.691 70.259 43.516 1.00 11.76 274 VAL A O 1
ATOM 2438 N N . VAL A 1 275 ? 49.331 68.952 44.355 1.00 10.83 275 VAL A N 1
ATOM 2439 C CA . VAL A 1 275 ? 48.474 68.270 45.311 1.00 10.93 275 VAL A CA 1
ATOM 2440 C C . VAL A 1 275 ? 49.046 68.415 46.720 1.00 10.30 275 VAL A C 1
ATOM 2441 O O . VAL A 1 275 ? 50.220 68.070 46.962 1.00 10.80 275 VAL A O 1
ATOM 2445 N N . LEU A 1 276 ? 48.209 68.877 47.663 1.00 10.62 276 LEU A N 1
ATOM 2446 C CA . LEU A 1 276 ? 48.553 68.913 49.089 1.00 10.73 276 LEU A CA 1
ATOM 2447 C C . LEU A 1 276 ? 48.332 67.499 49.623 1.00 9.86 276 LEU A C 1
ATOM 2448 O O . LEU A 1 276 ? 47.287 67.152 50.174 1.00 11.49 276 LEU A O 1
ATOM 2453 N N . GLU A 1 277 ? 49.227 66.609 49.410 1.00 11.14 277 GLU A N 1
ATOM 2454 C CA . GLU A 1 277 ? 49.263 65.120 49.399 1.00 11.97 277 GLU A CA 1
ATOM 2455 C C . GLU A 1 277 ? 49.214 64.594 50.843 1.00 9.87 277 GLU A C 1
ATOM 2456 O O . GLU A 1 277 ? 48.814 63.460 51.017 1.00 10.33 277 GLU A O 1
ATOM 2462 N N . GLU A 1 278 ? 49.715 65.371 51.816 1.00 9.87 278 GLU A N 1
ATOM 2463 C CA . GLU A 1 278 ? 49.522 65.041 53.220 1.00 9.38 278 GLU A CA 1
ATOM 2464 C C . GLU A 1 278 ? 49.272 66.369 53.922 1.00 9.67 278 GLU A C 1
ATOM 2465 O O . GLU A 1 278 ? 50.011 67.335 53.692 1.00 10.47 278 GLU A O 1
ATOM 2471 N N . TYR A 1 279 ? 48.313 66.404 54.820 1.00 10.31 279 TYR A N 1
ATOM 2472 C CA . TYR A 1 279 ? 48.175 67.538 55.725 1.00 10.49 279 TYR A CA 1
ATOM 2473 C C . TYR A 1 279 ? 47.587 67.054 57.032 1.00 10.61 279 TYR A C 1
ATOM 2474 O O . TYR A 1 279 ? 46.801 66.086 57.050 1.00 10.92 279 TYR A O 1
ATOM 2483 N N . GLY A 1 280 ? 47.961 67.728 58.121 1.00 10.79 280 GLY A N 1
ATOM 2484 C CA . GLY A 1 280 ? 47.434 67.388 59.424 1.00 12.68 280 GLY A CA 1
ATOM 2485 C C . GLY A 1 280 ? 47.672 68.520 60.396 1.00 12.47 280 GLY A C 1
ATOM 2486 O O . GLY A 1 280 ? 48.605 69.314 60.228 1.00 14.84 280 GLY A O 1
ATOM 2487 N N . TYR A 1 281 ? 46.843 68.588 61.422 1.00 12.87 281 TYR A N 1
ATOM 2488 C CA . TYR A 1 281 ? 46.955 69.620 62.448 1.00 14.82 281 TYR A CA 1
ATOM 2489 C C . TYR A 1 281 ? 46.647 68.946 63.775 1.00 16.59 281 TYR A C 1
ATOM 2490 O O . TYR A 1 281 ? 45.610 68.296 63.912 1.00 17.94 281 TYR A O 1
ATOM 2499 N N A GLN A 1 282 ? 47.512 69.199 64.762 0.46 20.65 282 GLN A N 1
ATOM 2500 N N B GLN A 1 282 ? 47.532 69.114 64.764 0.54 21.40 282 GLN A N 1
ATOM 2501 C CA A GLN A 1 282 ? 47.503 68.419 65.999 0.46 21.73 282 GLN A CA 1
ATOM 2502 C CA B GLN A 1 282 ? 47.400 68.280 65.963 0.54 23.23 282 GLN A CA 1
ATOM 2503 C C A GLN A 1 282 ? 46.328 68.757 66.909 0.46 23.36 282 GLN A C 1
ATOM 2504 C C B GLN A 1 282 ? 46.338 68.740 66.966 0.54 23.89 282 GLN A C 1
ATOM 2505 O O A GLN A 1 282 ? 45.707 67.857 67.486 0.46 24.56 282 GLN A O 1
ATOM 2506 O O B GLN A 1 282 ? 45.791 67.890 67.678 0.54 24.72 282 GLN A O 1
ATOM 2515 N N . ASP A 1 283 ? 46.031 70.040 67.086 1.00 21.80 283 ASP A N 1
ATOM 2516 C CA . ASP A 1 283 ? 45.061 70.459 68.106 1.00 21.27 283 ASP A CA 1
ATOM 2517 C C . ASP A 1 283 ? 43.661 70.120 67.613 1.00 20.51 283 ASP A C 1
ATOM 2518 O O . ASP A 1 283 ? 43.121 70.788 66.733 1.00 18.92 283 ASP A O 1
ATOM 2523 N N . LYS A 1 284 ? 43.072 69.055 68.144 1.00 22.86 284 LYS A N 1
ATOM 2524 C CA . LYS A 1 284 ? 41.774 68.621 67.621 1.00 22.80 284 LYS A CA 1
ATOM 2525 C C . LYS A 1 284 ? 40.656 69.638 67.877 1.00 23.77 284 LYS A C 1
ATOM 2526 O O . LYS A 1 284 ? 39.644 69.625 67.164 1.00 24.64 284 LYS A O 1
ATOM 2532 N N . SER A 1 285 ? 40.807 70.506 68.885 1.00 22.87 285 SER A N 1
ATOM 2533 C CA . SER A 1 285 ? 39.812 71.518 69.152 1.00 23.92 285 SER A CA 1
ATOM 2534 C C . SER A 1 285 ? 39.819 72.619 68.102 1.00 22.29 285 SER A C 1
ATOM 2535 O O . SER A 1 285 ? 38.859 73.383 68.040 1.00 22.14 285 SER A O 1
ATOM 2538 N N . ARG A 1 286 ? 40.892 72.749 67.316 1.00 18.97 286 ARG A N 1
ATOM 2539 C CA . ARG A 1 286 ? 40.963 73.751 66.262 1.00 18.11 286 ARG A CA 1
ATOM 2540 C C . ARG A 1 286 ? 41.055 73.158 64.878 1.00 13.70 286 ARG A C 1
ATOM 2541 O O . ARG A 1 286 ? 40.961 73.899 63.885 1.00 14.39 286 ARG A O 1
ATOM 2549 N N A ARG A 1 287 ? 41.268 71.843 64.757 0.57 13.90 287 ARG A N 1
ATOM 2550 N N B ARG A 1 287 ? 41.248 71.840 64.764 0.43 14.34 287 ARG A N 1
ATOM 2551 C CA A ARG A 1 287 ? 41.537 71.298 63.426 0.57 13.66 287 ARG A CA 1
ATOM 2552 C CA B ARG A 1 287 ? 41.526 71.274 63.446 0.43 14.18 287 ARG A CA 1
ATOM 2553 C C A ARG A 1 287 ? 40.364 71.442 62.468 0.57 14.22 287 ARG A C 1
ATOM 2554 C C B ARG A 1 287 ? 40.363 71.425 62.474 0.43 14.34 287 ARG A C 1
ATOM 2555 O O A ARG A 1 287 ? 40.588 71.561 61.269 0.57 13.71 287 ARG A O 1
ATOM 2556 O O B ARG A 1 287 ? 40.597 71.548 61.275 0.43 13.85 287 ARG A O 1
ATOM 2571 N N . ASP A 1 288 ? 39.110 71.421 62.951 1.00 13.10 288 ASP A N 1
ATOM 2572 C CA . ASP A 1 288 ? 37.992 71.537 62.005 1.00 13.63 288 ASP A CA 1
ATOM 2573 C C . ASP A 1 288 ? 38.058 72.894 61.295 1.00 14.10 288 ASP A C 1
ATOM 2574 O O . ASP A 1 288 ? 37.952 72.965 60.069 1.00 13.97 288 ASP A O 1
ATOM 2579 N N . TYR A 1 289 ? 38.285 73.970 62.061 1.00 13.22 289 TYR A N 1
ATOM 2580 C CA . TYR A 1 289 ? 38.399 75.295 61.453 1.00 14.42 289 TYR A CA 1
ATOM 2581 C C . TYR A 1 289 ? 39.640 75.385 60.566 1.00 13.80 289 TYR A C 1
ATOM 2582 O O . TYR A 1 289 ? 39.605 75.939 59.459 1.00 13.37 289 TYR A O 1
ATOM 2591 N N . VAL A 1 290 ? 40.755 74.840 61.034 1.00 12.82 290 VAL A N 1
ATOM 2592 C CA . VAL A 1 290 ? 41.995 74.911 60.265 1.00 14.17 290 VAL A CA 1
ATOM 2593 C C . VAL A 1 290 ? 41.859 74.171 58.937 1.00 12.85 290 VAL A C 1
ATOM 2594 O O . VAL A 1 290 ? 42.231 74.677 57.870 1.00 13.00 290 VAL A O 1
ATOM 2598 N N . TYR A 1 291 ? 41.312 72.948 58.985 1.00 12.81 291 TYR A N 1
ATOM 2599 C CA . TYR A 1 291 ? 41.110 72.183 57.752 1.00 11.59 291 TYR A CA 1
ATOM 2600 C C . TYR A 1 291 ? 40.103 72.867 56.852 1.00 12.08 291 TYR A C 1
ATOM 2601 O O . TYR A 1 291 ? 40.288 72.914 55.625 1.00 12.64 291 TYR A O 1
ATOM 2610 N N . ARG A 1 292 ? 39.009 73.403 57.435 1.00 12.70 292 ARG A N 1
ATOM 2611 C CA . ARG A 1 292 ? 38.045 74.083 56.579 1.00 13.03 292 ARG A CA 1
ATOM 2612 C C . ARG A 1 292 ? 38.723 75.200 55.795 1.00 13.35 292 ARG A C 1
ATOM 2613 O O . ARG A 1 292 ? 38.457 75.396 54.603 1.00 13.48 292 ARG A O 1
ATOM 2621 N N . THR A 1 293 ? 39.553 75.980 56.487 1.00 13.50 293 THR A N 1
ATOM 2622 C CA . THR A 1 293 ? 40.219 77.128 55.885 1.00 13.73 293 THR A CA 1
ATOM 2623 C C . THR A 1 293 ? 41.215 76.668 54.825 1.00 12.83 293 THR A C 1
ATOM 2624 O O . THR A 1 293 ? 41.281 77.212 53.732 1.00 13.36 293 THR A O 1
ATOM 2628 N N . TRP A 1 294 ? 42.025 75.642 55.131 1.00 12.34 294 TRP A N 1
ATOM 2629 C CA . TRP A 1 294 ? 42.958 75.136 54.131 1.00 12.44 294 TRP A CA 1
ATOM 2630 C C . TRP A 1 294 ? 42.229 74.634 52.899 1.00 11.76 294 TRP A C 1
ATOM 2631 O O . TRP A 1 294 ? 42.674 74.882 51.755 1.00 12.89 294 TRP A O 1
ATOM 2642 N N . LEU A 1 295 ? 41.149 73.843 53.100 1.00 11.91 295 LEU A N 1
ATOM 2643 C CA . LEU A 1 295 ? 40.466 73.254 51.962 1.00 12.42 295 LEU A CA 1
ATOM 2644 C C . LEU A 1 295 ? 39.734 74.302 51.141 1.00 12.30 295 LEU A C 1
ATOM 2645 O O . LEU A 1 295 ? 39.608 74.164 49.909 1.00 14.18 295 LEU A O 1
ATOM 2650 N N A GLU A 1 296 ? 39.263 75.380 51.776 0.56 12.74 296 GLU A N 1
ATOM 2651 N N B GLU A 1 296 ? 39.250 75.369 51.787 0.44 13.20 296 GLU A N 1
ATOM 2652 C CA A GLU A 1 296 ? 38.632 76.438 51.002 0.56 14.25 296 GLU A CA 1
ATOM 2653 C CA B GLU A 1 296 ? 38.649 76.475 51.052 0.44 14.75 296 GLU A CA 1
ATOM 2654 C C A GLU A 1 296 ? 39.644 77.155 50.130 0.56 13.88 296 GLU A C 1
ATOM 2655 C C B GLU A 1 296 ? 39.659 77.100 50.112 0.44 14.17 296 GLU A C 1
ATOM 2656 O O A GLU A 1 296 ? 39.277 77.622 49.055 0.56 14.51 296 GLU A O 1
ATOM 2657 O O B GLU A 1 296 ? 39.312 77.471 48.988 0.44 15.40 296 GLU A O 1
ATOM 2668 N N . LEU A 1 297 ? 40.905 77.260 50.563 1.00 13.83 297 LEU A N 1
ATOM 2669 C CA . LEU A 1 297 ? 41.930 77.811 49.673 1.00 15.51 297 LEU A CA 1
ATOM 2670 C C . LEU A 1 297 ? 42.108 76.906 48.467 1.00 14.16 297 LEU A C 1
ATOM 2671 O O . LEU A 1 297 ? 42.218 77.373 47.320 1.00 15.10 297 LEU A O 1
ATOM 2676 N N A ILE A 1 298 ? 42.218 75.578 48.724 0.59 13.65 298 ILE A N 1
ATOM 2677 N N B ILE A 1 298 ? 42.157 75.591 48.683 0.41 14.18 298 ILE A N 1
ATOM 2678 C CA A ILE A 1 298 ? 42.324 74.616 47.628 0.59 14.39 298 ILE A CA 1
ATOM 2679 C CA B ILE A 1 298 ? 42.356 74.740 47.520 0.41 14.84 298 ILE A CA 1
ATOM 2680 C C A ILE A 1 298 ? 41.187 74.834 46.629 0.59 14.14 298 ILE A C 1
ATOM 2681 C C B ILE A 1 298 ? 41.164 74.831 46.582 0.41 14.33 298 ILE A C 1
ATOM 2682 O O A ILE A 1 298 ? 41.397 74.859 45.410 0.59 15.54 298 ILE A O 1
ATOM 2683 O O B ILE A 1 298 ? 41.321 74.804 45.354 0.41 14.39 298 ILE A O 1
ATOM 2692 N N . GLU A 1 299 ? 39.959 74.945 47.132 1.00 14.60 299 GLU A N 1
ATOM 2693 C CA . GLU A 1 299 ? 38.806 75.051 46.253 1.00 15.92 299 GLU A CA 1
ATOM 2694 C C . GLU A 1 299 ? 38.822 76.387 45.485 1.00 16.89 299 GLU A C 1
ATOM 2695 O O . GLU A 1 299 ? 38.732 76.423 44.246 1.00 19.11 299 GLU A O 1
ATOM 2701 N N . LYS A 1 300 ? 38.984 77.506 46.213 1.00 16.54 300 LYS A N 1
ATOM 2702 C CA . LYS A 1 300 ? 38.832 78.832 45.617 1.00 17.96 300 LYS A CA 1
ATOM 2703 C C . LYS A 1 300 ? 39.988 79.185 44.703 1.00 17.82 300 LYS A C 1
ATOM 2704 O O . LYS A 1 300 ? 39.788 79.887 43.719 1.00 20.13 300 LYS A O 1
ATOM 2710 N N A GLN A 1 301 ? 41.200 78.706 44.996 0.69 15.56 301 GLN A N 1
ATOM 2711 N N B GLN A 1 301 ? 41.190 78.688 44.993 0.31 18.15 301 GLN A N 1
ATOM 2712 C CA A GLN A 1 301 ? 42.374 79.006 44.181 0.69 16.50 301 GLN A CA 1
ATOM 2713 C CA B GLN A 1 301 ? 4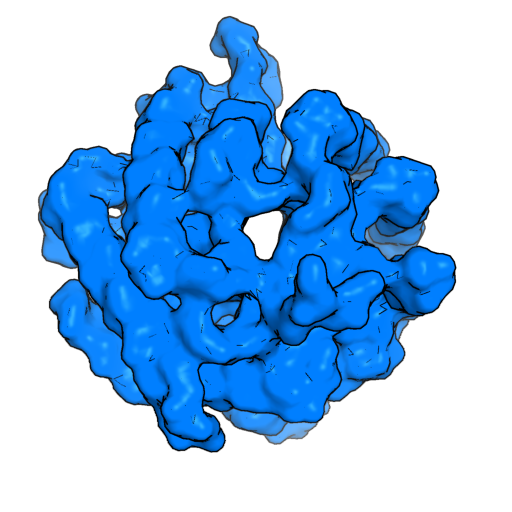2.375 78.963 44.191 0.31 20.35 301 GLN A CA 1
ATOM 2714 C C A GLN A 1 301 ? 42.651 77.938 43.138 0.69 15.85 301 GLN A C 1
ATOM 2715 C C B GLN A 1 301 ? 42.612 77.931 43.105 0.31 18.62 301 GLN A C 1
ATOM 2716 O O A GLN A 1 301 ? 43.697 77.983 42.477 0.69 16.22 301 GLN A O 1
ATOM 2717 O O B GLN A 1 301 ? 43.627 78.013 42.400 0.31 19.07 301 GLN A O 1
ATOM 2728 N N A SER A 1 302 ? 41.733 76.980 42.975 0.69 15.62 302 SER A N 1
ATOM 2729 N N B SER A 1 302 ? 41.714 76.957 42.965 0.31 17.38 302 SER A N 1
ATOM 2730 C CA A SER A 1 302 ? 41.840 75.986 41.910 0.69 15.53 302 SER A CA 1
ATOM 2731 C CA B SER A 1 302 ? 41.811 75.957 41.908 0.31 15.95 302 SER A CA 1
ATOM 2732 C C A SER A 1 302 ? 43.076 75.096 42.048 0.69 15.61 302 SER A C 1
ATOM 2733 C C B SER A 1 302 ? 43.050 75.074 42.045 0.31 15.44 302 SER A C 1
ATOM 2734 O O A SER A 1 302 ? 43.712 74.739 41.065 0.69 16.10 302 SER A O 1
ATOM 2735 O O B SER A 1 302 ? 43.684 74.719 41.054 0.31 15.53 302 SER A O 1
ATOM 2740 N N . GLY A 1 303 ? 43.399 74.702 43.271 1.00 14.01 303 GLY A N 1
ATOM 2741 C CA . GLY A 1 303 ? 44.364 73.618 43.434 1.00 12.89 303 GLY A CA 1
ATOM 2742 C C . GLY A 1 303 ? 43.764 72.309 42.939 1.00 12.40 303 GLY A C 1
ATOM 2743 O O . GLY A 1 303 ? 42.557 72.072 43.025 1.00 14.13 303 GLY A O 1
ATOM 2744 N N . ALA A 1 304 ? 44.631 71.431 42.444 1.00 12.72 304 ALA A N 1
ATOM 2745 C CA . ALA A 1 304 ? 44.106 70.215 41.829 1.00 13.25 304 ALA A CA 1
ATOM 2746 C C . ALA A 1 304 ? 43.487 69.267 42.853 1.00 12.65 304 ALA A C 1
ATOM 2747 O O . ALA A 1 304 ? 42.513 68.569 42.538 1.00 13.57 304 ALA A O 1
ATOM 2749 N N . GLY A 1 305 ? 44.035 69.189 44.055 1.00 12.16 305 GLY A N 1
ATOM 2750 C CA . GLY A 1 305 ? 43.487 68.291 45.057 1.00 12.07 305 GLY A CA 1
ATOM 2751 C C . GLY A 1 305 ? 44.290 68.319 46.334 1.00 11.01 305 GLY A C 1
ATOM 2752 O O . GLY A 1 305 ? 45.243 69.108 46.510 1.00 11.47 305 GLY A O 1
ATOM 2753 N N . SER A 1 306 ? 43.891 67.448 47.267 1.00 10.46 306 SER A N 1
ATOM 2754 C CA . SER A 1 306 ? 44.497 67.374 48.580 1.00 10.49 306 SER A CA 1
ATOM 2755 C C . SER A 1 306 ? 44.179 65.999 49.128 1.00 10.71 306 SER A C 1
ATOM 2756 O O . SER A 1 306 ? 43.199 65.347 48.712 1.00 11.38 306 SER A O 1
ATOM 2759 N N . GLN A 1 307 ? 44.978 65.569 50.114 1.00 11.08 307 GLN A N 1
ATOM 2760 C CA . GLN A 1 307 ? 44.804 64.244 50.730 1.00 10.50 307 GLN A CA 1
ATOM 2761 C C . GLN A 1 307 ? 45.206 64.393 52.197 1.00 10.53 307 GLN A C 1
ATOM 2762 O O . GLN A 1 307 ? 46.354 64.681 52.520 1.00 11.04 307 GLN A O 1
ATOM 2768 N N . PHE A 1 308 ? 44.260 64.203 53.093 1.00 10.31 308 PHE A N 1
ATOM 2769 C CA . PHE A 1 308 ? 44.565 64.337 54.532 1.00 10.21 308 PHE A CA 1
ATOM 2770 C C . PHE A 1 308 ? 45.289 63.113 55.085 1.00 9.99 308 PHE A C 1
ATOM 2771 O O . PHE A 1 308 ? 45.152 62.027 54.551 1.00 10.00 308 PHE A O 1
ATOM 2779 N N . TRP A 1 309 ? 46.063 63.358 56.125 1.00 9.72 309 TRP A N 1
ATOM 2780 C CA . TRP A 1 309 ? 46.668 62.265 56.908 1.00 9.89 309 TRP A CA 1
ATOM 2781 C C . TRP A 1 309 ? 45.941 62.317 58.258 1.00 10.32 309 TRP A C 1
ATOM 2782 O O . TRP A 1 309 ? 46.047 63.330 58.902 1.00 11.02 309 TRP A O 1
ATOM 2793 N N . ILE A 1 310 ? 45.173 61.297 58.649 1.00 10.35 310 ILE A N 1
ATOM 2794 C CA . ILE A 1 310 ? 45.103 59.914 58.088 1.00 9.86 310 ILE A CA 1
ATOM 2795 C C . ILE A 1 310 ? 43.685 59.378 58.308 1.00 11.09 310 ILE A C 1
ATOM 2796 O O . ILE A 1 310 ? 43.120 59.660 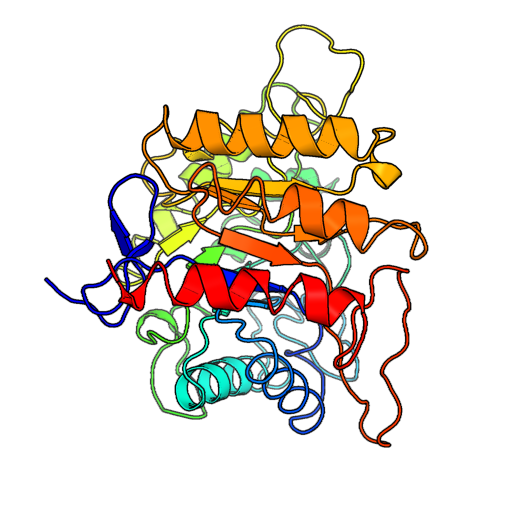59.353 1.00 11.17 310 ILE A O 1
ATOM 2801 N N . LEU A 1 311 ? 43.138 58.670 57.319 1.00 10.50 311 LEU A N 1
ATOM 2802 C CA . LEU A 1 311 ? 41.851 58.004 57.513 1.00 10.78 311 LEU A CA 1
ATOM 2803 C C . LEU A 1 311 ? 42.105 56.582 57.984 1.00 10.28 311 LEU A C 1
ATOM 2804 O O . LEU A 1 311 ? 42.743 55.804 57.261 1.00 11.25 311 LEU A O 1
ATOM 2809 N N . THR A 1 312 ? 41.600 56.234 59.167 1.00 11.16 312 THR A N 1
ATOM 2810 C CA . THR A 1 312 ? 41.645 54.840 59.603 1.00 11.43 312 THR A CA 1
ATOM 2811 C C . THR A 1 312 ? 40.224 54.429 59.981 1.00 11.64 312 THR A C 1
ATOM 2812 O O . THR A 1 312 ? 39.366 55.271 60.293 1.00 12.11 312 THR A O 1
ATOM 2816 N N . GLY A 1 313 ? 39.993 53.107 59.953 1.00 11.61 313 GLY A N 1
ATOM 2817 C CA . GLY A 1 313 ? 38.670 52.523 60.137 1.00 12.48 313 GLY A CA 1
ATOM 2818 C C . GLY A 1 313 ? 38.615 51.596 61.315 1.00 12.11 313 GLY A C 1
ATOM 2819 O O . GLY A 1 313 ? 39.300 51.790 62.321 1.00 12.91 313 GLY A O 1
ATOM 2820 N N . ILE A 1 314 ? 37.780 50.569 61.205 1.00 12.74 314 ILE A N 1
ATOM 2821 C CA . ILE A 1 314 ? 37.668 49.556 62.252 1.00 14.12 314 ILE A CA 1
ATOM 2822 C C . ILE A 1 314 ? 38.817 48.564 62.183 1.00 14.76 314 ILE A C 1
ATOM 2823 O O . ILE A 1 314 ? 39.483 48.378 61.152 1.00 15.27 314 ILE A O 1
ATOM 2828 N N A GLN A 1 315 ? 39.034 47.905 63.303 0.78 15.56 315 GLN A N 1
ATOM 2829 N N B GLN A 1 315 ? 39.027 47.890 63.307 0.22 16.86 315 GLN A N 1
ATOM 2830 C CA A GLN A 1 315 ? 39.854 46.698 63.355 0.78 16.55 315 GLN A CA 1
ATOM 2831 C CA B GLN A 1 315 ? 39.854 46.696 63.378 0.22 18.69 315 GLN A CA 1
ATOM 2832 C C A GLN A 1 315 ? 39.002 45.460 63.159 0.78 18.46 315 GLN A C 1
ATOM 2833 C C B GLN A 1 315 ? 39.007 45.454 63.122 0.22 19.95 315 GLN A C 1
ATOM 2834 O O A GLN A 1 315 ? 37.780 45.538 63.046 0.78 19.81 315 GLN A O 1
ATOM 2835 O O B GLN A 1 315 ? 37.797 45.525 62.897 0.22 20.80 315 GLN A O 1
ATOM 2846 N N . ASP A 1 316 ? 39.652 44.287 63.164 1.00 19.94 316 ASP A N 1
ATOM 2847 C CA . ASP A 1 316 ? 38.924 43.054 62.923 1.00 21.23 316 ASP A CA 1
ATOM 2848 C C . ASP A 1 316 ? 37.887 42.785 63.988 1.00 20.55 316 ASP A C 1
ATOM 2849 O O . ASP A 1 316 ? 36.885 42.141 63.701 1.00 23.09 316 ASP A O 1
ATOM 2854 N N . ASP A 1 317 ? 38.075 43.295 65.203 1.00 20.11 317 ASP A N 1
ATOM 2855 C CA . ASP A 1 317 ? 37.060 43.086 66.234 1.00 20.92 317 ASP A CA 1
ATOM 2856 C C . ASP A 1 317 ? 35.967 44.147 66.218 1.00 19.91 317 ASP A C 1
ATOM 2857 O O . ASP A 1 317 ? 35.112 44.149 67.113 1.00 21.82 317 ASP A O 1
ATOM 2862 N N . GLY A 1 318 ? 35.965 45.039 65.230 1.00 18.43 318 GLY A N 1
ATOM 2863 C CA . GLY A 1 318 ? 34.927 46.048 65.116 1.00 18.39 318 GLY A CA 1
ATOM 2864 C C . GLY A 1 318 ? 35.187 47.350 65.832 1.00 18.94 318 GLY A C 1
ATOM 2865 O O . GLY A 1 318 ? 34.484 48.328 65.573 1.00 19.69 318 GLY A O 1
ATOM 2866 N N . THR A 1 319 ? 36.137 47.393 66.761 1.00 18.40 319 THR A N 1
ATOM 2867 C CA . THR A 1 319 ? 36.461 48.660 67.415 1.00 17.73 319 THR A CA 1
ATOM 2868 C C . THR A 1 319 ? 37.292 49.538 66.467 1.00 15.49 319 THR A C 1
ATOM 2869 O O . THR A 1 319 ? 37.801 49.091 65.437 1.00 15.84 319 THR A O 1
ATOM 2873 N N . LEU A 1 320 ? 37.458 50.807 66.814 1.00 15.12 320 LEU A N 1
ATOM 2874 C CA . LEU A 1 320 ? 38.256 51.687 65.965 1.00 14.33 320 LEU A CA 1
ATOM 2875 C C . LEU A 1 320 ? 39.736 51.357 66.078 1.00 13.26 320 LEU A C 1
ATOM 2876 O O . LEU A 1 320 ? 40.270 51.143 67.166 1.00 14.22 320 LEU A O 1
ATOM 2881 N N . TYR A 1 321 ? 40.419 51.388 64.954 1.00 12.67 321 TYR A N 1
ATOM 2882 C CA . TYR A 1 321 ? 41.873 51.383 64.991 1.00 12.33 321 TYR A CA 1
ATOM 2883 C C . TYR A 1 321 ? 42.351 52.618 65.770 1.00 11.85 321 TYR A C 1
ATOM 2884 O O . TYR A 1 321 ? 41.816 53.720 65.558 1.00 11.38 321 TYR A O 1
ATOM 2893 N N . PRO A 1 322 ? 43.288 52.480 66.718 1.00 12.37 322 PRO A N 1
ATOM 2894 C CA . PRO A 1 322 ? 43.609 53.612 67.612 1.00 11.56 322 PRO A CA 1
ATOM 2895 C C . PRO A 1 322 ? 44.240 54.801 66.915 1.00 11.10 322 PRO A C 1
ATOM 2896 O O . PRO A 1 322 ? 44.854 54.696 65.850 1.00 11.22 322 PRO A O 1
ATOM 2900 N N . ASP A 1 323 ? 44.071 55.948 67.570 1.00 10.90 323 ASP A N 1
ATOM 2901 C CA . ASP A 1 323 ? 44.768 57.187 67.142 1.00 10.31 323 ASP A CA 1
ATOM 2902 C C . ASP A 1 323 ? 46.205 57.178 67.682 1.00 10.14 323 ASP A C 1
ATOM 2903 O O . ASP A 1 323 ? 46.524 57.765 68.723 1.00 11.07 323 ASP A O 1
ATOM 2908 N N . TYR A 1 324 ? 47.073 56.405 67.039 1.00 10.60 324 TYR A N 1
ATOM 2909 C CA . TYR A 1 324 ? 48.451 56.263 67.523 1.00 11.52 324 TYR A CA 1
ATOM 2910 C C . TYR A 1 324 ? 49.239 57.555 67.384 1.00 10.58 324 TYR A C 1
ATOM 2911 O O . TYR A 1 324 ? 50.113 57.807 68.207 1.00 11.53 324 TYR A O 1
ATOM 2920 N N . ASP A 1 325 ? 49.001 58.329 66.313 1.00 12.12 325 ASP A N 1
ATOM 2921 C CA . ASP A 1 325 ? 49.880 59.452 66.006 1.00 11.47 325 ASP A CA 1
ATOM 2922 C C . ASP A 1 325 ? 49.248 60.812 66.219 1.00 12.31 325 ASP A C 1
ATOM 2923 O O . ASP A 1 325 ? 49.961 61.810 66.052 1.00 13.80 325 ASP A O 1
ATOM 2928 N N . GLY A 1 326 ? 47.984 60.895 66.650 1.00 11.99 326 GLY A N 1
ATOM 2929 C CA . GLY A 1 326 ? 47.329 62.177 66.913 1.00 12.51 326 GLY A CA 1
ATOM 2930 C C . GLY A 1 326 ? 46.673 62.781 65.707 1.00 11.91 326 GLY A C 1
ATOM 2931 O O . GLY A 1 326 ? 46.033 63.818 65.837 1.00 14.70 326 GLY A O 1
ATOM 2932 N N . PHE A 1 327 ? 46.744 62.155 64.535 1.00 10.81 327 PHE A N 1
ATOM 2933 C CA . PHE A 1 327 ? 46.162 62.665 63.311 1.00 10.61 327 PHE A CA 1
ATOM 2934 C C . PHE A 1 327 ? 44.909 61.915 62.863 1.00 11.39 327 PHE A C 1
ATOM 2935 O O . PHE A 1 327 ? 44.325 62.239 61.815 1.00 12.03 327 PHE A O 1
ATOM 2943 N N . ARG A 1 328 ? 44.490 60.878 63.599 1.00 11.05 328 ARG A N 1
ATOM 2944 C CA . ARG A 1 328 ? 43.398 60.042 63.111 1.00 10.69 328 ARG A CA 1
ATOM 2945 C C . ARG A 1 328 ? 42.153 60.864 62.791 1.00 11.07 328 ARG A C 1
ATOM 2946 O O . ARG A 1 328 ? 41.684 61.680 63.599 1.00 12.17 328 ARG A O 1
ATOM 2954 N N A ILE A 1 329 ? 41.589 60.617 61.614 0.49 10.71 329 ILE A N 1
ATOM 2955 N N B ILE A 1 329 ? 41.607 60.624 61.605 0.51 10.80 329 ILE A N 1
ATOM 2956 C CA A ILE A 1 329 ? 40.224 61.004 61.298 0.49 11.15 329 ILE A CA 1
ATOM 2957 C CA B ILE A 1 329 ? 40.249 60.996 61.248 0.51 11.36 329 ILE A CA 1
ATOM 2958 C C A ILE A 1 329 ? 39.411 59.738 61.093 0.49 12.27 329 ILE A C 1
ATOM 2959 C C B ILE A 1 329 ? 39.455 59.699 61.152 0.51 12.15 329 ILE A C 1
ATOM 2960 O O A ILE A 1 329 ? 39.789 58.850 60.303 0.49 12.27 329 ILE A O 1
ATOM 2961 O O B ILE A 1 329 ? 39.895 58.738 60.494 0.51 12.54 329 ILE A O 1
ATOM 2970 N N . VAL A 1 330 ? 38.265 59.674 61.764 1.00 12.93 330 VAL A N 1
ATOM 2971 C CA . VAL A 1 330 ? 37.321 58.566 61.597 1.00 12.84 330 VAL A CA 1
ATOM 2972 C C . VAL A 1 330 ? 36.062 59.085 60.931 1.00 13.28 330 VAL A C 1
ATOM 2973 O O . VAL A 1 330 ? 35.731 60.274 60.992 1.00 13.59 330 VAL A O 1
ATOM 2977 N N . TYR A 1 331 ? 35.332 58.172 60.328 1.00 13.21 331 TYR A N 1
ATOM 2978 C CA . TYR A 1 331 ? 34.029 58.477 59.763 1.00 12.25 331 TYR A CA 1
ATOM 2979 C C . TYR A 1 331 ? 32.953 57.724 60.527 1.00 14.10 331 TYR A C 1
ATOM 2980 O O . TYR A 1 331 ? 33.088 56.498 60.667 1.00 15.73 331 TYR A O 1
ATOM 2989 N N . PRO A 1 332 ? 31.863 58.363 61.004 1.00 12.88 332 PRO A N 1
ATOM 2990 C CA . PRO A 1 332 ? 31.590 59.812 60.946 1.00 13.01 332 PRO A CA 1
ATOM 2991 C C . PRO A 1 332 ? 32.353 60.572 62.033 1.00 13.04 332 PRO A C 1
ATOM 2992 O O . PRO A 1 332 ? 32.685 60.031 63.091 1.00 13.73 332 PRO A O 1
ATOM 2996 N N . SER A 1 333 ? 32.594 61.865 61.770 1.00 11.73 333 SER A N 1
ATOM 2997 C CA . SER A 1 333 ? 33.127 62.771 62.786 1.00 12.32 333 SER A CA 1
ATOM 2998 C C . SER A 1 333 ? 32.993 64.190 62.281 1.00 11.99 333 SER A C 1
ATOM 2999 O O . SER A 1 333 ? 32.775 64.418 61.089 1.00 12.16 333 SER A O 1
ATOM 3002 N N . SER A 1 334 ? 33.201 65.155 63.193 1.00 13.10 334 SER A N 1
ATOM 3003 C CA . SER A 1 334 ? 33.123 66.547 62.752 1.00 13.41 334 SER A CA 1
ATOM 3004 C C . SER A 1 334 ? 34.234 66.901 61.748 1.00 12.89 334 SER A C 1
ATOM 3005 O O . SER A 1 334 ? 33.994 67.592 60.754 1.00 13.18 334 SER A O 1
ATOM 3007 N N . ALA A 1 335 ? 35.459 66.357 61.923 1.00 12.58 335 ALA A N 1
ATOM 3008 C CA . ALA A 1 335 ? 36.509 66.639 60.935 1.00 11.90 335 ALA A CA 1
ATOM 3009 C C . ALA A 1 335 ? 36.186 65.955 59.612 1.00 11.68 335 ALA A C 1
ATOM 3010 O O . ALA A 1 335 ? 36.370 66.532 58.525 1.00 12.45 335 ALA A O 1
ATOM 3012 N N . ALA A 1 336 ? 35.626 64.737 59.674 1.00 12.44 336 ALA A N 1
ATOM 3013 C CA . ALA A 1 336 ? 35.282 64.070 58.431 1.00 12.04 336 ALA A CA 1
ATOM 3014 C C . ALA A 1 336 ? 34.238 64.850 57.671 1.00 11.65 336 ALA A C 1
ATOM 3015 O O . ALA A 1 336 ? 34.253 64.848 56.442 1.00 12.63 336 ALA A O 1
ATOM 3017 N N . SER A 1 337 ? 33.302 65.495 58.385 1.00 11.90 337 SER A N 1
ATOM 3018 C CA . SER A 1 337 ? 32.281 66.295 57.700 1.00 12.32 337 SER A CA 1
ATOM 3019 C C . SER A 1 337 ? 32.853 67.534 57.031 1.00 12.40 337 SER A C 1
ATOM 3020 O O . SER A 1 337 ? 32.416 67.894 55.933 1.00 13.62 337 SER A O 1
ATOM 3023 N N . VAL A 1 338 ? 33.831 68.181 57.674 1.00 13.15 338 VAL A N 1
ATOM 3024 C CA . VAL A 1 338 ? 34.509 69.297 56.995 1.00 12.69 338 VAL A CA 1
ATOM 3025 C C . VAL A 1 338 ? 35.087 68.820 55.677 1.00 12.77 338 VAL A C 1
ATOM 3026 O O . VAL A 1 338 ? 34.941 69.450 54.626 1.00 13.85 338 VAL A O 1
ATOM 3030 N N . ILE A 1 339 ? 35.802 67.699 55.735 1.00 12.14 339 ILE A N 1
ATOM 3031 C CA . ILE A 1 339 ? 36.469 67.196 54.549 1.00 12.16 339 ILE A CA 1
ATOM 3032 C C . ILE A 1 339 ? 35.467 66.742 53.506 1.00 12.37 339 ILE A C 1
ATOM 3033 O O . ILE A 1 339 ? 35.630 67.024 52.312 1.00 13.22 339 ILE A O 1
ATOM 3038 N N A SER A 1 340 ? 34.393 66.042 53.922 0.72 13.12 340 SER A N 1
ATOM 3039 N N B SER A 1 340 ? 34.421 66.023 53.939 0.28 13.31 340 SER A N 1
ATOM 3040 C CA A SER A 1 340 ? 33.463 65.494 52.937 0.72 13.93 340 SER A CA 1
ATOM 3041 C CA B SER A 1 340 ? 33.418 65.508 53.014 0.28 13.95 340 SER A CA 1
ATOM 3042 C C A SER A 1 340 ? 32.613 66.574 52.270 0.72 13.60 340 SER A C 1
ATOM 3043 C C B SER A 1 340 ? 32.746 66.635 52.251 0.28 13.92 340 SER A C 1
ATOM 3044 O O A SER A 1 340 ? 32.192 66.404 51.105 0.72 13.06 340 SER A O 1
ATOM 3045 O O B SER A 1 340 ? 32.570 66.548 51.028 0.28 14.12 340 SER A O 1
ATOM 3050 N N . GLU A 1 341 ? 32.366 67.701 52.958 1.00 14.05 341 GLU A N 1
ATOM 3051 C CA . GLU A 1 341 ? 31.666 68.813 52.326 1.00 14.94 341 GLU A CA 1
ATOM 3052 C C . GLU A 1 341 ? 32.535 69.447 51.260 1.00 14.81 341 GLU A C 1
ATOM 3053 O O . GLU A 1 341 ? 32.071 69.737 50.156 1.00 15.94 341 GLU A O 1
ATOM 3059 N N . HIS A 1 342 ? 33.831 69.577 51.542 1.00 13.91 342 HIS A N 1
ATOM 3060 C CA . HIS A 1 342 ? 34.754 70.072 50.544 1.00 13.24 342 HIS A CA 1
ATOM 3061 C C . HIS A 1 342 ? 34.869 69.088 49.372 1.00 13.49 342 HIS A C 1
ATOM 3062 O O . HIS A 1 342 ? 34.866 69.488 48.203 1.00 14.16 342 HIS A O 1
ATOM 3069 N N . ALA A 1 343 ? 34.950 67.772 49.676 1.00 13.23 343 ALA A N 1
ATOM 3070 C CA . ALA A 1 343 ? 35.077 66.760 48.637 1.00 13.80 343 ALA A CA 1
ATOM 3071 C C . ALA A 1 343 ? 33.898 66.823 47.685 1.00 14.14 343 ALA A C 1
ATOM 3072 O O . ALA A 1 343 ? 34.068 66.735 46.474 1.00 14.72 343 ALA A O 1
ATOM 3074 N N . GLU A 1 344 ? 32.695 67.005 48.227 1.00 15.16 344 GLU A N 1
ATOM 3075 C CA . GLU A 1 344 ? 31.527 67.108 47.371 1.00 17.94 344 GLU A CA 1
ATOM 3076 C C . GLU A 1 344 ? 31.651 68.287 46.409 1.00 17.23 344 GLU A C 1
ATOM 3077 O O . GLU A 1 344 ? 31.300 68.165 45.232 1.00 18.79 344 GLU A O 1
ATOM 3083 N N . ARG A 1 345 ? 32.167 69.440 46.887 1.00 16.30 345 ARG A N 1
ATOM 3084 C CA . ARG A 1 345 ? 32.306 70.585 45.978 1.00 17.40 345 ARG A CA 1
ATOM 3085 C C . ARG A 1 345 ? 33.349 70.309 44.907 1.00 16.37 345 ARG A C 1
ATOM 3086 O O . ARG A 1 345 ? 33.168 70.683 43.753 1.00 17.18 345 ARG A O 1
ATOM 3094 N N . MET A 1 346 ? 34.421 69.594 45.247 1.00 15.52 346 MET A N 1
ATOM 3095 C CA . MET A 1 346 ? 35.430 69.256 44.234 1.00 15.05 346 MET A CA 1
ATOM 3096 C C . MET A 1 346 ? 34.847 68.309 43.197 1.00 14.89 346 MET A C 1
ATOM 3097 O O . MET A 1 346 ? 35.113 68.451 41.993 1.00 15.73 346 MET A O 1
ATOM 3102 N N . ASN A 1 347 ? 34.043 67.350 43.646 1.00 15.47 347 ASN A N 1
ATOM 3103 C CA . ASN A 1 347 ? 33.419 66.409 42.710 1.00 16.49 347 ASN A CA 1
ATOM 3104 C C . ASN A 1 347 ? 32.394 67.108 41.827 1.00 16.78 347 ASN A C 1
ATOM 3105 O O . ASN A 1 347 ? 32.278 66.796 40.645 1.00 17.89 347 ASN A O 1
ATOM 3110 N N . GLU A 1 348 ? 31.675 68.093 42.365 1.00 18.91 348 GLU A N 1
ATOM 3111 C CA . GLU A 1 348 ? 30.708 68.838 41.551 1.00 20.95 348 GLU A CA 1
ATOM 3112 C C . GLU A 1 348 ? 31.423 69.688 40.513 1.00 21.22 348 GLU A C 1
ATOM 3113 O O . GLU A 1 348 ? 30.966 69.812 39.367 1.00 21.74 3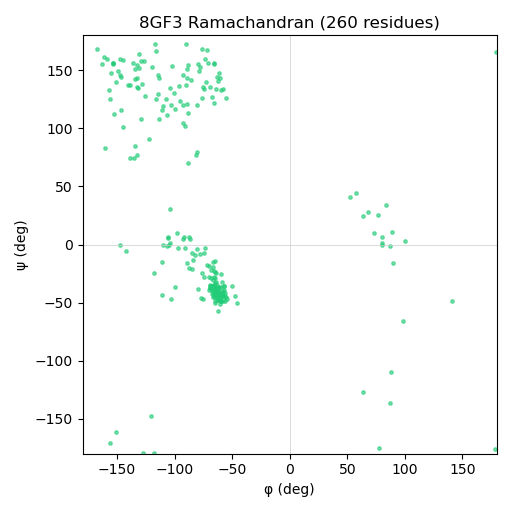48 GLU A O 1
ATOM 3119 N N A LYS A 1 349 ? 32.560 70.274 40.898 0.42 21.22 349 LYS A N 1
ATOM 3120 N N B LYS A 1 349 ? 32.569 70.263 40.895 0.58 20.26 349 LYS A N 1
ATOM 3121 C CA A LYS A 1 349 ? 33.379 71.028 39.956 0.42 23.47 349 LYS A CA 1
ATOM 3122 C CA B LYS A 1 349 ? 33.387 71.031 39.959 0.58 22.70 349 LYS A CA 1
ATOM 3123 C C A LYS A 1 349 ? 33.827 70.137 38.813 0.42 23.60 349 LYS A C 1
ATOM 3124 C C B LYS A 1 349 ? 33.845 70.144 38.815 0.58 23.25 349 LYS A C 1
ATOM 3125 O O A LYS A 1 349 ? 33.748 70.518 37.639 0.42 25.29 349 LYS A O 1
ATOM 3126 O O B LYS A 1 349 ? 33.777 70.530 37.642 0.58 25.18 349 LYS A O 1
ATOM 3137 N N . SER A 1 350 ? 34.278 68.927 39.144 1.00 21.99 350 SER A N 1
ATOM 3138 C CA . SER A 1 350 ? 34.672 67.974 38.103 1.00 22.88 350 SER A CA 1
ATOM 3139 C C . SER A 1 350 ? 33.515 67.636 37.175 1.00 25.05 350 SER A C 1
ATOM 3140 O O . SER A 1 350 ? 33.667 67.662 35.958 1.00 24.01 350 SER A O 1
ATOM 3143 N N . ALA A 1 351 ? 32.345 67.318 37.744 1.00 27.37 351 ALA A N 1
ATOM 3144 C CA . ALA A 1 351 ? 31.209 66.916 36.913 1.00 29.52 351 ALA A CA 1
ATOM 3145 C C . ALA A 1 351 ? 30.753 68.041 35.996 1.00 32.11 351 ALA A C 1
ATOM 3146 O O . ALA A 1 351 ? 30.331 67.768 34.864 1.00 32.82 351 ALA A O 1
ATOM 3148 N N . ALA A 1 352 ? 30.892 69.302 36.441 1.00 32.76 352 ALA A N 1
ATOM 3149 C CA . ALA A 1 352 ? 30.444 70.479 35.685 1.00 36.00 352 ALA A CA 1
ATOM 3150 C C . ALA A 1 352 ? 31.471 70.945 34.664 1.00 38.87 352 ALA A C 1
ATOM 3151 O O . ALA A 1 352 ? 31.156 71.786 33.811 1.00 40.45 352 ALA A O 1
ATOM 3153 N N . SER A 1 353 ? 32.692 70.442 34.759 1.00 43.54 353 SER A N 1
ATOM 3154 C CA . SER A 1 353 ? 33.753 70.738 33.825 1.00 47.85 353 SER A CA 1
ATOM 3155 C C . SER A 1 353 ? 33.386 70.243 32.435 1.00 54.88 353 SER A C 1
ATOM 3156 O O . SER A 1 353 ? 32.455 69.450 32.250 1.00 55.09 353 SER A O 1
#

Secondary structure (DSSP, 8-state):
---SS-EEETTEEEETTEE--EEEEEES-TTTS-HHHHHHHHHHHHHTT--EEEE----BSS-BTTB-SBSBTTB--HHHHHHHHHHHHHHHHHT-EEEEESSBSSSTTSHHHHHHHHTT-SSTTHHHH-HHHHHHHHHHHHHHHHPBPTTTS-BGGG-TTEEEEES-BS---TT-TTSHHHHHHHHHHHHHHHHH-SSSEEE---------SS--SSTHHHHTS--HHHHHTSTT--SEEEEE-TTTTT--HHHHHHHHHHHHHHHHHHTS-EEEEEE--S-HHHHHHHHHHHHHHHHHTT--EEEES-B--B-TTSSBPP-SSS--B-SSSHHHHHHHHHHHHHHHHHHH-

B-factor: mean 18.08, std 9.88, range [7.79, 78.98]

Foldseek 3Di:
DADQAWAWDFQFIAHRHFTFFFAAAEDECQQQADPVFLVQLLVLCVVLLGAEYEYEPAQEADDDNPAHQHNAQPDGDCRRLLSVLVNLVVLVVSNHAYEYEQFELDCHSHGQVVLCVNVVHDDSLVCQPPPVNLVSSLSSLLCQQQDQRPVPRAGNLGRNSYAEYEHYAAHFDLVDLALVSLLVSLLVVLVSNCVRRVRHAYAHNHAQAANDPDCDPQCSNRRRSHHQLSRCLRPSHQEGEHEEEQVVSVHDLVVVLVSLVVRLVSSNVSRHAYENAEYFYQPPVCGQVSVLSNLVCCLVSVHHYYYYPHEGAAHPVGHTDDPPPRGYDYPPDSSSNSSSVSRVSSVVNRVVD

InterPro domains:
  IPR001547 Glycoside hydrolase, family 5 [PF26410] (34-323)
  IPR017853 Glycoside hydrolase superfamily [SSF51445] (34-362)
  IPR045053 Mannan endo-1,4-beta-mannosidase-like [PTHR31451] (10-384)

Nearest PDB structures (foldseek):
  8gf3-assembly1_A  TM=1.003E+00  e=4.706E-81  Bacillus licheniformis
  6tn6-assembly1_A  TM=9.480E-01  e=5.890E-49  Thermotoga petrophila RKU-1
  3pzq-assembly1_A  TM=9.587E-01  e=4.858E-48  Thermotoga petrophila RKU-1
  1rh9-assembly1_A  TM=9.169E-01  e=2.280E-35  Solanum lycopersicum
  1qnq-assembly1_A  TM=8.813E-01  e=6.668E-34  Trichoderma reesei

Organism: Bacillus licheniformis (strain ATCC 14580 / DSM 13 / JCM 2505 / CCUG 7422 / NBRC 12200 / NCIMB 9375 / NCTC 10341 / NRRL NRS-1264 / Gibson 46) (NCBI:txid279010)

Solvent-accessible surface area: 13378 Å² total; per-residue (Å²): 144,78,18,72,28,2,68,51,59,50,44,5,0,30,24,98,63,38,69,15,18,0,1,1,0,0,2,40,0,3,1,23,31,36,102,100,4,2,44,24,0,3,117,11,0,165,45,0,39,3,76,0,0,1,1,14,0,0,0,1,6,132,64,66,105,144,6,10,0,0,25,138,53,38,80,53,46,92,42,0,0,37,57,0,0,24,0,1,67,41,0,47,111,60,42,6,22,0,0,0,0,0,0,3,4,93,93,90,27,13,0,0,39,12,0,12,146,41,53,154,23,150,35,44,28,16,0,4,74,68,105,67,0,44,90,8,1,46,70,0,0,32,62,0,0,52,16,70,0,91,78,64,56,54,75,0,49,64,11,46,6,0,1,0,0,0,0,0,6,16,0,27,2,97,90,29,101,68,1,60,24,0,16,115,4,0,56,56,0,0,96,49,0,31,87,47,1,145,54,3,10,0,0,4,0,2,3,0,0,23,56,81,144,34,144,30,142,40,128,51,24,2,23,15,0,1,13,0,108,91,0,2,60,21,166,46,2,28,1,2,1,0,0,0,16,0,50,106,13,68,62,78,9,114,55,0,40,103,8,0,30,50,0,5,55,22,1,110,148,59,37,40,1,4,0,0,0,8,1,0,27,80,64,88,104,154,19,39,140,6,0,123,35,0,2,76,37,0,16,133,61,44,1,0,0,1,1,0,28,5,0,3,2,47,48,80,109,40,76,82,15,48,49,155,74,30,11,58,0,26,93,106,32,71,4,1,51,11,0,20,96,2,0,73,99,0,27,99,57,15,88,90,66

Radius of gyration: 18.9 Å; Cα contacts (8 Å, |Δi|>4): 839; chains: 1; bounding box: 47×44×45 Å